Protein AF-0000000075234992 (afdb_homodimer)

Sequence (462 aa):
MSKVATKLPRIDYYFDVISPFSYIGFEILQKMENQWKGISVRYIPFFLGAVMKESGNRPPAMLPAKSIMMMTDLQRTAKFWNIPLTPPPQFMDWIRKYRTTGAMKILLVLEEQDKELMLRAAREFWLRLWSRSEKIFEDLDFVEVLKAIGVKNVEEVIEKSKEEKYAKILTENTQRGVDMNAYGAPWINVVTSDGEEHPFFGSDRFHLIADLLQQPQPLPDRLLFGQKSKLMSKVATKLPRIDYYFDVISPFSYIGFEILQKMENQWKGISVRYIPFFLGAVMKESGNRPPAMLPAKSIMMMTDLQRTAKFWNIPLTPPPQFMDWIRKYRTTGAMKILLVLEEQDKELMLRAAREFWLRLWSRSEKIFEDLDFVEVLKAIGVKNVEEVIEKSKEEKYAKILTENTQRGVDMNAYGAPWINVVTSDGEEHPFFGSDRFHLIADLLQQPQPLPDRLLFGQKSKL

Radius of gyration: 24.42 Å; Cα contacts (8 Å, |Δi|>4): 707; chains: 2; bounding box: 70×75×57 Å

Solvent-accessible surface area (backbone atoms only — not comparable to full-atom values): 25014 Å² total; per-residue (Å²): 130,83,74,71,74,75,46,68,26,34,36,39,38,32,30,32,71,84,35,68,45,19,48,52,32,48,55,51,48,59,56,40,61,76,70,45,74,78,63,45,76,43,81,40,57,29,46,55,70,58,27,17,60,76,49,67,43,66,70,62,72,77,35,65,54,54,38,53,50,48,54,52,49,49,47,52,51,27,56,67,63,69,44,77,62,42,82,33,91,58,45,71,61,46,62,74,74,50,56,57,60,58,46,43,19,40,38,52,52,34,38,75,75,32,58,67,55,17,53,50,44,50,51,43,44,29,40,34,33,29,48,65,53,37,75,58,50,46,71,71,35,48,47,54,44,35,50,74,72,65,48,83,60,43,68,58,49,57,57,54,28,70,37,65,68,40,53,50,50,35,50,49,42,27,46,52,41,42,74,71,51,32,49,61,53,16,31,35,40,33,30,42,46,87,66,50,77,47,78,44,72,51,55,81,46,56,57,56,51,19,56,76,67,72,39,74,73,79,67,45,66,77,66,62,58,58,63,60,68,80,101,128,81,72,71,76,74,44,68,25,32,37,39,37,33,30,32,69,84,35,67,45,21,50,52,32,48,55,51,48,59,54,41,60,76,71,44,74,77,62,45,78,45,80,40,56,28,46,56,69,58,27,17,60,75,49,66,43,66,72,61,72,78,34,67,53,54,38,54,50,49,53,53,49,50,46,52,50,25,58,66,63,70,45,77,64,42,83,35,90,59,45,72,60,46,63,74,72,50,55,57,62,57,45,45,19,40,38,52,52,33,38,76,74,32,59,66,55,17,52,51,44,48,50,43,43,30,40,33,33,30,50,64,53,36,76,59,49,46,71,71,34,48,48,53,44,35,50,72,71,65,47,82,60,44,69,56,49,58,57,54,28,69,36,67,66,39,54,50,50,36,50,49,42,26,48,52,41,42,74,70,51,33,50,60,54,16,31,34,39,34,30,43,44,87,65,51,77,46,77,45,72,50,55,82,47,55,57,57,50,18,56,76,67,73,41,74,72,78,68,47,68,77,66,62,59,58,61,58,69,79,101

Foldseek 3Di:
DPPLQQQQKEKEWEAFLLDLLSLLLLLLVVVVVVFWPRYYYHYAYAFLVVLQVLLVNDDLVPDPVSVVVVVVVSVVSCVQQVHQFAAAPCSVVDVVPFGRLLVSLLLVLVCVVPVVLSSQLSNLSNCQCGRVVHDCGDLVNQLVSCVVSPNDPSVVSSVVSPDVVSVVSNVVSHVVCVVVVHNGPTWMWMQGSVGDTDIDHTNPCVQVVCVVRVGDGRGHPVVVPVVVPVD/DPPLPQQQKEKEWEAFLLDLLQLLLLVLVVVVVVFWPRYYYHYAYAFLVVLQVLLVNDDLVPDPVSVVVVVVVSVVSCVQQVHQFAAAPCSVVDVVPFGRLLVSLLLVLVCVVPVVLSSQLSNLSNCQCGRVVHDCGDLVNQLVSCVVSPNDPSVVSSVVSPDVVSVVSNVVSHVVCVVVVHNGPGWMWMQGSVGDTDIDHTNPCVQVVCVVRVGDGRGHPVVVVVVVPVD

Nearest PDB structures (foldseek):
  1yzx-assembly1_B  TM=9.458E-01  e=2.014E-19  Homo sapiens
  1r4w-assembly2_D  TM=9.395E-01  e=1.896E-19  Rattus norvegicus
  3rpp-assembly1_A  TM=9.165E-01  e=1.650E-17  Homo sapiens
  3rpp-assembly2_B  TM=9.118E-01  e=4.889E-17  Homo sapiens
  3a3t-assembly3_C  TM=6.853E-01  e=5.912E-05  Neisseria meningitidis serogroup B

InterPro domains:
  IPR001853 DSBA-like thioredoxin domain [PF01323] (11-214)
  IPR014440 HCCA isomerase/glutathione S-transferase kappa [PIRSF006386] (8-218)
  IPR036249 Thioredoxin-like superfamily [SSF52833] (10-215)
  IPR051924 Glutathione S-transferase Kappa/NadH [PTHR42943] (9-220)

Organism: NCBI:txid1561998

Secondary structure (DSSP, 8-state):
------PPPEEEEEE-TT-HHHHHHHHHHHHHHHH--S-EEEEEE--HHHHHHHHTPPPGGGSHHHHHHHHHHHHHHHHHTT------TTHHHHHHH--SHHHHHHHHHHHHH-HHHHHHHHHHHHIIIIIS----SSHHHHHHHHHHTT-S-HHHHHHHHTSHHHHHHHHHHHHHHHHTT--SS-EEEEE-TTS-EEEEESSS-HHHHHHHTT------HHHHHHHHH--/------PPPEEEEEE-TT-HHHHHHHHHHHHHHHH--S-EEEEEE--HHHHHHHHTPPPGGGSHHHHHHHHHHHHHHHHHTT------TTHHHHHHH--SHHHHHHHHHHHHH-HHHHHHHHHHHHIIIIIS----SSHHHHHHHHHHTT-S-HHHHHHHTTSHHHHHHHHHHHHHHHHTT--SS-EEEEE-TTS-EEEEESSS-HHHHHHHTT------HHHHHHHHH--

Structure (mmCIF, N/CA/C/O backbone):
data_AF-0000000075234992-model_v1
#
loop_
_entity.id
_entity.type
_entity.pdbx_description
1 polymer 'Glutathione S-transferase kappa'
#
loop_
_atom_site.group_PDB
_atom_site.id
_atom_site.type_symbol
_atom_site.label_atom_id
_atom_site.label_alt_id
_atom_site.label_comp_id
_atom_site.label_asym_id
_atom_site.label_entity_id
_atom_site.label_seq_id
_atom_site.pdbx_PDB_ins_code
_atom_site.Cartn_x
_atom_site.Cartn_y
_atom_site.Cartn_z
_atom_site.occupancy
_atom_site.B_iso_or_equiv
_atom_site.auth_seq_id
_atom_site.auth_comp_id
_atom_site.auth_asym_id
_atom_site.auth_atom_id
_atom_site.pdbx_PDB_model_num
ATOM 1 N N . MET A 1 1 ? -37.562 -21.938 0.53 1 32.25 1 MET A N 1
ATOM 2 C CA . MET A 1 1 ? -36.469 -20.984 0.619 1 32.25 1 MET A CA 1
ATOM 3 C C . MET A 1 1 ? -35.156 -21.641 0.226 1 32.25 1 MET A C 1
ATOM 5 O O . MET A 1 1 ? -34.719 -22.609 0.86 1 32.25 1 MET A O 1
ATOM 9 N N . SER A 1 2 ? -34.812 -21.812 -1.079 1 32.62 2 SER A N 1
ATOM 10 C CA . SER A 1 2 ? -33.719 -22.594 -1.589 1 32.62 2 SER A CA 1
ATOM 11 C C . SER A 1 2 ? -32.406 -22.219 -0.886 1 32.62 2 SER A C 1
ATOM 13 O O . SER A 1 2 ? -32.062 -21.031 -0.774 1 32.62 2 SER A O 1
ATOM 15 N N . LYS A 1 3 ? -31.969 -22.859 0.128 1 40.62 3 LYS A N 1
ATOM 16 C CA . LYS A 1 3 ? -30.719 -22.672 0.865 1 40.62 3 LYS A CA 1
ATOM 17 C C . LYS A 1 3 ? -29.562 -22.359 -0.08 1 40.62 3 LYS A C 1
ATOM 19 O O . LYS A 1 3 ? -29.188 -23.188 -0.913 1 40.62 3 LYS A O 1
ATOM 24 N N . VAL A 1 4 ? -29.531 -21.188 -0.572 1 45.06 4 VAL A N 1
ATOM 25 C CA . VAL A 1 4 ? -28.375 -20.812 -1.387 1 45.06 4 VAL A CA 1
ATOM 26 C C . VAL A 1 4 ? -27.125 -21.5 -0.846 1 45.06 4 VAL A C 1
ATOM 28 O O . VAL A 1 4 ? -26.781 -21.344 0.331 1 45.06 4 VAL A O 1
ATOM 31 N N . ALA A 1 5 ? -26.734 -22.562 -1.256 1 47.72 5 ALA A N 1
ATOM 32 C CA . ALA A 1 5 ? -25.547 -23.328 -0.896 1 47.72 5 ALA A CA 1
ATOM 33 C C . ALA A 1 5 ? -24.375 -22.406 -0.589 1 47.72 5 ALA A C 1
ATOM 35 O O . ALA A 1 5 ? -23.969 -21.609 -1.437 1 47.72 5 ALA A O 1
ATOM 36 N N . THR A 1 6 ? -24.156 -21.922 0.694 1 59.81 6 THR A N 1
ATOM 37 C CA . THR A 1 6 ? -23.109 -21.031 1.172 1 59.81 6 THR A CA 1
ATOM 38 C C . THR A 1 6 ? -21.734 -21.547 0.774 1 59.81 6 THR A C 1
ATOM 40 O O . THR A 1 6 ? -21.312 -22.609 1.246 1 59.81 6 THR A O 1
ATOM 43 N N . LYS A 1 7 ? -21.172 -21.219 -0.535 1 79.44 7 LYS A N 1
ATOM 44 C CA . LYS A 1 7 ? -19.844 -21.625 -0.996 1 79.44 7 LYS A CA 1
ATOM 45 C C . LYS A 1 7 ? -18.75 -20.984 -0.145 1 79.44 7 LYS A C 1
ATOM 47 O O . LYS A 1 7 ? -18.922 -19.859 0.36 1 79.44 7 LYS A O 1
ATOM 52 N N . LEU A 1 8 ? -17.719 -21.844 0.202 1 90.31 8 LEU A N 1
ATOM 53 C CA . LEU A 1 8 ? -16.562 -21.359 0.93 1 90.31 8 LEU A CA 1
ATOM 54 C C . LEU A 1 8 ? -15.93 -20.156 0.213 1 90.31 8 LEU A C 1
ATOM 56 O O . LEU A 1 8 ? -15.82 -20.156 -1.016 1 90.31 8 LEU A O 1
ATOM 60 N N . PRO A 1 9 ? -15.68 -19.109 0.972 1 96.19 9 PRO A N 1
ATOM 61 C CA . PRO A 1 9 ? -14.906 -18.031 0.35 1 96.19 9 PRO A CA 1
ATOM 62 C C . PRO A 1 9 ? -13.633 -18.531 -0.321 1 96.19 9 PRO A C 1
ATOM 64 O O . PRO A 1 9 ? -13.039 -19.516 0.129 1 96.19 9 PRO A O 1
ATOM 67 N N . ARG A 1 10 ? -13.281 -17.828 -1.367 1 97.38 10 ARG A N 1
ATOM 68 C CA . ARG A 1 10 ? -12.125 -18.25 -2.148 1 97.38 10 ARG A CA 1
ATOM 69 C C . ARG A 1 10 ? -11.227 -17.062 -2.49 1 97.38 10 ARG A C 1
ATOM 71 O O . ARG A 1 10 ? -11.711 -15.977 -2.781 1 97.38 10 ARG A O 1
ATOM 78 N N . ILE A 1 11 ? -9.961 -17.328 -2.445 1 98.5 11 ILE A N 1
ATOM 79 C CA . ILE A 1 11 ? -8.961 -16.375 -2.898 1 98.5 11 ILE A CA 1
ATOM 80 C C . ILE A 1 11 ? -8.305 -16.875 -4.18 1 98.5 11 ILE A C 1
ATOM 82 O O . ILE A 1 11 ? -7.672 -17.938 -4.188 1 98.5 11 ILE A O 1
ATOM 86 N N . ASP A 1 12 ? -8.5 -16.172 -5.266 1 98.75 12 ASP A N 1
ATOM 87 C CA . ASP A 1 12 ? -7.758 -16.406 -6.5 1 98.75 12 ASP A CA 1
ATOM 88 C C . ASP A 1 12 ? -6.527 -15.508 -6.574 1 98.75 12 ASP A C 1
ATOM 90 O O . ASP A 1 12 ? -6.645 -14.289 -6.711 1 98.75 12 ASP A O 1
ATOM 94 N N . TYR A 1 13 ? -5.41 -16.125 -6.477 1 98.88 13 TYR A N 1
ATOM 95 C CA . TYR A 1 13 ? -4.137 -15.422 -6.441 1 98.88 13 TYR A CA 1
ATOM 96 C C . TYR A 1 13 ? -3.424 -15.508 -7.785 1 98.88 13 TYR A C 1
ATOM 98 O O . TYR A 1 13 ? -2.742 -16.5 -8.07 1 98.88 13 TYR A O 1
ATOM 106 N N . TYR A 1 14 ? -3.523 -14.469 -8.578 1 98.94 14 TYR A N 1
ATOM 107 C CA . TYR A 1 14 ? -2.832 -14.383 -9.859 1 98.94 14 TYR A CA 1
ATOM 108 C C . TYR A 1 14 ? -1.408 -13.867 -9.68 1 98.94 14 TYR A C 1
ATOM 110 O O . TYR A 1 14 ? -1.196 -12.812 -9.07 1 98.94 14 TYR A O 1
ATOM 118 N N . PHE A 1 15 ? -0.466 -14.609 -10.242 1 98.94 15 PHE A N 1
ATOM 119 C CA . PHE A 1 15 ? 0.919 -14.234 -9.992 1 98.94 15 PHE A CA 1
ATOM 120 C C . PHE A 1 15 ? 1.794 -14.547 -11.195 1 98.94 15 PHE A C 1
ATOM 122 O O . PHE A 1 15 ? 1.399 -15.328 -12.07 1 98.94 15 PHE A O 1
ATOM 129 N N . ASP A 1 16 ? 2.85 -13.883 -11.32 1 98.88 16 ASP A N 1
ATOM 130 C CA . ASP A 1 16 ? 3.996 -14.164 -12.18 1 98.88 16 ASP A CA 1
ATOM 131 C C . ASP A 1 16 ? 5.289 -14.227 -11.367 1 98.88 16 ASP A C 1
ATOM 133 O O . ASP A 1 16 ? 5.516 -13.383 -10.492 1 98.88 16 ASP A O 1
ATOM 137 N N . VAL A 1 17 ? 6.105 -15.172 -11.641 1 98.75 17 VAL A N 1
ATOM 138 C CA . VAL A 1 17 ? 7.281 -15.414 -10.812 1 98.75 17 VAL A CA 1
ATOM 139 C C . VAL A 1 17 ? 8.336 -14.344 -11.086 1 98.75 17 VAL A C 1
ATOM 141 O O . VAL A 1 17 ? 9.367 -14.297 -10.414 1 98.75 17 VAL A O 1
ATOM 144 N N . ILE A 1 18 ? 8.062 -13.438 -12 1 97.94 18 ILE A N 1
ATOM 145 C CA . ILE A 1 18 ? 8.977 -12.328 -12.25 1 97.94 18 ILE A CA 1
ATOM 146 C C . ILE A 1 18 ? 8.742 -11.234 -11.211 1 97.94 18 ILE A C 1
ATOM 148 O O . ILE A 1 18 ? 9.617 -10.391 -10.984 1 97.94 18 ILE A O 1
ATOM 152 N N . SER A 1 19 ? 7.621 -11.156 -10.641 1 97.12 19 SER A N 1
ATOM 153 C CA . SER A 1 19 ? 7.238 -10.086 -9.727 1 97.12 19 SER A CA 1
ATOM 154 C C . SER A 1 19 ? 7.703 -10.383 -8.305 1 97.12 19 SER A C 1
ATOM 156 O O . SER A 1 19 ? 7.273 -11.367 -7.691 1 97.12 19 SER A O 1
ATOM 158 N N . PRO A 1 20 ? 8.484 -9.492 -7.738 1 97.31 20 PRO A N 1
ATOM 159 C CA . PRO A 1 20 ? 8.891 -9.711 -6.348 1 97.31 20 PRO A CA 1
ATOM 160 C C . PRO A 1 20 ? 7.738 -9.539 -5.363 1 97.31 20 PRO A C 1
ATOM 162 O O . PRO A 1 20 ? 7.719 -10.18 -4.309 1 97.31 20 PRO A O 1
ATOM 165 N N . PHE A 1 21 ? 6.801 -8.727 -5.691 1 97.69 21 PHE A N 1
ATOM 166 C CA . PHE A 1 21 ? 5.652 -8.547 -4.816 1 97.69 21 PHE A CA 1
ATOM 167 C C . PHE A 1 21 ? 4.754 -9.781 -4.84 1 97.69 21 PHE A C 1
ATOM 169 O O . PHE A 1 21 ? 4.117 -10.109 -3.838 1 97.69 21 PHE A O 1
ATOM 176 N N . SER A 1 22 ? 4.723 -10.445 -5.992 1 98.75 22 SER A N 1
ATOM 177 C CA . SER A 1 22 ? 4.051 -11.734 -6.016 1 98.75 22 SER A CA 1
ATOM 178 C C . SER A 1 22 ? 4.723 -12.727 -5.074 1 98.75 22 SER A C 1
ATOM 180 O O . SER A 1 22 ? 4.051 -13.531 -4.426 1 98.75 22 SER A O 1
ATOM 182 N N . TYR A 1 23 ? 6.07 -12.68 -5.043 1 98.75 23 TYR A N 1
ATOM 183 C CA . TYR A 1 23 ? 6.812 -13.539 -4.125 1 98.75 23 TYR A CA 1
ATOM 184 C C . TYR A 1 23 ? 6.398 -13.273 -2.68 1 98.75 23 TYR A C 1
ATOM 186 O O . TYR A 1 23 ? 6.07 -14.203 -1.941 1 98.75 23 TYR A O 1
ATOM 194 N N . ILE A 1 24 ? 6.359 -12.016 -2.307 1 98.62 24 ILE A N 1
ATOM 195 C CA . ILE A 1 24 ? 5.984 -11.617 -0.953 1 98.62 24 ILE A CA 1
ATOM 196 C C . ILE A 1 24 ? 4.555 -12.07 -0.659 1 98.62 24 ILE A C 1
ATOM 198 O O . ILE A 1 24 ? 4.297 -12.703 0.365 1 98.62 24 ILE A O 1
ATOM 202 N N . GLY A 1 25 ? 3.67 -11.734 -1.573 1 98.75 25 GLY A N 1
ATOM 203 C CA . GLY A 1 25 ? 2.283 -12.133 -1.387 1 98.75 25 GLY A CA 1
ATOM 204 C C . GLY A 1 25 ? 2.105 -13.633 -1.275 1 98.75 25 GLY A C 1
ATOM 205 O O . GLY A 1 25 ? 1.296 -14.109 -0.476 1 98.75 25 GLY A O 1
ATOM 206 N N . PHE A 1 26 ? 2.836 -14.367 -2.074 1 98.75 26 PHE A N 1
ATOM 207 C CA . PHE A 1 26 ? 2.807 -15.828 -2.049 1 98.75 26 PHE A CA 1
ATOM 208 C C . PHE A 1 26 ? 3.199 -16.344 -0.672 1 98.75 26 PHE A C 1
ATOM 210 O O . PHE A 1 26 ? 2.506 -17.203 -0.104 1 98.75 26 PHE A O 1
ATOM 217 N N . GLU A 1 27 ? 4.285 -15.875 -0.1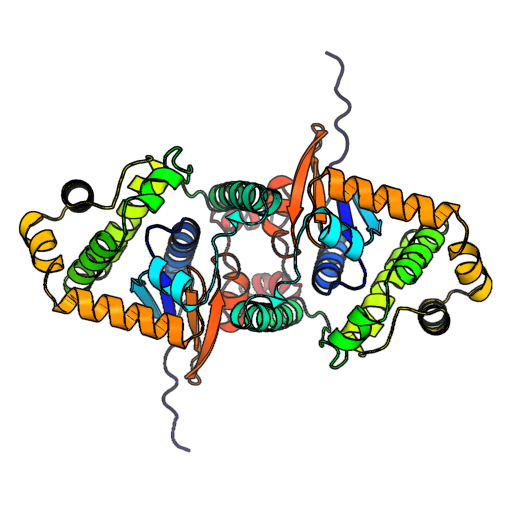04 1 98.25 27 GLU A N 1
ATOM 218 C CA . GLU A 1 27 ? 4.75 -16.328 1.202 1 98.25 27 GLU A CA 1
ATOM 219 C C . GLU A 1 27 ? 3.758 -15.969 2.301 1 98.25 27 GLU A C 1
ATOM 221 O O . GLU A 1 27 ? 3.506 -16.766 3.207 1 98.25 27 GLU A O 1
ATOM 226 N N . ILE A 1 28 ? 3.221 -14.75 2.219 1 98 28 ILE A N 1
ATOM 227 C CA . ILE A 1 28 ? 2.217 -14.328 3.189 1 98 28 ILE A CA 1
ATOM 228 C C . ILE A 1 28 ? 1.008 -15.258 3.117 1 98 28 ILE A C 1
ATOM 230 O O . ILE A 1 28 ? 0.536 -15.758 4.145 1 98 28 ILE A O 1
ATOM 234 N N . LEU A 1 29 ? 0.566 -15.492 1.894 1 97.94 29 LEU A N 1
ATOM 235 C CA . LEU A 1 29 ? -0.628 -16.312 1.698 1 97.94 29 LEU A CA 1
ATOM 236 C C . LEU A 1 29 ? -0.391 -17.734 2.166 1 97.94 29 LEU A C 1
ATOM 238 O O . LEU A 1 29 ? -1.277 -18.359 2.762 1 97.94 29 LEU A O 1
ATOM 242 N N . GLN A 1 30 ? 0.78 -18.281 1.871 1 96.75 30 GLN A N 1
ATOM 243 C CA . GLN A 1 30 ? 1.132 -19.609 2.348 1 96.75 30 GLN A CA 1
ATOM 244 C C . GLN A 1 30 ? 1.077 -19.688 3.871 1 96.75 30 GLN A C 1
ATOM 246 O O . GLN A 1 30 ? 0.586 -20.656 4.434 1 96.75 30 GLN A O 1
ATOM 251 N N . LYS A 1 31 ? 1.567 -18.703 4.492 1 95.31 31 LYS A N 1
ATOM 252 C CA . LYS A 1 31 ? 1.503 -18.641 5.949 1 95.31 31 LYS A CA 1
ATOM 253 C C . LYS A 1 31 ? 0.058 -18.531 6.434 1 95.31 31 LYS A C 1
ATOM 255 O O . LYS A 1 31 ? -0.344 -19.234 7.359 1 95.31 31 LYS A O 1
ATOM 260 N N . MET A 1 32 ? -0.72 -17.656 5.816 1 95.25 32 MET A N 1
ATOM 261 C CA . MET A 1 32 ? -2.088 -17.391 6.254 1 95.25 32 MET A CA 1
ATOM 262 C C . MET A 1 32 ? -2.977 -18.609 6.023 1 95.25 32 MET A C 1
ATOM 264 O O . MET A 1 32 ? -3.938 -18.828 6.766 1 95.25 32 MET A O 1
ATOM 268 N N . GLU A 1 33 ? -2.682 -19.375 5 1 94.25 33 GLU A N 1
ATOM 269 C CA . GLU A 1 33 ? -3.455 -20.578 4.738 1 94.25 33 GLU A CA 1
ATOM 270 C C . GLU A 1 33 ? -3.457 -21.516 5.949 1 94.25 33 GLU A C 1
ATOM 272 O O . GLU A 1 33 ? -4.41 -22.266 6.16 1 94.25 33 GLU A O 1
ATOM 277 N N . ASN A 1 34 ? -2.42 -21.438 6.73 1 91.56 34 ASN A N 1
ATOM 278 C CA . ASN A 1 34 ? -2.324 -22.25 7.934 1 91.56 34 ASN A CA 1
ATOM 279 C C . ASN A 1 34 ? -3.1 -21.641 9.094 1 91.56 34 ASN A C 1
ATOM 281 O O . ASN A 1 34 ? -3.455 -22.328 10.047 1 91.56 34 ASN A O 1
ATOM 285 N N . GLN A 1 35 ? -3.371 -20.391 8.992 1 93.31 35 GLN A N 1
ATOM 286 C CA . GLN A 1 35 ? -3.98 -19.672 10.102 1 93.31 35 GLN A CA 1
ATOM 287 C C . GLN A 1 35 ? -5.457 -19.391 9.828 1 93.31 35 GLN A C 1
ATOM 289 O O . GLN A 1 35 ? -6.262 -19.312 10.758 1 93.31 35 GLN A O 1
ATOM 294 N N . TRP A 1 36 ? -5.746 -19.109 8.539 1 95.69 36 TRP A N 1
ATOM 295 C CA . TRP A 1 36 ? -7.117 -18.797 8.156 1 95.69 36 TRP A CA 1
ATOM 296 C C . TRP A 1 36 ? -7.938 -20.062 7.957 1 95.69 36 TRP A C 1
ATOM 298 O O . TRP A 1 36 ? -7.434 -21.062 7.438 1 95.69 36 TRP A O 1
ATOM 308 N N . LYS A 1 37 ? -9.164 -20.062 8.398 1 94.81 37 LYS A N 1
ATOM 309 C CA . LYS A 1 37 ? -10.023 -21.234 8.328 1 94.81 37 LYS A CA 1
ATOM 310 C C . LYS A 1 37 ? -11.203 -21 7.398 1 94.81 37 LYS A C 1
ATOM 312 O O . LYS A 1 37 ? -11.719 -19.891 7.312 1 94.81 37 LYS A O 1
ATOM 317 N N . GLY A 1 38 ? -11.57 -22.078 6.766 1 95.25 38 GLY A N 1
ATOM 318 C CA . GLY A 1 38 ? -12.766 -22.031 5.938 1 95.25 38 GLY A CA 1
ATOM 319 C C . GLY A 1 38 ? -12.578 -21.203 4.672 1 95.25 38 GLY A C 1
ATOM 320 O O . GLY A 1 38 ? -13.508 -20.531 4.219 1 95.25 38 GLY A O 1
ATOM 321 N N . ILE A 1 39 ? -11.398 -21.156 4.168 1 95.81 39 ILE A N 1
ATOM 322 C CA . ILE A 1 39 ? -11.102 -20.406 2.947 1 95.81 39 ILE A CA 1
ATOM 323 C C . ILE A 1 39 ? -10.352 -21.312 1.969 1 95.81 39 ILE A C 1
ATOM 325 O O . ILE A 1 39 ? -9.508 -22.125 2.375 1 95.81 39 ILE A O 1
ATOM 329 N N . SER A 1 40 ? -10.688 -21.203 0.754 1 95.75 40 SER A N 1
ATOM 330 C CA . SER A 1 40 ? -9.922 -21.875 -0.29 1 95.75 40 SER A CA 1
ATOM 331 C C . SER A 1 40 ? -9.023 -20.906 -1.039 1 95.75 40 SER A C 1
ATOM 333 O O . SER A 1 40 ? -9.391 -19.75 -1.247 1 95.75 40 SER A O 1
ATOM 335 N N . VAL A 1 41 ? -7.844 -21.375 -1.445 1 97.44 41 VAL A N 1
ATOM 336 C CA . VAL A 1 41 ? -6.91 -20.531 -2.182 1 97.44 41 VAL A CA 1
ATOM 337 C C . VAL A 1 41 ? -6.539 -21.203 -3.502 1 97.44 41 VAL A C 1
ATOM 339 O O . VAL A 1 41 ? -6.18 -22.391 -3.529 1 97.44 41 VAL A O 1
ATOM 342 N N . ARG A 1 42 ? -6.66 -20.5 -4.562 1 98.06 42 ARG A N 1
ATOM 343 C CA . ARG A 1 42 ? -6.18 -20.906 -5.879 1 98.06 42 ARG A CA 1
ATOM 344 C C . ARG A 1 42 ? -5.027 -20.031 -6.344 1 98.06 42 ARG A C 1
ATOM 346 O O . ARG A 1 42 ? -5.156 -18.812 -6.391 1 98.06 42 ARG A O 1
ATOM 353 N N . TYR A 1 43 ? -3.951 -20.656 -6.609 1 98.81 43 TYR A N 1
ATOM 354 C CA . TYR A 1 43 ? -2.816 -19.969 -7.203 1 98.81 43 TYR A CA 1
ATOM 355 C C . TYR A 1 43 ? -2.854 -20.062 -8.727 1 98.81 43 TYR A C 1
ATOM 357 O O . TYR A 1 43 ? -2.859 -21.156 -9.289 1 98.81 43 TYR A O 1
ATOM 365 N N . ILE A 1 44 ? -2.879 -18.938 -9.383 1 98.88 44 ILE A N 1
ATOM 366 C CA . ILE A 1 44 ? -3.15 -18.922 -10.812 1 98.88 44 ILE A CA 1
ATOM 367 C C . ILE A 1 44 ? -2.01 -18.219 -11.547 1 98.88 44 ILE A C 1
ATOM 369 O O . ILE A 1 44 ? -1.951 -17 -11.586 1 98.88 44 ILE A O 1
ATOM 373 N N . PRO A 1 45 ? -1.132 -19.016 -12.203 1 98.88 45 PRO A N 1
ATOM 374 C CA . PRO A 1 45 ? -0.104 -18.391 -13.031 1 98.88 45 PRO A CA 1
ATOM 375 C C . PRO A 1 45 ? -0.691 -17.578 -14.18 1 98.88 45 PRO A C 1
ATOM 377 O O . PRO A 1 45 ? -1.543 -18.078 -14.922 1 98.88 45 PRO A O 1
ATOM 380 N N . PHE A 1 46 ? -0.353 -16.344 -14.297 1 98.88 46 PHE A N 1
ATOM 381 C CA . PHE A 1 46 ? -0.655 -15.539 -15.469 1 98.88 46 PHE A CA 1
ATOM 382 C C . PHE A 1 46 ? 0.583 -14.781 -15.938 1 98.88 46 PHE A C 1
ATOM 384 O O . PHE A 1 46 ? 1.64 -14.859 -15.312 1 98.88 46 PHE A O 1
ATOM 391 N N . PHE A 1 47 ? 0.465 -14.203 -17.109 1 98.62 47 PHE A N 1
ATOM 392 C CA . PHE A 1 47 ? 1.622 -13.57 -17.719 1 98.62 47 PHE A CA 1
ATOM 393 C C . PHE A 1 47 ? 1.577 -12.055 -17.531 1 98.62 47 PHE A C 1
ATOM 395 O O . PHE A 1 47 ? 0.871 -11.352 -18.25 1 98.62 47 PHE A O 1
ATOM 402 N N . LEU A 1 48 ? 2.428 -11.562 -16.625 1 97.62 48 LEU A N 1
ATOM 403 C CA . LEU A 1 48 ? 2.406 -10.164 -16.219 1 97.62 48 LEU A CA 1
ATOM 404 C C . LEU A 1 48 ? 2.697 -9.25 -17.406 1 97.62 48 LEU A C 1
ATOM 406 O O . LEU A 1 48 ? 2.131 -8.156 -17.5 1 97.62 48 LEU A O 1
ATOM 410 N N . GLY A 1 49 ? 3.643 -9.664 -18.266 1 95.38 49 GLY A N 1
ATOM 411 C CA . GLY A 1 49 ? 3.965 -8.844 -19.422 1 95.38 49 GLY A CA 1
ATOM 412 C C . GLY A 1 49 ? 2.744 -8.453 -20.234 1 95.38 49 GLY A C 1
ATOM 413 O O . GLY A 1 49 ? 2.592 -7.293 -20.625 1 95.38 49 GLY A O 1
ATOM 414 N N . ALA A 1 50 ? 1.903 -9.422 -20.484 1 96.25 50 ALA A N 1
ATOM 415 C CA . ALA A 1 50 ? 0.692 -9.156 -21.266 1 96.25 50 ALA A CA 1
ATOM 416 C C . ALA A 1 50 ? -0.294 -8.305 -20.469 1 96.25 50 ALA A C 1
ATOM 418 O O . ALA A 1 50 ? -0.977 -7.449 -21.031 1 96.25 50 ALA A O 1
ATOM 419 N N . VAL A 1 51 ? -0.405 -8.578 -19.172 1 96.31 51 VAL A N 1
ATOM 420 C CA . VAL A 1 51 ? -1.287 -7.797 -18.312 1 96.31 51 VAL A CA 1
ATOM 421 C C . VAL A 1 51 ? -0.901 -6.32 -18.375 1 96.31 51 VAL A C 1
ATOM 423 O O . VAL A 1 51 ? -1.765 -5.453 -18.531 1 96.31 51 VAL A O 1
ATOM 426 N N . MET A 1 52 ? 0.398 -6.07 -18.25 1 93.38 52 MET A N 1
ATOM 427 C CA . MET A 1 52 ? 0.89 -4.695 -18.281 1 93.38 52 MET A CA 1
ATOM 428 C C . MET A 1 52 ? 0.662 -4.059 -19.641 1 93.38 52 MET A C 1
ATOM 430 O O . MET A 1 52 ? 0.28 -2.889 -19.734 1 93.38 52 MET A O 1
ATOM 434 N N . LYS A 1 53 ? 0.892 -4.793 -20.688 1 91.25 53 LYS A N 1
ATOM 435 C CA . LYS A 1 53 ? 0.674 -4.305 -22.047 1 91.25 53 LYS A CA 1
ATOM 436 C C . LYS A 1 53 ? -0.79 -3.938 -22.266 1 91.25 53 LYS A C 1
ATOM 438 O O . LYS A 1 53 ? -1.093 -2.852 -22.781 1 91.25 53 LYS A O 1
ATOM 443 N N . GLU A 1 54 ? -1.666 -4.801 -21.906 1 91.75 54 GLU A N 1
ATOM 444 C CA . GLU A 1 54 ? -3.09 -4.617 -22.188 1 91.75 54 GLU A CA 1
ATOM 445 C C . GLU A 1 54 ? -3.67 -3.494 -21.328 1 91.75 54 GLU A C 1
ATOM 447 O O . GLU A 1 54 ? -4.598 -2.801 -21.75 1 91.75 54 GLU A O 1
ATOM 452 N N . SER A 1 55 ? -3.199 -3.336 -20.109 1 88.38 55 SER A N 1
ATOM 453 C CA . SER A 1 55 ? -3.713 -2.32 -19.203 1 88.38 55 SER A CA 1
ATOM 454 C C . SER A 1 55 ? -3.115 -0.951 -19.5 1 88.38 55 SER A C 1
ATOM 456 O O . SER A 1 55 ? -3.641 0.073 -19.062 1 88.38 55 SER A O 1
ATOM 458 N N . GLY A 1 56 ? -2.035 -0.979 -20.234 1 84 56 GLY A N 1
ATOM 459 C CA . GLY A 1 56 ? -1.315 0.261 -20.469 1 84 56 GLY A CA 1
ATOM 460 C C . GLY A 1 56 ? -0.455 0.691 -19.297 1 84 56 GLY A C 1
ATOM 461 O O . GLY A 1 56 ? -0.065 1.856 -19.203 1 84 56 GLY A O 1
ATOM 462 N N . ASN A 1 57 ? -0.275 -0.303 -18.484 1 77.56 57 ASN A N 1
ATOM 463 C CA . ASN A 1 57 ? 0.555 -0.013 -17.328 1 77.56 57 ASN A CA 1
ATOM 464 C C . ASN A 1 57 ? 2.041 -0.058 -17.672 1 77.56 57 ASN A C 1
ATOM 466 O O . ASN A 1 57 ? 2.477 -0.912 -18.438 1 77.56 57 ASN A O 1
ATOM 470 N N . ARG A 1 58 ? 2.631 1.082 -17.328 1 67.81 58 ARG A N 1
ATOM 471 C CA . ARG A 1 58 ? 4.078 1.075 -17.5 1 67.81 58 ARG A CA 1
ATOM 472 C C . ARG A 1 58 ? 4.793 0.845 -16.172 1 67.81 58 ARG A C 1
ATOM 474 O O . ARG A 1 58 ? 4.312 1.275 -15.117 1 67.81 58 ARG A O 1
ATOM 481 N N . PRO A 1 59 ? 5.836 -0.002 -16.328 1 58.78 59 PRO A N 1
ATOM 482 C CA . PRO A 1 59 ? 6.559 -0.205 -15.07 1 58.78 59 PRO A CA 1
ATOM 483 C C . PRO A 1 59 ? 6.879 1.105 -14.352 1 58.78 59 PRO A C 1
ATOM 485 O O . PRO A 1 59 ? 6.977 2.154 -14.992 1 58.78 59 PRO A O 1
ATOM 488 N N . PRO A 1 60 ? 6.668 1.262 -12.992 1 53.28 60 PRO A N 1
ATOM 489 C CA . PRO A 1 60 ? 6.949 2.475 -12.219 1 53.28 60 PRO A CA 1
ATOM 490 C C . PRO A 1 60 ? 8.164 3.236 -12.734 1 53.28 60 PRO A C 1
ATOM 492 O O . PRO A 1 60 ? 8.438 4.352 -12.289 1 53.28 60 PRO A O 1
ATOM 495 N N . ALA A 1 61 ? 8.953 2.725 -13.734 1 53.03 61 ALA A N 1
ATOM 496 C CA . ALA A 1 61 ? 10.219 3.291 -14.195 1 53.03 61 ALA A CA 1
ATOM 497 C C . ALA A 1 61 ? 10.039 4.73 -14.664 1 53.03 61 ALA A C 1
ATOM 499 O O . ALA A 1 61 ? 11.016 5.477 -14.789 1 53.03 61 ALA A O 1
ATOM 500 N N . MET A 1 62 ? 8.625 5.18 -14.477 1 59.09 62 MET A N 1
ATOM 501 C CA . MET A 1 62 ? 8.602 6.457 -15.188 1 59.09 62 MET A CA 1
ATOM 502 C C . MET A 1 62 ? 9.023 7.598 -14.266 1 59.09 62 MET A C 1
ATOM 504 O O . MET A 1 62 ? 9.609 8.578 -14.719 1 59.09 62 MET A O 1
ATOM 508 N N . LEU A 1 63 ? 8.883 7.527 -12.922 1 75.38 63 LEU A N 1
ATOM 509 C CA . LEU A 1 63 ? 9.43 8.547 -12.031 1 75.38 63 LEU A CA 1
ATOM 510 C C . LEU A 1 63 ? 10.547 7.965 -11.172 1 75.38 63 LEU A C 1
ATOM 512 O O . LEU A 1 63 ? 10.312 7.051 -10.375 1 75.38 63 LEU A O 1
ATOM 516 N N . PRO A 1 64 ? 11.758 8.453 -11.461 1 81.88 64 PRO A N 1
ATOM 517 C CA . PRO A 1 64 ? 12.891 7.898 -10.719 1 81.88 64 PRO A CA 1
ATOM 518 C C . PRO A 1 64 ? 12.641 7.824 -9.219 1 81.88 64 PRO A C 1
ATOM 520 O O . PRO A 1 64 ? 12.969 6.82 -8.586 1 81.88 64 PRO A O 1
ATOM 523 N N . ALA A 1 65 ? 12 8.82 -8.672 1 86.12 65 ALA A N 1
ATOM 524 C CA . ALA A 1 65 ? 11.711 8.844 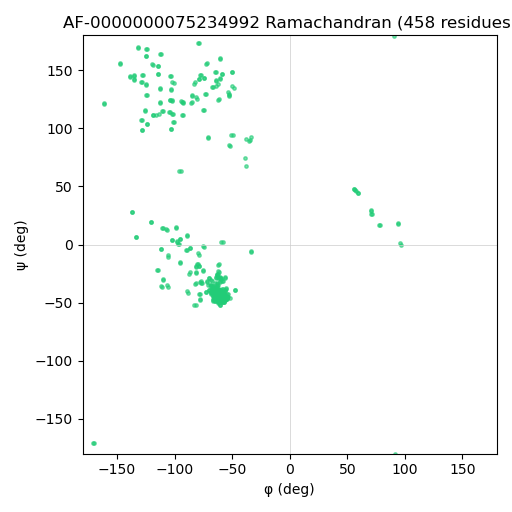-7.238 1 86.12 65 ALA A CA 1
ATOM 525 C C . ALA A 1 65 ? 10.805 7.68 -6.848 1 86.12 65 ALA A C 1
ATOM 527 O O . ALA A 1 65 ? 11 7.055 -5.805 1 86.12 65 ALA A O 1
ATOM 528 N N . LYS A 1 66 ? 9.828 7.406 -7.703 1 88.19 66 LYS A N 1
ATOM 529 C CA . LYS A 1 66 ? 8.898 6.309 -7.434 1 88.19 66 LYS A CA 1
ATOM 530 C C . LYS A 1 66 ? 9.617 4.961 -7.504 1 88.19 66 LYS A C 1
ATOM 532 O O . LYS A 1 66 ? 9.352 4.07 -6.699 1 88.19 66 LYS A O 1
ATOM 537 N N . SER A 1 67 ? 10.508 4.867 -8.445 1 86.5 67 SER A N 1
ATOM 538 C CA . SER A 1 67 ? 11.273 3.633 -8.594 1 86.5 67 SER A CA 1
ATOM 539 C C . SER A 1 67 ? 12.156 3.373 -7.383 1 86.5 67 SER A C 1
ATOM 541 O O . SER A 1 67 ? 12.219 2.25 -6.879 1 86.5 67 SER A O 1
ATOM 543 N N . ILE A 1 68 ? 12.805 4.41 -6.906 1 88.88 68 ILE A N 1
ATOM 544 C CA . ILE A 1 68 ? 13.68 4.301 -5.742 1 88.88 68 ILE A CA 1
ATOM 545 C C . ILE A 1 68 ? 12.852 3.908 -4.52 1 88.88 68 ILE A C 1
ATOM 547 O O . ILE A 1 68 ? 13.242 3.016 -3.762 1 88.88 68 ILE A O 1
ATOM 551 N N . MET A 1 69 ? 11.719 4.543 -4.352 1 92.94 69 MET A N 1
ATOM 552 C CA . MET A 1 69 ? 10.852 4.25 -3.215 1 92.94 69 MET A CA 1
ATOM 553 C C . MET A 1 69 ? 10.336 2.816 -3.277 1 92.94 69 MET A C 1
ATOM 555 O O . MET A 1 69 ? 10.258 2.135 -2.254 1 92.94 69 MET A O 1
ATOM 559 N N . MET A 1 70 ? 10.008 2.387 -4.492 1 91.06 70 MET A N 1
ATOM 560 C CA . MET A 1 70 ? 9.492 1.03 -4.656 1 91.06 70 MET A CA 1
ATOM 561 C C . MET A 1 70 ? 10.523 -0.002 -4.215 1 91.06 70 MET A C 1
ATOM 563 O O . MET A 1 70 ? 10.195 -0.956 -3.51 1 91.06 70 MET A O 1
ATOM 567 N N . MET A 1 71 ? 11.766 0.193 -4.609 1 90.94 71 MET A N 1
ATOM 568 C CA . MET A 1 71 ? 12.82 -0.746 -4.254 1 90.94 71 MET A CA 1
ATOM 569 C C . MET A 1 71 ? 13.078 -0.729 -2.752 1 90.94 71 MET A C 1
ATOM 571 O O . MET A 1 71 ? 13.289 -1.78 -2.143 1 90.94 71 MET A O 1
ATOM 575 N N . THR A 1 72 ? 13.078 0.458 -2.184 1 93.88 72 THR A N 1
ATOM 576 C CA . THR A 1 72 ? 13.25 0.583 -0.741 1 93.88 72 THR A CA 1
ATOM 577 C C . THR A 1 72 ? 12.117 -0.112 0.003 1 93.88 72 THR A C 1
ATOM 579 O O . THR A 1 72 ? 12.352 -0.845 0.965 1 93.88 72 THR A O 1
ATOM 582 N N . ASP A 1 73 ? 10.93 0.129 -0.449 1 95.25 73 ASP A N 1
ATOM 583 C CA . ASP A 1 73 ? 9.742 -0.48 0.149 1 95.25 73 ASP A CA 1
ATOM 584 C C . ASP A 1 73 ? 9.789 -2.002 0.028 1 95.25 73 ASP A C 1
ATOM 586 O O . ASP A 1 73 ? 9.406 -2.715 0.958 1 95.25 73 ASP A O 1
ATOM 590 N N . LEU A 1 74 ? 10.25 -2.438 -1.141 1 95.62 74 LEU A N 1
ATOM 591 C CA . LEU A 1 74 ? 10.375 -3.871 -1.383 1 95.62 74 LEU A CA 1
ATOM 592 C C . LEU A 1 74 ? 11.297 -4.516 -0.351 1 95.62 74 LEU A C 1
ATOM 594 O O . LEU A 1 74 ? 10.945 -5.539 0.242 1 95.62 74 LEU A O 1
ATOM 598 N N . GLN A 1 75 ? 12.375 -3.92 -0.118 1 96.19 75 GLN A N 1
ATOM 599 C CA . GLN A 1 75 ? 13.352 -4.465 0.819 1 96.19 75 GLN A CA 1
ATOM 600 C C . GLN A 1 75 ? 12.828 -4.422 2.25 1 96.19 75 GLN A C 1
ATOM 602 O O . GLN A 1 75 ? 13.008 -5.375 3.014 1 96.19 75 GLN A O 1
ATOM 607 N N . ARG A 1 76 ? 12.195 -3.354 2.65 1 97.25 76 ARG A N 1
ATOM 608 C CA . ARG A 1 76 ? 11.625 -3.223 3.986 1 97.25 76 ARG A CA 1
ATOM 609 C C . ARG A 1 76 ? 10.547 -4.27 4.227 1 97.25 76 ARG A C 1
ATOM 611 O O . ARG A 1 76 ? 10.484 -4.879 5.297 1 97.25 76 ARG A O 1
ATOM 618 N N . THR A 1 77 ? 9.734 -4.434 3.197 1 98 77 THR A N 1
ATOM 619 C CA . THR A 1 77 ? 8.641 -5.391 3.299 1 98 77 THR A CA 1
ATOM 620 C C . THR A 1 77 ? 9.18 -6.816 3.4 1 98 77 THR A C 1
ATOM 622 O O . THR A 1 77 ? 8.703 -7.609 4.215 1 98 77 THR A O 1
ATOM 625 N N . ALA A 1 78 ? 10.156 -7.074 2.557 1 97.88 78 ALA A N 1
ATOM 626 C CA . ALA A 1 78 ? 10.781 -8.398 2.594 1 97.88 78 ALA A CA 1
ATOM 627 C C . ALA A 1 78 ? 11.391 -8.68 3.963 1 97.88 78 ALA A C 1
ATOM 629 O O . ALA A 1 78 ? 11.219 -9.766 4.512 1 97.88 78 ALA A O 1
ATOM 630 N N . LYS A 1 79 ? 12.07 -7.715 4.52 1 97.06 79 LYS A N 1
ATOM 631 C CA . LYS A 1 79 ? 12.672 -7.852 5.844 1 97.06 79 LYS A CA 1
ATOM 632 C C . LYS A 1 79 ? 11.602 -8.055 6.914 1 97.06 79 LYS A C 1
ATOM 634 O O . LYS A 1 79 ? 11.75 -8.898 7.797 1 97.06 79 LYS A O 1
ATOM 639 N N . PHE A 1 80 ? 10.555 -7.312 6.848 1 97.94 80 PHE A N 1
ATOM 640 C CA . PHE A 1 80 ? 9.461 -7.402 7.805 1 97.94 80 PHE A CA 1
ATOM 641 C C . PHE A 1 80 ? 8.898 -8.82 7.855 1 97.94 80 PHE A C 1
ATOM 643 O O . PHE A 1 80 ? 8.602 -9.336 8.938 1 97.94 80 PHE A O 1
ATOM 650 N N . TRP A 1 81 ? 8.805 -9.469 6.719 1 97.62 81 TRP A N 1
ATOM 651 C CA . TRP A 1 81 ? 8.195 -10.797 6.617 1 97.62 81 TRP A CA 1
ATOM 652 C C . TRP A 1 81 ? 9.258 -11.883 6.641 1 97.62 81 TRP A C 1
ATOM 654 O O . TRP A 1 81 ? 8.945 -13.07 6.527 1 97.62 81 TRP A O 1
ATOM 664 N N . ASN A 1 82 ? 10.508 -11.5 6.758 1 97.25 82 ASN A N 1
ATOM 665 C CA . ASN A 1 82 ? 11.633 -12.43 6.762 1 97.25 82 ASN A CA 1
ATOM 666 C C . ASN A 1 82 ? 11.688 -13.25 5.477 1 97.25 82 ASN A C 1
ATOM 668 O O . ASN A 1 82 ? 11.805 -14.477 5.527 1 97.25 82 ASN A O 1
ATOM 672 N N . ILE A 1 83 ? 11.508 -12.594 4.391 1 97.75 83 ILE A N 1
ATOM 673 C CA . ILE A 1 83 ? 11.602 -13.195 3.066 1 97.75 83 ILE A CA 1
ATOM 674 C C . ILE A 1 83 ? 12.938 -12.836 2.43 1 97.75 83 ILE A C 1
ATOM 676 O O . ILE A 1 83 ? 13.32 -11.664 2.383 1 97.75 83 ILE A O 1
ATOM 680 N N . PRO A 1 84 ? 13.711 -13.805 2.045 1 96.81 84 PRO A N 1
ATOM 681 C CA . PRO A 1 84 ? 15.023 -13.523 1.455 1 96.81 84 PRO A CA 1
ATOM 682 C C . PRO A 1 84 ? 14.922 -12.93 0.052 1 96.81 84 PRO A C 1
ATOM 684 O O . PRO A 1 84 ? 14.875 -13.672 -0.934 1 96.81 84 PRO A O 1
ATOM 687 N N . LEU A 1 85 ? 14.891 -11.68 -0.06 1 96.94 85 LEU A N 1
ATOM 688 C CA . LEU A 1 85 ? 14.711 -10.969 -1.324 1 96.94 85 LEU A CA 1
ATOM 689 C C . LEU A 1 85 ? 15.844 -9.969 -1.546 1 96.94 85 LEU A C 1
ATOM 691 O O . LEU A 1 85 ? 16.047 -9.07 -0.725 1 96.94 85 LEU A O 1
ATOM 695 N N . THR A 1 86 ? 16.656 -10.156 -2.539 1 93.5 86 THR A N 1
ATOM 696 C CA . THR A 1 86 ? 17.719 -9.273 -2.996 1 93.5 86 THR A CA 1
ATOM 697 C C . THR A 1 86 ? 17.594 -9.008 -4.492 1 93.5 86 THR A C 1
ATOM 699 O O . THR A 1 86 ? 17.906 -9.875 -5.312 1 93.5 86 THR A O 1
ATOM 702 N N . PRO A 1 87 ? 17.188 -7.84 -4.848 1 92.19 87 PRO A N 1
ATOM 703 C CA . PRO A 1 87 ? 17.016 -7.559 -6.273 1 92.19 87 PRO A CA 1
ATOM 704 C C . PRO A 1 87 ? 18.266 -7.895 -7.098 1 92.19 87 PRO A C 1
ATOM 706 O O . PRO A 1 87 ? 19.359 -7.477 -6.746 1 92.19 87 PRO A O 1
ATOM 709 N N . PRO A 1 88 ? 17.984 -8.672 -8.148 1 94.62 88 PRO A N 1
ATOM 710 C CA . PRO A 1 88 ? 19.141 -9.008 -8.984 1 94.62 88 PRO A CA 1
ATOM 711 C C . PRO A 1 88 ? 19.719 -7.801 -9.711 1 94.62 88 PRO A C 1
ATOM 713 O O . PRO A 1 88 ? 18.969 -7.023 -10.312 1 94.62 88 PRO A O 1
ATOM 716 N N . PRO A 1 89 ? 21.031 -7.66 -9.719 1 94.19 89 PRO A N 1
ATOM 717 C CA . PRO A 1 89 ? 21.641 -6.52 -10.406 1 94.19 89 PRO A CA 1
ATOM 718 C C . PRO A 1 89 ? 21.328 -6.488 -11.898 1 94.19 89 PRO A C 1
ATOM 720 O O . PRO A 1 89 ? 21.25 -5.41 -12.492 1 94.19 89 PRO A O 1
ATOM 723 N N . GLN A 1 90 ? 21.094 -7.652 -12.5 1 94.56 90 GLN A N 1
ATOM 724 C CA . GLN A 1 90 ? 20.891 -7.734 -13.945 1 94.56 90 GLN A CA 1
ATOM 725 C C . GLN A 1 90 ? 19.422 -7.805 -14.297 1 94.56 90 GLN A C 1
ATOM 727 O O . GLN A 1 90 ? 19.062 -8.117 -15.438 1 94.56 90 GLN A O 1
ATOM 732 N N . PHE A 1 91 ? 18.656 -7.5 -13.383 1 92.88 91 PHE A N 1
ATOM 733 C CA . PHE A 1 91 ? 17.219 -7.711 -13.547 1 92.88 91 PHE A CA 1
ATOM 734 C C . PHE A 1 91 ? 16.703 -6.965 -14.773 1 92.88 91 PHE A C 1
ATOM 736 O O . PHE A 1 91 ? 16.047 -7.555 -15.633 1 92.88 91 PHE A O 1
ATOM 743 N N . MET A 1 92 ? 17.031 -5.68 -14.898 1 89.25 92 MET A N 1
ATOM 744 C CA . MET A 1 92 ? 16.516 -4.855 -15.992 1 89.25 92 MET A CA 1
ATOM 745 C C . MET A 1 92 ? 16.984 -5.398 -17.344 1 89.25 92 MET A C 1
ATOM 747 O O . MET A 1 92 ? 16.234 -5.367 -18.312 1 89.25 92 MET A O 1
ATOM 751 N N . ASP A 1 93 ? 18.125 -5.918 -17.406 1 93.62 93 ASP A N 1
ATOM 752 C CA . ASP A 1 93 ? 18.641 -6.512 -18.641 1 93.62 93 ASP A CA 1
ATOM 753 C C . ASP A 1 93 ? 17.875 -7.785 -19 1 93.62 93 ASP A C 1
ATOM 755 O O . ASP A 1 93 ? 17.578 -8.023 -20.172 1 93.62 93 ASP A O 1
ATOM 759 N N . TRP A 1 94 ? 17.578 -8.562 -18.016 1 94.94 94 TRP A N 1
ATOM 760 C CA . TRP A 1 94 ? 16.906 -9.836 -18.234 1 94.94 94 TRP A CA 1
ATOM 761 C C . TRP A 1 94 ? 15.484 -9.617 -18.75 1 94.94 94 TRP A C 1
ATOM 763 O O . TRP A 1 94 ? 15.047 -10.289 -19.688 1 94.94 94 TRP A O 1
ATOM 773 N N . ILE A 1 95 ? 14.867 -8.617 -18.188 1 91.06 95 ILE A N 1
ATOM 774 C CA . ILE A 1 95 ? 13.461 -8.469 -18.531 1 91.06 95 ILE A CA 1
ATOM 775 C C . ILE A 1 95 ? 13.336 -7.801 -19.906 1 91.06 95 ILE A C 1
ATOM 777 O O . ILE A 1 95 ? 12.258 -7.816 -20.516 1 91.06 95 ILE A O 1
ATOM 781 N N . ARG A 1 96 ? 14.328 -7.172 -20.375 1 91.5 96 ARG A N 1
ATOM 782 C CA . ARG A 1 96 ? 14.352 -6.629 -21.734 1 91.5 96 ARG A CA 1
ATOM 783 C C . ARG A 1 96 ? 14.562 -7.734 -22.766 1 91.5 96 ARG A C 1
ATOM 785 O O . ARG A 1 96 ? 14.141 -7.605 -23.922 1 91.5 96 ARG A O 1
ATOM 792 N N . LYS A 1 97 ? 15.117 -8.805 -22.328 1 95.56 97 LYS A N 1
ATOM 793 C CA . LYS A 1 97 ? 15.586 -9.812 -23.281 1 95.56 97 LYS A CA 1
ATOM 794 C C . LYS A 1 97 ? 14.719 -11.062 -23.219 1 95.56 97 LYS A C 1
ATOM 796 O O . LYS A 1 97 ? 14.594 -11.773 -24.219 1 95.56 97 LYS A O 1
ATOM 801 N N . TYR A 1 98 ? 14.164 -11.336 -22.047 1 96.94 98 TYR A N 1
ATOM 802 C CA . TYR A 1 98 ? 13.516 -12.625 -21.859 1 96.94 98 TYR A CA 1
ATOM 803 C C . TYR A 1 98 ? 12.07 -12.453 -21.391 1 96.94 98 TYR A C 1
ATOM 805 O O . TYR A 1 98 ? 11.672 -11.359 -21 1 96.94 98 TYR A O 1
ATOM 813 N N . ARG A 1 99 ? 11.312 -13.547 -21.562 1 96.62 99 ARG A N 1
ATOM 814 C CA . ARG A 1 99 ? 9.938 -13.633 -21.078 1 96.62 99 ARG A CA 1
ATOM 815 C C . ARG A 1 99 ? 9.773 -14.75 -20.062 1 96.62 99 ARG A C 1
ATOM 817 O O . ARG A 1 99 ? 10.516 -15.734 -20.094 1 96.62 99 ARG A O 1
ATOM 824 N N . THR A 1 100 ? 8.773 -14.539 -19.25 1 98.31 100 THR A N 1
ATOM 825 C CA . THR A 1 100 ? 8.586 -15.531 -18.188 1 98.31 100 THR A CA 1
ATOM 826 C C . THR A 1 100 ? 7.566 -16.578 -18.609 1 98.31 100 THR A C 1
ATOM 828 O O . THR A 1 100 ? 7.219 -17.469 -17.812 1 98.31 100 THR A O 1
ATOM 831 N N . THR A 1 101 ? 7.055 -16.562 -19.828 1 98.56 101 THR A N 1
ATOM 832 C CA . THR A 1 101 ? 5.996 -17.453 -20.281 1 98.56 101 THR A CA 1
ATOM 833 C C . THR A 1 101 ? 6.41 -18.906 -20.094 1 98.56 101 THR A C 1
ATOM 835 O O . THR A 1 101 ? 5.598 -19.75 -19.719 1 98.56 101 THR A O 1
ATOM 838 N N . GLY A 1 102 ? 7.625 -19.219 -20.422 1 98.75 102 GLY A N 1
ATOM 839 C CA . GLY A 1 102 ? 8.102 -20.594 -20.234 1 98.75 102 GLY A CA 1
ATOM 840 C C . GLY A 1 102 ? 8.008 -21.062 -18.797 1 98.75 102 GLY A C 1
ATOM 841 O O . GLY A 1 102 ? 7.52 -22.156 -18.531 1 98.75 102 GLY A O 1
ATOM 842 N N . ALA A 1 103 ? 8.516 -20.25 -17.875 1 98.88 103 ALA A N 1
ATOM 843 C CA . ALA A 1 103 ? 8.453 -20.578 -16.453 1 98.88 103 ALA A CA 1
ATOM 844 C C . ALA A 1 103 ? 7.008 -20.781 -16 1 98.88 103 ALA A C 1
ATOM 846 O O . ALA A 1 103 ? 6.703 -21.719 -15.25 1 98.88 103 ALA A O 1
ATOM 847 N N . MET A 1 104 ? 6.129 -19.891 -16.469 1 98.94 104 MET A N 1
ATOM 848 C CA . MET A 1 104 ? 4.723 -19.953 -16.094 1 98.94 104 MET A CA 1
ATOM 849 C C . MET A 1 104 ? 4.086 -21.25 -16.609 1 98.94 104 MET A C 1
ATOM 851 O O . MET A 1 104 ? 3.279 -21.859 -15.906 1 98.94 104 MET A O 1
ATOM 855 N N . LYS A 1 105 ? 4.438 -21.656 -17.844 1 98.94 105 LYS A N 1
ATOM 856 C CA . LYS A 1 105 ? 3.889 -22.875 -18.406 1 98.94 105 LYS A CA 1
ATOM 857 C C . LYS A 1 105 ? 4.402 -24.109 -17.672 1 98.94 105 LYS A C 1
ATOM 859 O O . LYS A 1 105 ? 3.678 -25.094 -17.516 1 98.94 105 LYS A O 1
ATOM 864 N N . ILE A 1 106 ? 5.66 -24.078 -17.203 1 98.88 106 ILE A N 1
ATOM 865 C CA . ILE A 1 106 ? 6.184 -25.156 -16.359 1 98.88 106 ILE A CA 1
ATOM 866 C C . ILE A 1 106 ? 5.312 -25.312 -15.117 1 98.88 106 ILE A C 1
ATOM 868 O O . ILE A 1 106 ? 4.969 -26.422 -14.727 1 98.88 106 ILE A O 1
ATOM 872 N N . LEU A 1 107 ? 4.965 -24.188 -14.5 1 98.94 107 LEU A N 1
ATOM 873 C CA . LEU A 1 107 ? 4.121 -24.219 -13.312 1 98.94 107 LEU A CA 1
ATOM 874 C C . LEU A 1 107 ? 2.771 -24.859 -13.617 1 98.94 107 LEU A C 1
ATOM 876 O O . LEU A 1 107 ? 2.248 -25.625 -12.812 1 98.94 107 LEU A O 1
ATOM 880 N N . LEU A 1 108 ? 2.203 -24.547 -14.766 1 98.88 108 LEU A N 1
ATOM 881 C CA . LEU A 1 108 ? 0.911 -25.094 -15.148 1 98.88 108 LEU A CA 1
ATOM 882 C C . LEU A 1 108 ? 1 -26.609 -15.32 1 98.88 108 LEU A C 1
ATOM 884 O O . LEU A 1 108 ? 0.082 -27.344 -14.938 1 98.88 108 LEU A O 1
ATOM 888 N N . VAL A 1 109 ? 2.076 -27.109 -15.961 1 98.81 109 VAL A N 1
ATOM 889 C CA . VAL A 1 109 ? 2.291 -28.547 -16.109 1 98.81 109 VAL A CA 1
ATOM 890 C C . VAL A 1 109 ? 2.332 -29.203 -14.734 1 98.81 109 VAL A C 1
ATOM 892 O O . VAL A 1 109 ? 1.681 -30.234 -14.508 1 98.81 109 VAL A O 1
ATOM 895 N N . LEU A 1 110 ? 3.078 -28.594 -13.812 1 98.75 110 LEU A N 1
ATOM 896 C CA . LEU A 1 110 ? 3.256 -29.156 -12.484 1 98.75 110 LEU A CA 1
ATOM 897 C C . LEU A 1 110 ? 1.947 -29.125 -11.703 1 98.75 110 LEU A C 1
ATOM 899 O O . LEU A 1 110 ? 1.668 -30.031 -10.914 1 98.75 110 LEU A O 1
ATOM 903 N N . GLU A 1 111 ? 1.198 -28.047 -11.883 1 98.12 111 GLU A N 1
ATOM 904 C CA . GLU A 1 111 ? -0.088 -27.922 -11.203 1 98.12 111 GLU A CA 1
ATOM 9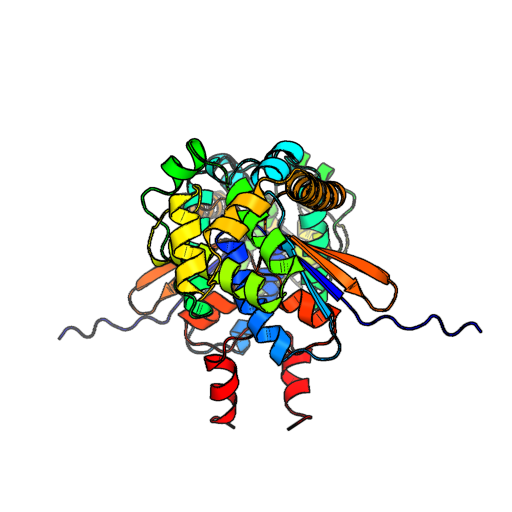05 C C . GLU A 1 111 ? -1.003 -29.094 -11.539 1 98.12 111 GLU A C 1
ATOM 907 O O . GLU A 1 111 ? -1.713 -29.594 -10.672 1 98.12 111 GLU A O 1
ATOM 912 N N . GLU A 1 112 ? -1.062 -29.438 -12.82 1 96.69 112 GLU A N 1
ATOM 913 C CA . GLU A 1 112 ? -1.888 -30.562 -13.273 1 96.69 112 GLU A CA 1
ATOM 914 C C . GLU A 1 112 ? -1.486 -31.859 -12.586 1 96.69 112 GLU A C 1
ATOM 916 O O . GLU A 1 112 ? -2.328 -32.719 -12.352 1 96.69 112 GLU A O 1
ATOM 921 N N . GLN A 1 113 ? -0.224 -31.969 -12.273 1 95.5 113 GLN A N 1
ATOM 922 C CA . GLN A 1 113 ? 0.288 -33.156 -11.625 1 95.5 113 GLN A CA 1
ATOM 923 C C . GLN A 1 113 ? 0.034 -33.125 -10.117 1 95.5 113 GLN A C 1
ATOM 925 O O . GLN A 1 113 ? -0.468 -34.094 -9.547 1 95.5 113 GLN A O 1
ATOM 930 N N . ASP A 1 114 ? 0.445 -32.031 -9.531 1 96.69 114 ASP A N 1
ATOM 931 C CA . ASP A 1 114 ? 0.375 -31.859 -8.086 1 96.69 114 ASP A CA 1
ATOM 932 C C . ASP A 1 114 ? 0.472 -30.375 -7.723 1 96.69 114 ASP A C 1
ATOM 934 O O . ASP A 1 114 ? 1.499 -29.734 -7.965 1 96.69 114 ASP A O 1
ATOM 938 N N . LYS A 1 115 ? -0.6 -29.938 -7.035 1 96.44 115 LYS A N 1
ATOM 939 C CA . LYS A 1 115 ? -0.641 -28.531 -6.648 1 96.44 115 LYS A CA 1
ATOM 940 C C . LYS A 1 115 ? 0.567 -28.172 -5.793 1 96.44 115 LYS A C 1
ATOM 942 O O . LYS A 1 115 ? 1.14 -27.078 -5.953 1 96.44 115 LYS A O 1
ATOM 947 N N . GLU A 1 116 ? 0.937 -29.016 -4.922 1 97 116 GLU A N 1
ATOM 948 C CA . GLU A 1 116 ? 2.053 -28.734 -4.02 1 97 116 GLU A CA 1
ATOM 949 C C . GLU A 1 116 ? 3.369 -28.641 -4.785 1 97 116 GLU A C 1
ATOM 951 O O . GLU A 1 116 ? 4.258 -27.875 -4.422 1 97 116 GLU A O 1
ATOM 956 N N . LEU A 1 117 ? 3.473 -29.453 -5.777 1 97.56 117 LEU A N 1
ATOM 957 C CA . LEU A 1 117 ? 4.664 -29.406 -6.613 1 97.56 117 LEU A CA 1
ATOM 958 C C . LEU A 1 117 ? 4.77 -28.078 -7.344 1 97.56 117 LEU A C 1
ATOM 960 O O . LEU A 1 117 ? 5.863 -27.516 -7.465 1 97.56 117 LEU A O 1
ATOM 964 N N . MET A 1 118 ? 3.639 -27.625 -7.832 1 98.62 118 MET A N 1
ATOM 965 C CA . MET A 1 118 ? 3.607 -26.312 -8.484 1 98.62 118 MET A CA 1
ATOM 966 C C . MET A 1 118 ? 4.023 -25.203 -7.516 1 98.62 118 MET A C 1
ATOM 968 O O . MET A 1 118 ? 4.797 -24.328 -7.875 1 98.62 118 MET A O 1
ATOM 972 N N . LEU A 1 119 ? 3.555 -25.281 -6.32 1 98.69 119 LEU A N 1
ATOM 973 C CA . LEU A 1 119 ? 3.865 -24.25 -5.324 1 98.69 119 LEU A CA 1
ATOM 974 C C . LEU A 1 119 ? 5.348 -24.281 -4.969 1 98.69 119 LEU A C 1
ATOM 976 O O . LEU A 1 119 ? 5.973 -23.219 -4.824 1 98.69 119 LEU A O 1
ATOM 980 N N . ARG A 1 120 ? 5.934 -25.453 -4.859 1 98.69 120 ARG A N 1
ATOM 981 C CA . ARG A 1 120 ? 7.367 -25.562 -4.605 1 98.69 120 ARG A CA 1
ATOM 982 C C . ARG A 1 120 ? 8.18 -25 -5.766 1 98.69 120 ARG A C 1
ATOM 984 O O . ARG A 1 120 ? 9.211 -24.359 -5.551 1 98.69 120 ARG A O 1
ATOM 991 N N . ALA A 1 121 ? 7.703 -25.281 -6.922 1 98.94 121 ALA A N 1
ATOM 992 C CA . ALA A 1 121 ? 8.398 -24.766 -8.094 1 98.94 121 ALA A CA 1
ATOM 993 C C . ALA A 1 121 ? 8.32 -23.234 -8.148 1 98.94 121 ALA A C 1
ATOM 995 O O . ALA A 1 121 ? 9.312 -22.562 -8.453 1 98.94 121 ALA A O 1
ATOM 996 N N . ALA A 1 122 ? 7.129 -22.672 -7.926 1 98.94 122 ALA A N 1
ATOM 997 C CA . ALA A 1 122 ? 6.98 -21.219 -7.91 1 98.94 122 ALA A CA 1
ATOM 998 C C . ALA A 1 122 ? 7.953 -20.578 -6.926 1 98.94 122 ALA A C 1
ATOM 1000 O O . ALA A 1 122 ? 8.664 -19.625 -7.27 1 98.94 122 ALA A O 1
ATOM 1001 N N . ARG A 1 123 ? 8.016 -21.125 -5.754 1 98.81 123 ARG A N 1
ATOM 1002 C CA . ARG A 1 123 ? 8.945 -20.625 -4.746 1 98.81 123 ARG A CA 1
ATOM 1003 C C . ARG A 1 123 ? 10.383 -20.703 -5.234 1 98.81 123 ARG A C 1
ATOM 1005 O O . ARG A 1 123 ? 11.164 -19.781 -5.047 1 98.81 123 ARG A O 1
ATOM 1012 N N . GLU A 1 124 ? 10.711 -21.797 -5.812 1 98.88 124 GLU A N 1
ATOM 1013 C CA . GLU A 1 124 ? 12.078 -21.969 -6.289 1 98.88 124 GLU A CA 1
ATOM 1014 C C . GLU A 1 124 ? 12.406 -20.953 -7.391 1 98.88 124 GLU A C 1
ATOM 1016 O O . GLU A 1 124 ? 13.531 -20.469 -7.473 1 98.88 124 GLU A O 1
ATOM 1021 N N . PHE A 1 125 ? 11.438 -20.719 -8.281 1 98.94 125 PHE A N 1
ATOM 1022 C CA . PHE A 1 125 ? 11.641 -19.688 -9.289 1 98.94 125 PHE A CA 1
ATOM 1023 C C . PHE A 1 125 ? 11.953 -18.344 -8.625 1 98.94 125 PHE A C 1
ATOM 1025 O O . PHE A 1 125 ? 12.883 -17.656 -9.031 1 98.94 125 PHE A O 1
ATOM 1032 N N . TRP A 1 126 ? 11.156 -17.984 -7.637 1 98.81 126 TRP A N 1
ATOM 1033 C CA . TRP A 1 126 ? 11.391 -16.734 -6.934 1 98.81 126 TRP A CA 1
ATOM 1034 C C . TRP A 1 126 ? 12.742 -16.75 -6.227 1 98.81 126 TRP A C 1
ATOM 1036 O O . TRP A 1 126 ? 13.484 -15.766 -6.277 1 98.81 126 TRP A O 1
ATOM 1046 N N . LEU A 1 127 ? 13.086 -17.828 -5.543 1 98.56 127 LEU A N 1
ATOM 1047 C CA . LEU A 1 127 ? 14.367 -17.922 -4.852 1 98.56 127 LEU A CA 1
ATOM 1048 C C . LEU A 1 127 ? 15.523 -17.734 -5.828 1 98.56 127 LEU A C 1
ATOM 1050 O O . LEU A 1 127 ? 16.469 -16.984 -5.547 1 98.56 127 LEU A O 1
ATOM 1054 N N . ARG A 1 128 ? 15.406 -18.422 -6.887 1 98.44 128 ARG A N 1
ATOM 1055 C CA . ARG A 1 128 ? 16.453 -18.328 -7.906 1 98.44 128 ARG A CA 1
ATOM 1056 C C . ARG A 1 128 ? 16.625 -16.906 -8.391 1 98.44 128 ARG A C 1
ATOM 1058 O O . ARG A 1 128 ? 17.734 -16.391 -8.445 1 98.44 128 ARG A O 1
ATOM 1065 N N . LEU A 1 129 ? 15.555 -16.25 -8.711 1 98.25 129 LEU A N 1
ATOM 1066 C CA . LEU A 1 129 ? 15.594 -14.914 -9.312 1 98.25 129 LEU A CA 1
ATOM 1067 C C . LEU A 1 129 ? 15.875 -13.852 -8.258 1 98.25 129 LEU A C 1
ATOM 1069 O O . LEU A 1 129 ? 16.781 -13.039 -8.414 1 98.25 129 LEU A O 1
ATOM 1073 N N . TRP A 1 130 ? 15.203 -13.883 -7.164 1 97.88 130 TRP A N 1
ATOM 1074 C CA . TRP A 1 130 ? 15.156 -12.742 -6.254 1 97.88 130 TRP A CA 1
ATOM 1075 C C . TRP A 1 130 ? 16.016 -13 -5.02 1 97.88 130 TRP A C 1
ATOM 1077 O O . TRP A 1 130 ? 16.172 -12.117 -4.172 1 97.88 130 TRP A O 1
ATOM 1087 N N . SER A 1 131 ? 16.484 -14.141 -4.789 1 97.5 131 SER A N 1
ATOM 1088 C CA . SER A 1 131 ? 17.359 -14.414 -3.658 1 97.5 131 SER A CA 1
ATOM 1089 C C . SER A 1 131 ? 18.781 -14.719 -4.125 1 97.5 131 SER A C 1
ATOM 1091 O O . SER A 1 131 ? 19.75 -14.266 -3.516 1 97.5 131 SER A O 1
ATOM 1093 N N . ARG A 1 132 ? 18.875 -15.414 -5.262 1 98 132 ARG A N 1
ATOM 1094 C CA . ARG A 1 132 ? 20.188 -15.875 -5.711 1 98 132 ARG A CA 1
ATOM 1095 C C . ARG A 1 132 ? 20.625 -15.141 -6.973 1 98 132 ARG A C 1
ATOM 1097 O O . ARG A 1 132 ? 21.75 -15.336 -7.453 1 98 132 ARG A O 1
ATOM 1104 N N . SER A 1 133 ? 19.828 -14.312 -7.508 1 97.56 133 SER A N 1
ATOM 1105 C CA . SER A 1 133 ? 20.141 -13.539 -8.703 1 97.56 133 SER A CA 1
ATOM 1106 C C . SER A 1 133 ? 20.5 -14.453 -9.875 1 97.56 133 SER A C 1
ATOM 1108 O O . SER A 1 133 ? 21.5 -14.219 -10.555 1 97.56 133 SER A O 1
ATOM 1110 N N . GLU A 1 134 ? 19.641 -15.5 -10.031 1 98.12 134 GLU A N 1
ATOM 1111 C CA . GLU A 1 134 ? 19.812 -16.453 -11.125 1 98.12 134 GLU A CA 1
ATOM 1112 C C . GLU A 1 134 ? 18.641 -16.375 -12.102 1 98.12 134 GLU A C 1
ATOM 1114 O O . GLU A 1 134 ? 17.516 -16.078 -11.703 1 98.12 134 GLU A O 1
ATOM 1119 N N . LYS A 1 135 ? 18.906 -16.75 -13.344 1 98.12 135 LYS A N 1
ATOM 1120 C CA . LYS A 1 135 ? 17.906 -16.656 -14.398 1 98.12 135 LYS A CA 1
ATOM 1121 C C . LYS A 1 135 ? 16.812 -17.703 -14.219 1 98.12 135 LYS A C 1
ATOM 1123 O O . LYS A 1 135 ? 17.062 -18.781 -13.664 1 98.12 135 LYS A O 1
ATOM 1128 N N . ILE A 1 136 ? 15.617 -17.391 -14.797 1 98.69 136 ILE A N 1
ATOM 1129 C CA . ILE A 1 136 ? 14.492 -18.312 -14.719 1 98.69 136 ILE A CA 1
ATOM 1130 C C . ILE A 1 136 ? 13.789 -18.391 -16.078 1 98.69 136 ILE A C 1
ATOM 1132 O O . ILE A 1 136 ? 12.586 -18.672 -16.141 1 98.69 136 ILE A O 1
ATOM 1136 N N . PHE A 1 137 ? 14.391 -18.188 -17.203 1 98.44 137 PHE A N 1
ATOM 1137 C CA . PHE A 1 137 ? 13.688 -17.812 -18.438 1 98.44 137 PHE A CA 1
ATOM 1138 C C . PHE A 1 137 ? 13.82 -18.922 -19.484 1 98.44 137 PHE A C 1
ATOM 1140 O O . PHE A 1 137 ? 13 -19.031 -20.391 1 98.44 137 PHE A O 1
ATOM 1147 N N . GLU A 1 138 ? 14.82 -19.75 -19.344 1 98.12 138 GLU A N 1
ATOM 1148 C CA . GLU A 1 138 ? 15.148 -20.688 -20.422 1 98.12 138 GLU A CA 1
ATOM 1149 C C . GLU A 1 138 ? 15.164 -22.125 -19.906 1 98.12 138 GLU A C 1
ATOM 1151 O O . GLU A 1 138 ? 15.188 -22.359 -18.703 1 98.12 138 GLU A O 1
ATOM 1156 N N . ASP A 1 139 ? 15.211 -23.047 -20.875 1 98.31 139 ASP A N 1
ATOM 1157 C CA . ASP A 1 139 ? 15.109 -24.469 -20.562 1 98.31 139 ASP A CA 1
ATOM 1158 C C . ASP A 1 139 ? 16.156 -24.875 -19.516 1 98.31 139 ASP A C 1
ATOM 1160 O O . ASP A 1 139 ? 15.859 -25.625 -18.594 1 98.31 139 ASP A O 1
ATOM 1164 N N . LEU A 1 140 ? 17.344 -24.375 -19.672 1 98.31 140 LEU A N 1
ATOM 1165 C CA . LEU A 1 140 ? 18.406 -24.719 -18.734 1 98.31 140 LEU A CA 1
ATOM 1166 C C . LEU A 1 140 ? 18.062 -24.234 -17.328 1 98.31 140 LEU A C 1
ATOM 1168 O O . LEU A 1 140 ? 18.406 -24.891 -16.344 1 98.31 140 LEU A O 1
ATOM 1172 N N . ASP A 1 141 ? 17.469 -23.078 -17.219 1 98.69 141 ASP A N 1
ATOM 1173 C CA . ASP A 1 141 ? 17 -22.578 -15.93 1 98.69 141 ASP A CA 1
ATOM 1174 C C . ASP A 1 141 ? 15.93 -23.484 -15.344 1 98.69 141 ASP A C 1
ATOM 1176 O O . ASP A 1 141 ? 15.922 -23.766 -14.141 1 98.69 141 ASP A O 1
ATOM 1180 N N . PHE A 1 142 ? 15.008 -23.953 -16.219 1 98.88 142 PHE A N 1
ATOM 1181 C CA . PHE A 1 142 ? 13.914 -24.812 -15.773 1 98.88 142 PHE A CA 1
ATOM 1182 C C . PHE A 1 142 ? 14.438 -26.141 -15.242 1 98.88 142 PHE A C 1
ATOM 1184 O O . PHE A 1 142 ? 13.906 -26.672 -14.273 1 98.88 142 PHE A O 1
ATOM 1191 N N . VAL A 1 143 ? 15.445 -26.656 -15.906 1 98.81 143 VAL A N 1
ATOM 1192 C CA . VAL A 1 143 ? 16.078 -27.891 -15.461 1 98.81 143 VAL A CA 1
ATOM 1193 C C . VAL A 1 143 ? 16.547 -27.734 -14.016 1 98.81 143 VAL A C 1
ATOM 1195 O O . VAL A 1 143 ? 16.297 -28.609 -13.18 1 98.81 143 VAL A O 1
ATOM 1198 N N . GLU A 1 144 ? 17.219 -26.625 -13.711 1 98.69 144 GLU A N 1
ATOM 1199 C CA . GLU A 1 144 ? 17.75 -26.391 -12.375 1 98.69 144 GLU A CA 1
ATOM 1200 C C . GLU A 1 144 ? 16.625 -26.281 -11.344 1 98.69 144 GLU A C 1
ATOM 1202 O O . GLU A 1 144 ? 16.75 -26.812 -10.234 1 98.69 144 GLU A O 1
ATOM 1207 N N . VAL A 1 145 ? 15.562 -25.625 -11.688 1 98.81 145 VAL A N 1
ATOM 1208 C CA . VAL A 1 145 ? 14.438 -25.453 -10.781 1 98.81 145 VAL A CA 1
ATOM 1209 C C . VAL A 1 145 ? 13.805 -26.812 -10.492 1 98.81 145 VAL A C 1
ATOM 1211 O O . VAL A 1 145 ? 13.555 -27.156 -9.336 1 98.81 145 VAL A O 1
ATOM 1214 N N . LEU A 1 146 ? 13.531 -27.594 -11.547 1 98.81 146 LEU A N 1
ATOM 1215 C CA . LEU A 1 146 ? 12.852 -28.875 -11.422 1 98.81 146 LEU A CA 1
ATOM 1216 C C . LEU A 1 146 ? 13.703 -29.859 -10.617 1 98.81 146 LEU A C 1
ATOM 1218 O O . LEU A 1 146 ? 13.18 -30.594 -9.773 1 98.81 146 LEU A O 1
ATOM 1222 N N . LYS A 1 147 ? 14.992 -29.828 -10.836 1 98.56 147 LYS A N 1
ATOM 1223 C CA . LYS A 1 147 ? 15.891 -30.672 -10.055 1 98.56 147 LYS A CA 1
ATOM 1224 C C . LYS A 1 147 ? 15.883 -30.266 -8.586 1 98.56 147 LYS A C 1
ATOM 1226 O O . LYS A 1 147 ? 15.852 -31.141 -7.703 1 98.56 147 LYS A O 1
ATOM 1231 N N . ALA A 1 148 ? 15.914 -29.031 -8.344 1 98.31 148 ALA A N 1
ATOM 1232 C CA . ALA A 1 148 ? 15.977 -28.516 -6.977 1 98.31 148 ALA A CA 1
ATOM 1233 C C . ALA A 1 148 ? 14.766 -28.969 -6.164 1 98.31 148 ALA A C 1
ATOM 1235 O O . ALA A 1 148 ? 14.852 -29.156 -4.949 1 98.31 148 ALA A O 1
ATOM 1236 N N . ILE A 1 149 ? 13.633 -29.172 -6.867 1 98 149 ILE A N 1
ATOM 1237 C CA . ILE A 1 149 ? 12.422 -29.484 -6.113 1 98 149 ILE A CA 1
ATOM 1238 C C . ILE A 1 149 ? 12.156 -30.984 -6.199 1 98 149 ILE A C 1
ATOM 1240 O O . ILE A 1 149 ? 11.086 -31.453 -5.797 1 98 149 ILE A O 1
ATOM 1244 N N . GLY A 1 150 ? 12.992 -31.703 -6.797 1 97.44 150 GLY A N 1
ATOM 1245 C CA . GLY A 1 150 ? 12.969 -33.156 -6.711 1 97.44 150 GLY A CA 1
ATOM 1246 C C . GLY A 1 150 ? 12.195 -33.812 -7.848 1 97.44 150 GLY A C 1
ATOM 1247 O O . GLY A 1 150 ? 11.797 -34.969 -7.746 1 97.44 150 GLY A O 1
ATOM 1248 N N . VAL A 1 151 ? 11.969 -33.156 -8.891 1 97.62 151 VAL A N 1
ATOM 1249 C CA . VAL A 1 151 ? 11.289 -33.719 -10.047 1 97.62 151 VAL A CA 1
ATOM 1250 C C . VAL A 1 151 ? 12.227 -34.688 -10.766 1 97.62 151 VAL A C 1
ATOM 1252 O O . VAL A 1 151 ? 13.367 -34.344 -11.078 1 97.62 151 VAL A O 1
ATOM 1255 N N . LYS A 1 152 ? 11.75 -35.844 -11.016 1 95.62 152 LYS A N 1
ATOM 1256 C CA . LYS A 1 152 ? 12.586 -36.875 -11.609 1 95.62 152 LYS A CA 1
ATOM 1257 C C . LYS A 1 152 ? 12.539 -36.812 -13.133 1 95.62 152 LYS A C 1
ATOM 1259 O O . LYS A 1 152 ? 13.562 -36.969 -13.805 1 95.62 152 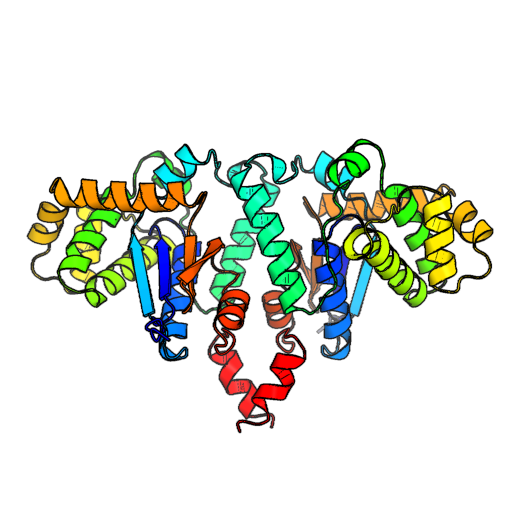LYS A O 1
ATOM 1264 N N . ASN A 1 153 ? 11.391 -36.562 -13.664 1 96.25 153 ASN A N 1
ATOM 1265 C CA . ASN A 1 153 ? 11.234 -36.531 -15.117 1 96.25 153 ASN A CA 1
ATOM 1266 C C . ASN A 1 153 ? 11.328 -35.094 -15.648 1 96.25 153 ASN A C 1
ATOM 1268 O O . ASN A 1 153 ? 10.438 -34.625 -16.359 1 96.25 153 ASN A O 1
ATOM 1272 N N . VAL A 1 154 ? 12.445 -34.531 -15.469 1 98.25 154 VAL A N 1
ATOM 1273 C CA . VAL A 1 154 ? 12.688 -33.125 -15.734 1 98.25 154 VAL A CA 1
ATOM 1274 C C . VAL A 1 154 ? 12.438 -32.812 -17.203 1 98.25 154 VAL A C 1
ATOM 1276 O O . VAL A 1 154 ? 11.664 -31.906 -17.547 1 98.25 154 VAL A O 1
ATOM 1279 N N . GLU A 1 155 ? 13.031 -33.531 -18.078 1 97.44 155 GLU A N 1
ATOM 1280 C CA . GLU A 1 155 ? 12.93 -33.312 -19.516 1 97.44 155 GLU A CA 1
ATOM 1281 C C . GLU A 1 155 ? 11.492 -33.438 -20 1 97.44 155 GLU A C 1
ATOM 1283 O O . GLU A 1 155 ? 11.047 -32.688 -20.875 1 97.44 155 GLU A O 1
ATOM 1288 N N . GLU A 1 156 ? 10.852 -34.375 -19.438 1 97.75 156 GLU A N 1
ATOM 1289 C CA . GLU A 1 156 ? 9.453 -34.594 -19.812 1 97.75 156 GLU A CA 1
ATOM 1290 C C . GLU A 1 156 ? 8.586 -33.406 -19.438 1 97.75 156 GLU A C 1
ATOM 1292 O O . GLU A 1 156 ? 7.711 -33 -20.203 1 97.75 156 GLU A O 1
ATOM 1297 N N . VAL A 1 157 ? 8.789 -32.906 -18.25 1 98.44 157 VAL A N 1
ATOM 1298 C CA . VAL A 1 157 ? 8.023 -31.75 -17.797 1 98.44 157 VAL A CA 1
ATOM 1299 C C . VAL A 1 157 ? 8.266 -30.562 -18.719 1 98.44 157 VAL A C 1
ATOM 1301 O O . VAL A 1 157 ? 7.32 -29.875 -19.109 1 98.44 157 VAL A O 1
ATOM 1304 N N . ILE A 1 158 ? 9.5 -30.312 -19.094 1 98.69 158 ILE A N 1
ATOM 1305 C CA . ILE A 1 158 ? 9.867 -29.172 -19.938 1 98.69 158 ILE A CA 1
ATOM 1306 C C . ILE A 1 158 ? 9.242 -29.344 -21.328 1 98.69 158 ILE A C 1
ATOM 1308 O O . ILE A 1 158 ? 8.672 -28.406 -21.875 1 98.69 158 ILE A O 1
ATOM 1312 N N . GLU A 1 159 ? 9.344 -30.547 -21.828 1 98.31 159 GLU A N 1
ATOM 1313 C CA . GLU A 1 159 ? 8.758 -30.797 -23.141 1 98.31 159 GLU A CA 1
ATOM 1314 C C . GLU A 1 159 ? 7.238 -30.625 -23.109 1 98.31 159 GLU A C 1
ATOM 1316 O O . GLU A 1 159 ? 6.652 -30.094 -24.062 1 98.31 159 GLU A O 1
ATOM 1321 N N . LYS A 1 160 ? 6.621 -31.141 -22.109 1 98.25 160 LYS A N 1
ATOM 1322 C CA . LYS A 1 160 ? 5.176 -31 -21.953 1 98.25 160 LYS A CA 1
ATOM 1323 C C . LYS A 1 160 ? 4.766 -29.531 -21.891 1 98.25 160 LYS A C 1
ATOM 1325 O O . LYS A 1 160 ? 3.705 -29.156 -22.391 1 98.25 160 LYS A O 1
ATOM 1330 N N . SER A 1 161 ? 5.531 -28.734 -21.266 1 98.5 161 SER A N 1
ATOM 1331 C CA . SER A 1 161 ? 5.219 -27.312 -21.094 1 98.5 161 SER A CA 1
ATOM 1332 C C . SER A 1 161 ? 5.145 -26.609 -22.438 1 98.5 161 SER A C 1
ATOM 1334 O O . SER A 1 161 ? 4.59 -25.5 -22.547 1 98.5 161 SER A O 1
ATOM 1336 N N . LYS A 1 162 ? 5.684 -27.203 -23.469 1 98.31 162 LYS A N 1
ATOM 1337 C CA . LYS A 1 162 ? 5.707 -26.594 -24.797 1 98.31 162 LYS A CA 1
ATOM 1338 C C . LYS A 1 162 ? 4.457 -26.969 -25.594 1 98.31 162 LYS A C 1
ATOM 1340 O O . LYS A 1 162 ? 4.238 -26.453 -26.688 1 98.31 162 LYS A O 1
ATOM 1345 N N . GLU A 1 163 ? 3.658 -27.844 -24.984 1 98.31 163 GLU A N 1
ATOM 1346 C CA . GLU A 1 163 ? 2.391 -28.188 -25.625 1 98.31 163 GLU A CA 1
ATOM 1347 C C . GLU A 1 163 ? 1.468 -26.984 -25.719 1 98.31 163 GLU A C 1
ATOM 1349 O O . GLU A 1 163 ? 1.454 -26.141 -24.812 1 98.31 163 GLU A O 1
ATOM 1354 N N . GLU A 1 164 ? 0.648 -26.938 -26.75 1 98.25 164 GLU A N 1
ATOM 1355 C CA . GLU A 1 164 ? -0.273 -25.844 -27.016 1 98.25 164 GLU A CA 1
ATOM 1356 C C . GLU A 1 164 ? -1.273 -25.672 -25.875 1 98.25 164 GLU A C 1
ATOM 1358 O O . GLU A 1 164 ? -1.697 -24.562 -25.562 1 98.25 164 GLU A O 1
ATOM 1363 N N . LYS A 1 165 ? -1.566 -26.75 -25.297 1 98.12 165 LYS A N 1
ATOM 1364 C CA . LYS A 1 165 ? -2.531 -26.75 -24.203 1 98.12 165 LYS A CA 1
ATOM 1365 C C . LYS A 1 165 ? -2.123 -25.781 -23.109 1 98.12 165 LYS A C 1
ATOM 1367 O O . LYS A 1 165 ? -2.957 -25.016 -22.594 1 98.12 165 LYS A O 1
ATOM 1372 N N . TYR A 1 166 ? -0.908 -25.766 -22.75 1 98.62 166 TYR A N 1
ATOM 1373 C CA . TYR A 1 166 ? -0.458 -24.953 -21.625 1 98.62 166 TYR A CA 1
ATOM 1374 C C . TYR A 1 166 ? -0.323 -23.484 -22.047 1 98.62 166 TYR A C 1
ATOM 1376 O O . TYR A 1 166 ? -0.523 -22.578 -21.234 1 98.62 166 TYR A O 1
ATOM 1384 N N . ALA A 1 167 ? 0.039 -23.203 -23.312 1 98.56 167 ALA A N 1
ATOM 1385 C CA . ALA A 1 167 ? -0.015 -21.844 -23.828 1 98.56 167 ALA A CA 1
ATOM 1386 C C . ALA A 1 167 ? -1.437 -21.297 -23.781 1 98.56 167 ALA A C 1
ATOM 1388 O O . ALA A 1 167 ? -1.644 -20.125 -23.453 1 98.56 167 ALA A O 1
ATOM 1389 N N . LYS A 1 168 ? -2.355 -22.125 -24.156 1 98.69 168 LYS A N 1
ATOM 1390 C CA . LYS A 1 168 ? -3.758 -21.734 -24.125 1 98.69 168 LYS A CA 1
ATOM 1391 C C . LYS A 1 168 ? -4.227 -21.438 -22.703 1 98.69 168 LYS A C 1
ATOM 1393 O O . LYS A 1 168 ? -4.891 -20.422 -22.469 1 98.69 168 LYS A O 1
ATOM 1398 N N . ILE A 1 169 ? -3.877 -22.281 -21.75 1 98.81 169 ILE A N 1
ATOM 1399 C CA . ILE A 1 169 ? -4.258 -22.094 -20.359 1 98.81 169 ILE A CA 1
ATOM 1400 C C . ILE A 1 169 ? -3.66 -20.781 -19.828 1 98.81 169 ILE A C 1
ATOM 1402 O O . ILE A 1 169 ? -4.348 -19.984 -19.188 1 98.81 169 ILE A O 1
ATOM 1406 N N . LEU A 1 170 ? -2.381 -20.578 -20.125 1 98.88 170 LEU A N 1
ATOM 1407 C CA . LEU A 1 170 ? -1.726 -19.359 -19.672 1 98.88 170 LEU A CA 1
ATOM 1408 C C . LEU A 1 170 ? -2.41 -18.125 -20.266 1 98.88 170 LEU A C 1
ATOM 1410 O O . LEU A 1 170 ? -2.617 -17.141 -19.562 1 98.88 170 LEU A O 1
ATOM 1414 N N . THR A 1 171 ? -2.742 -18.172 -21.547 1 98.69 171 THR A N 1
ATOM 1415 C CA . THR A 1 171 ? -3.434 -17.078 -22.219 1 98.69 171 THR A CA 1
ATOM 1416 C C . THR A 1 171 ? -4.797 -16.828 -21.578 1 98.69 171 THR A C 1
ATOM 1418 O O . THR A 1 171 ? -5.184 -15.672 -21.359 1 98.69 171 THR A O 1
ATOM 1421 N N . GLU A 1 172 ? -5.477 -17.859 -21.281 1 98.75 172 GLU A N 1
ATOM 1422 C CA . GLU A 1 172 ? -6.793 -17.75 -20.672 1 98.75 172 GLU A CA 1
ATOM 1423 C C . GLU A 1 172 ? -6.699 -17.156 -19.266 1 98.75 172 GLU A C 1
ATOM 1425 O O . GLU A 1 172 ? -7.5 -16.297 -18.906 1 98.75 172 GLU A O 1
ATOM 1430 N N . ASN A 1 173 ? -5.773 -17.688 -18.469 1 98.81 173 ASN A N 1
ATOM 1431 C CA . ASN A 1 173 ? -5.543 -17.109 -17.156 1 98.81 173 ASN A CA 1
ATOM 1432 C C . ASN A 1 173 ? -5.242 -15.625 -17.234 1 98.81 173 ASN A C 1
ATOM 1434 O O . ASN A 1 173 ? -5.773 -14.828 -16.453 1 98.81 173 ASN A O 1
ATOM 1438 N N . THR A 1 174 ? -4.383 -15.266 -18.188 1 98.75 174 THR A N 1
ATOM 1439 C CA . THR A 1 174 ? -3.969 -13.883 -18.375 1 98.75 174 THR A CA 1
ATOM 1440 C C . THR A 1 174 ? -5.156 -13.016 -18.797 1 98.75 174 THR A C 1
ATOM 1442 O O . THR A 1 174 ? -5.352 -11.922 -18.25 1 98.75 174 THR A O 1
ATOM 1445 N N . GLN A 1 175 ? -5.938 -13.531 -19.703 1 98.38 175 GLN A N 1
ATOM 1446 C CA . GLN A 1 175 ? -7.105 -12.797 -20.172 1 98.38 175 GLN A CA 1
ATOM 1447 C C . GLN A 1 175 ? -8.117 -12.602 -19.047 1 98.38 175 GLN A C 1
ATOM 1449 O O . GLN A 1 175 ? -8.766 -11.555 -18.969 1 98.38 175 GLN A O 1
ATOM 1454 N N . ARG A 1 176 ? -8.281 -13.602 -18.25 1 98.25 176 ARG A N 1
ATOM 1455 C CA . ARG A 1 176 ? -9.172 -13.453 -17.094 1 98.25 176 ARG A CA 1
ATOM 1456 C C . ARG A 1 176 ? -8.711 -12.32 -16.188 1 98.25 176 ARG A C 1
ATOM 1458 O O . ARG A 1 176 ? -9.523 -11.531 -15.711 1 98.25 176 ARG A O 1
ATOM 1465 N N . GLY A 1 177 ? -7.379 -12.25 -15.883 1 97.69 177 GLY A N 1
ATOM 1466 C CA . GLY A 1 177 ? -6.836 -11.125 -15.133 1 97.69 177 GLY A CA 1
ATOM 1467 C C . GLY A 1 177 ? -7.133 -9.781 -15.773 1 97.69 177 GLY A C 1
ATOM 1468 O O . GLY A 1 177 ? -7.602 -8.859 -15.109 1 97.69 177 GLY A O 1
ATOM 1469 N N . VAL A 1 178 ? -6.93 -9.734 -17.078 1 96.12 178 VAL A N 1
ATOM 1470 C CA . VAL A 1 178 ? -7.16 -8.508 -17.844 1 96.12 178 VAL A CA 1
ATOM 1471 C C . VAL A 1 178 ? -8.641 -8.125 -17.766 1 96.12 178 VAL A C 1
ATOM 1473 O O . VAL A 1 178 ? -8.977 -6.953 -17.609 1 96.12 178 VAL A O 1
ATOM 1476 N N . ASP A 1 179 ? -9.477 -9.141 -17.875 1 96.44 179 ASP A N 1
ATOM 1477 C CA . ASP A 1 179 ? -10.914 -8.906 -17.828 1 96.44 179 ASP A CA 1
ATOM 1478 C C . ASP A 1 179 ? -11.336 -8.344 -16.469 1 96.44 179 ASP A C 1
ATOM 1480 O O . ASP A 1 179 ? -12.344 -7.648 -16.359 1 96.44 179 ASP A O 1
ATOM 1484 N N . MET A 1 180 ? -10.57 -8.641 -15.453 1 95.81 180 MET A N 1
ATOM 1485 C CA . MET A 1 180 ? -10.828 -8.102 -14.117 1 95.81 180 MET A CA 1
ATOM 1486 C C . MET A 1 180 ? -10.117 -6.766 -13.93 1 95.81 180 MET A C 1
ATOM 1488 O O . MET A 1 180 ? -10.016 -6.27 -12.805 1 95.81 180 MET A O 1
ATOM 1492 N N . ASN A 1 181 ? -9.562 -6.27 -15.031 1 94.31 181 ASN A N 1
ATOM 1493 C CA . ASN A 1 181 ? -8.891 -4.973 -15.062 1 94.31 181 ASN A CA 1
ATOM 1494 C C . ASN A 1 181 ? -7.57 -5.004 -14.297 1 94.31 181 ASN A C 1
ATOM 1496 O O . ASN A 1 181 ? -7.168 -4 -13.711 1 94.31 181 ASN A O 1
ATOM 1500 N N . ALA A 1 182 ? -6.941 -6.145 -14.18 1 96.75 182 ALA A N 1
ATOM 1501 C CA . ALA A 1 182 ? -5.613 -6.238 -13.578 1 96.75 182 ALA A CA 1
ATOM 1502 C C . ALA A 1 182 ? -4.602 -5.402 -14.359 1 96.75 182 ALA A C 1
ATOM 1504 O O . ALA A 1 182 ? -4.648 -5.344 -15.586 1 96.75 182 ALA A O 1
ATOM 1505 N N . TYR A 1 183 ? -3.676 -4.762 -13.68 1 95.19 183 TYR A N 1
ATOM 1506 C CA . TYR A 1 183 ? -2.646 -3.941 -14.312 1 95.19 183 TYR A CA 1
ATOM 1507 C C . TYR A 1 183 ? -1.271 -4.254 -13.734 1 95.19 183 TYR A C 1
ATOM 1509 O O . TYR A 1 183 ? -0.29 -3.576 -14.047 1 95.19 183 TYR A O 1
ATOM 1517 N N . GLY A 1 184 ? -1.214 -5.254 -12.898 1 95.44 184 GLY A N 1
ATOM 1518 C CA . GLY A 1 184 ? 0.015 -5.68 -12.25 1 95.44 184 GLY A CA 1
ATOM 1519 C C . GLY A 1 184 ? -0.125 -6.996 -11.508 1 95.44 184 GLY A C 1
ATOM 1520 O O . GLY A 1 184 ? -1.131 -7.691 -11.656 1 95.44 184 GLY A O 1
ATOM 1521 N N . ALA A 1 185 ? 0.897 -7.359 -10.727 1 97.25 185 ALA A N 1
ATOM 1522 C CA . ALA A 1 185 ? 0.915 -8.602 -9.953 1 97.25 185 ALA A CA 1
ATOM 1523 C C . ALA A 1 185 ? 1.502 -8.367 -8.562 1 97.25 185 ALA A C 1
ATOM 1525 O O . ALA A 1 185 ? 2.398 -7.543 -8.391 1 97.25 185 ALA A O 1
ATOM 1526 N N . PRO A 1 186 ? 1.007 -9.031 -7.609 1 98.56 186 PRO A N 1
ATOM 1527 C CA . PRO A 1 186 ? -0.089 -10 -7.703 1 98.56 186 PRO A CA 1
ATOM 1528 C C . PRO A 1 186 ? -1.458 -9.336 -7.812 1 98.56 186 PRO A C 1
ATOM 1530 O O . PRO A 1 186 ? -1.627 -8.188 -7.383 1 98.56 186 PRO A O 1
ATOM 1533 N N . TRP A 1 187 ? -2.287 -9.945 -8.523 1 98.75 187 TRP A N 1
ATOM 1534 C CA . TRP A 1 187 ? -3.707 -9.602 -8.516 1 98.75 187 TRP A CA 1
ATOM 1535 C C . TRP A 1 187 ? -4.508 -10.625 -7.719 1 98.75 187 TRP A C 1
ATOM 1537 O O . TRP A 1 187 ? -4.43 -11.828 -7.984 1 98.75 187 TRP A O 1
ATOM 1547 N N . ILE A 1 188 ? -5.246 -10.18 -6.734 1 98.81 188 ILE A N 1
ATOM 1548 C CA . ILE A 1 188 ? -5.938 -11.07 -5.812 1 98.81 188 ILE A CA 1
ATOM 1549 C C . ILE A 1 188 ? -7.445 -10.836 -5.902 1 98.81 188 ILE A C 1
ATOM 1551 O O . ILE A 1 188 ? -7.938 -9.766 -5.535 1 98.81 188 ILE A O 1
ATOM 1555 N N . ASN A 1 189 ? -8.125 -11.758 -6.406 1 98.62 189 ASN A N 1
ATOM 1556 C CA . ASN A 1 189 ? -9.578 -11.68 -6.445 1 98.62 189 ASN A CA 1
ATOM 1557 C C . ASN A 1 189 ? -10.219 -12.531 -5.355 1 98.62 189 ASN A C 1
ATOM 1559 O O . ASN A 1 189 ? -10.125 -13.758 -5.387 1 98.62 189 ASN A O 1
ATOM 1563 N N . VAL A 1 190 ? -10.844 -11.945 -4.383 1 98.5 190 VAL A N 1
ATOM 1564 C CA . VAL A 1 190 ? -11.523 -12.641 -3.301 1 98.5 190 VAL A CA 1
ATOM 1565 C C . VAL A 1 190 ? -13 -12.82 -3.652 1 98.5 190 VAL A C 1
ATOM 1567 O O . VAL A 1 190 ? -13.688 -11.859 -3.998 1 98.5 190 VAL A O 1
ATOM 1570 N N . VAL A 1 191 ? -13.414 -14.039 -3.646 1 97.69 191 VAL A N 1
ATOM 1571 C CA . VAL A 1 191 ? -14.828 -14.359 -3.82 1 97.69 191 VAL A CA 1
ATOM 1572 C C . VAL A 1 191 ? -15.438 -14.75 -2.475 1 97.69 191 VAL A C 1
ATOM 1574 O O . VAL A 1 191 ? -15.047 -15.75 -1.876 1 97.69 191 VAL A O 1
ATOM 1577 N N . THR A 1 192 ? -16.328 -13.945 -2.02 1 97.06 192 THR A N 1
ATOM 1578 C CA . THR A 1 192 ? -16.953 -14.211 -0.725 1 97.06 192 THR A CA 1
ATOM 1579 C C . THR A 1 192 ? -18.031 -15.281 -0.853 1 97.06 192 THR A C 1
ATOM 1581 O O . THR A 1 192 ? -18.359 -15.711 -1.961 1 97.06 192 THR A O 1
ATOM 1584 N N . SER A 1 193 ? -18.562 -15.688 0.305 1 95 193 SER A N 1
ATOM 1585 C CA . SER A 1 193 ? -19.516 -16.797 0.351 1 95 193 SER A CA 1
ATOM 1586 C C . SER A 1 193 ? -20.781 -16.453 -0.417 1 95 193 SER A C 1
ATOM 1588 O O . SER A 1 193 ? -21.469 -17.344 -0.929 1 95 193 SER A O 1
ATOM 1590 N N . ASP A 1 194 ? -21.109 -15.203 -0.555 1 94.25 194 ASP A N 1
ATOM 1591 C CA . ASP A 1 194 ? -22.312 -14.766 -1.252 1 94.25 194 ASP A CA 1
ATOM 1592 C C . ASP A 1 194 ? -22.062 -14.633 -2.752 1 94.25 194 ASP A C 1
ATOM 1594 O O . ASP A 1 194 ? -22.969 -14.25 -3.506 1 94.25 194 ASP A O 1
ATOM 1598 N N . GLY A 1 195 ? -20.828 -14.859 -3.148 1 94.38 195 GLY A N 1
ATOM 1599 C CA . GLY A 1 195 ? -20.516 -14.898 -4.566 1 94.38 195 GLY A CA 1
ATOM 1600 C C . GLY A 1 195 ? -19.969 -13.57 -5.086 1 94.38 195 GLY A C 1
ATOM 1601 O O . GLY A 1 195 ? -19.625 -13.461 -6.262 1 94.38 195 GLY A O 1
ATOM 1602 N N . GLU A 1 196 ? -19.859 -12.617 -4.23 1 96.25 196 GLU A N 1
ATOM 1603 C CA . GLU A 1 196 ? -19.328 -11.32 -4.641 1 96.25 196 GLU A CA 1
ATOM 1604 C C . GLU A 1 196 ? -17.828 -11.383 -4.844 1 96.25 196 GLU A C 1
ATOM 1606 O O . GLU A 1 196 ? -17.109 -12.055 -4.09 1 96.25 196 GLU A O 1
ATOM 1611 N N . GLU A 1 197 ? -17.344 -10.648 -5.852 1 97.25 197 GLU A N 1
ATOM 1612 C CA . GLU A 1 197 ? -15.914 -10.586 -6.152 1 97.25 197 GLU A CA 1
ATOM 1613 C C . GLU A 1 197 ? -15.297 -9.281 -5.664 1 97.25 197 GLU A C 1
ATOM 1615 O O . GLU A 1 197 ? -15.875 -8.203 -5.859 1 97.25 197 GLU A O 1
ATOM 1620 N N . HIS A 1 198 ? -14.211 -9.398 -5.016 1 97.94 198 HIS A N 1
ATOM 1621 C CA . HIS A 1 198 ? -13.469 -8.273 -4.457 1 97.94 198 HIS A CA 1
ATOM 1622 C C . HIS A 1 198 ? -12.008 -8.32 -4.887 1 97.94 198 HIS A C 1
ATOM 1624 O O . HIS A 1 198 ? -11.188 -9 -4.262 1 97.94 198 HIS A O 1
ATOM 1630 N N . PRO A 1 199 ? -11.641 -7.531 -5.93 1 98 199 PRO A N 1
ATOM 1631 C CA . PRO A 1 199 ? -10.25 -7.531 -6.375 1 98 199 PRO A CA 1
ATOM 1632 C C . PRO A 1 199 ? -9.344 -6.684 -5.484 1 98 199 PRO A C 1
ATOM 1634 O O . PRO A 1 199 ? -9.773 -5.652 -4.961 1 98 199 PRO A O 1
ATOM 1637 N N . PHE A 1 200 ? -8.195 -7.137 -5.277 1 98.25 200 PHE A N 1
ATOM 1638 C CA . PHE A 1 200 ? -7.105 -6.422 -4.621 1 98.25 200 PHE A CA 1
ATOM 1639 C C . PHE A 1 200 ? -5.844 -6.453 -5.477 1 98.25 200 PHE A C 1
ATOM 1641 O O . PHE A 1 200 ? -5.613 -7.41 -6.219 1 98.25 200 PHE A O 1
ATOM 1648 N N . PHE A 1 201 ? -5.105 -5.406 -5.418 1 96.94 201 PHE A N 1
ATOM 1649 C CA . PHE A 1 201 ? -3.816 -5.348 -6.09 1 96.94 201 PHE A CA 1
ATOM 1650 C C . PHE A 1 201 ? -2.678 -5.289 -5.078 1 96.94 201 PHE A C 1
ATOM 1652 O O . PHE A 1 201 ? -2.73 -4.512 -4.121 1 96.94 201 PHE A O 1
ATOM 1659 N N . GLY A 1 202 ? -1.65 -6.113 -5.336 1 96.62 202 GLY A N 1
ATOM 1660 C CA . GLY A 1 202 ? -0.438 -6.035 -4.539 1 96.62 202 GLY A CA 1
ATOM 1661 C C . GLY A 1 202 ? -0.458 -6.953 -3.332 1 96.62 202 GLY A C 1
ATOM 1662 O O . GLY A 1 202 ? -1.41 -7.711 -3.137 1 96.62 202 GLY A O 1
ATOM 1663 N N . SER A 1 203 ? 0.632 -6.941 -2.555 1 97.56 203 SER A N 1
ATOM 1664 C CA . SER A 1 203 ? 0.796 -7.832 -1.413 1 97.56 203 SER A CA 1
ATOM 1665 C C . SER A 1 203 ? 0.644 -7.078 -0.096 1 97.56 203 SER A C 1
ATOM 1667 O O . SER A 1 203 ? 0.964 -7.609 0.97 1 97.56 203 SER A O 1
ATOM 1669 N N . ASP A 1 204 ? 0.149 -5.875 -0.166 1 96.5 204 ASP A N 1
ATOM 1670 C CA . ASP A 1 204 ? 0.127 -5.027 1.021 1 96.5 204 ASP A CA 1
ATOM 1671 C C . ASP A 1 204 ? -1.3 -4.824 1.525 1 96.5 204 ASP A C 1
ATOM 1673 O O . ASP A 1 204 ? -1.562 -3.908 2.309 1 96.5 204 ASP A O 1
ATOM 1677 N N . ARG A 1 205 ? -2.223 -5.605 1.051 1 98 205 ARG A N 1
ATOM 1678 C CA . ARG A 1 205 ? -3.605 -5.402 1.47 1 98 205 ARG A CA 1
ATOM 1679 C C . ARG A 1 205 ? -4.164 -6.648 2.146 1 98 205 ARG A C 1
ATOM 1681 O O . ARG A 1 205 ? -5.379 -6.82 2.244 1 98 205 ARG A O 1
ATOM 1688 N N . PHE A 1 206 ? -3.32 -7.523 2.605 1 97.94 206 PHE A N 1
ATOM 1689 C CA . PHE A 1 206 ? -3.787 -8.75 3.24 1 97.94 206 PHE A CA 1
ATOM 1690 C C . PHE A 1 206 ? -4.555 -8.438 4.52 1 97.94 206 PHE A C 1
ATOM 1692 O O . PHE A 1 206 ? -5.438 -9.203 4.922 1 97.94 206 PHE A O 1
ATOM 1699 N N . HIS A 1 207 ? -4.289 -7.328 5.242 1 97.56 207 HIS A N 1
ATOM 1700 C CA . HIS A 1 207 ? -5.062 -6.945 6.422 1 97.56 207 HIS A CA 1
ATOM 1701 C C . HIS A 1 207 ? -6.512 -6.645 6.059 1 97.56 207 HIS A C 1
ATOM 1703 O O . HIS A 1 207 ? -7.426 -6.969 6.816 1 97.56 207 HIS A O 1
ATOM 1709 N N . LEU A 1 208 ? -6.73 -6.066 4.887 1 98.31 208 LEU A N 1
ATOM 1710 C CA . LEU A 1 208 ? -8.086 -5.793 4.418 1 98.31 208 LEU A CA 1
ATOM 1711 C C . LEU A 1 208 ? -8.789 -7.086 4.004 1 98.31 208 LEU A C 1
ATOM 1713 O O . LEU A 1 208 ? -9.984 -7.246 4.242 1 98.31 208 LEU A O 1
ATOM 1717 N N . ILE A 1 209 ? -8.023 -7.93 3.344 1 98.44 209 ILE A N 1
ATOM 1718 C CA . ILE A 1 209 ? -8.578 -9.219 2.943 1 98.44 209 ILE A CA 1
ATOM 1719 C C . ILE A 1 209 ? -9 -10.008 4.18 1 98.44 209 ILE A C 1
ATOM 1721 O O . ILE A 1 209 ? -10.086 -10.594 4.215 1 98.44 209 ILE A O 1
ATOM 1725 N N . ALA A 1 210 ? -8.141 -10.039 5.191 1 97.81 210 ALA A N 1
ATOM 1726 C CA . ALA A 1 210 ? -8.461 -10.703 6.453 1 97.81 210 ALA A CA 1
ATOM 1727 C C . ALA A 1 210 ? -9.742 -10.133 7.062 1 97.81 210 ALA A C 1
ATOM 1729 O O . ALA A 1 210 ? -10.578 -10.883 7.566 1 97.81 210 ALA A O 1
ATOM 1730 N N . ASP A 1 211 ? -9.836 -8.852 7.035 1 97.38 211 ASP A N 1
ATOM 1731 C CA . ASP A 1 211 ? -11.023 -8.195 7.578 1 97.38 211 ASP A CA 1
ATOM 1732 C C . ASP A 1 211 ? -12.281 -8.602 6.805 1 97.38 211 ASP A C 1
ATOM 1734 O O . ASP A 1 211 ? -13.305 -8.938 7.402 1 97.38 211 ASP A O 1
ATOM 1738 N N . LEU A 1 212 ? -12.195 -8.539 5.504 1 97.5 212 LEU A N 1
ATOM 1739 C CA . LEU A 1 212 ? -13.297 -8.906 4.621 1 97.5 212 LEU A CA 1
ATOM 1740 C C . LEU A 1 212 ? -13.773 -10.328 4.91 1 97.5 212 LEU A C 1
ATOM 1742 O O . LEU A 1 212 ? -14.977 -10.594 4.906 1 97.5 212 LEU A O 1
ATOM 1746 N N . LEU A 1 213 ? -12.844 -11.188 5.199 1 97.25 213 LEU A N 1
ATOM 1747 C CA . LEU A 1 213 ? -13.133 -12.602 5.359 1 97.25 213 LEU A CA 1
ATOM 1748 C C . LEU A 1 213 ? -13.289 -12.961 6.832 1 97.25 213 LEU A C 1
ATOM 1750 O O . LEU A 1 213 ? -13.453 -14.141 7.176 1 97.25 213 LEU A O 1
ATOM 1754 N N . GLN A 1 214 ? -13.188 -11.969 7.707 1 95.19 214 GLN A N 1
ATOM 1755 C CA . GLN A 1 214 ? -13.312 -12.156 9.148 1 95.19 214 GLN A CA 1
ATOM 1756 C C . GLN A 1 214 ? -12.312 -13.195 9.656 1 95.19 214 GLN A C 1
ATOM 1758 O O . GLN A 1 214 ? -12.688 -14.125 10.375 1 95.19 214 GLN A O 1
ATOM 1763 N N . GLN A 1 215 ? -11.047 -13.031 9.227 1 96.62 215 GLN A N 1
ATOM 1764 C CA . GLN A 1 215 ? -9.93 -13.891 9.617 1 96.62 215 GLN A CA 1
ATOM 1765 C C . GLN A 1 215 ? -8.938 -13.133 10.5 1 96.62 215 GLN A C 1
ATOM 1767 O O . GLN A 1 215 ? -8.969 -11.906 10.562 1 96.62 215 GLN A O 1
ATOM 1772 N N . PRO A 1 216 ? -8.055 -13.859 11.203 1 94.25 216 PRO A N 1
ATOM 1773 C CA . PRO A 1 216 ? -7.008 -13.188 11.977 1 94.25 216 PRO A CA 1
ATOM 1774 C C . PRO A 1 216 ? -6.105 -12.312 11.102 1 94.25 216 PRO A C 1
ATOM 1776 O O . PRO A 1 216 ? -5.82 -12.664 9.953 1 94.25 216 PRO A O 1
ATOM 1779 N N . GLN A 1 217 ? -5.656 -11.227 11.711 1 95.81 217 GLN A N 1
ATOM 1780 C CA . GLN A 1 217 ? -4.789 -10.297 10.992 1 95.81 217 GLN A CA 1
ATOM 1781 C C . GLN A 1 217 ? -3.463 -10.961 10.625 1 95.81 217 GLN A C 1
ATOM 1783 O O . GLN A 1 217 ? -2.908 -11.734 11.406 1 95.81 217 GLN A O 1
ATOM 1788 N N . PRO A 1 218 ? -2.963 -10.648 9.422 1 95.56 218 PRO A N 1
ATOM 1789 C CA . PRO A 1 218 ? -1.68 -11.203 8.992 1 95.56 218 PRO A CA 1
ATOM 1790 C C . PRO A 1 218 ? -0.487 -10.539 9.672 1 95.56 218 PRO A C 1
ATOM 1792 O O . PRO A 1 218 ? -0.271 -9.336 9.5 1 95.56 218 PRO A O 1
ATOM 1795 N N . LEU A 1 219 ? 0.255 -11.203 10.438 1 94.31 219 LEU A N 1
ATOM 1796 C CA . LEU A 1 219 ? 1.454 -10.734 11.125 1 94.31 219 LEU A CA 1
ATOM 1797 C C . LEU A 1 219 ? 2.578 -11.766 11.016 1 94.31 219 LEU A C 1
ATOM 1799 O O . LEU A 1 219 ? 2.32 -12.969 10.953 1 94.31 219 LEU A O 1
ATOM 1803 N N . PRO A 1 220 ? 3.791 -11.227 10.93 1 94.75 220 PRO A N 1
ATOM 1804 C CA . PRO A 1 220 ? 4.891 -12.188 11.016 1 94.75 220 PRO A CA 1
ATOM 1805 C C . PRO A 1 220 ? 4.898 -12.953 12.336 1 94.75 220 PRO A C 1
ATOM 1807 O O . PRO A 1 220 ? 4.371 -12.469 13.344 1 94.75 220 PRO A O 1
ATOM 1810 N N . ASP A 1 221 ? 5.562 -14.07 12.359 1 91.5 221 ASP A N 1
ATOM 1811 C CA . ASP A 1 221 ? 5.57 -14.953 13.516 1 91.5 221 ASP A CA 1
ATOM 1812 C C . ASP A 1 221 ? 6.148 -14.258 14.742 1 91.5 221 ASP A C 1
ATOM 1814 O O . ASP A 1 221 ? 5.648 -14.43 15.852 1 91.5 221 ASP A O 1
ATOM 1818 N N . ARG A 1 222 ? 7.164 -13.523 14.539 1 91.38 222 ARG A N 1
ATOM 1819 C CA . ARG A 1 222 ? 7.852 -12.875 15.648 1 91.38 222 ARG A CA 1
ATOM 1820 C C . ARG A 1 222 ? 6.922 -11.914 16.391 1 91.38 222 ARG A C 1
ATOM 1822 O O . ARG A 1 222 ? 7.156 -11.586 17.547 1 91.38 222 ARG A O 1
ATOM 1829 N N . LEU A 1 223 ? 5.879 -11.438 15.727 1 90.06 223 LEU A N 1
ATOM 1830 C CA . LEU A 1 223 ? 4.961 -10.484 16.344 1 90.06 223 LEU A CA 1
ATOM 1831 C C . LEU A 1 223 ? 3.756 -11.203 16.938 1 90.06 223 LEU A C 1
ATOM 1833 O O . LEU A 1 223 ? 2.98 -10.602 17.688 1 90.06 223 LEU A O 1
ATOM 1837 N N . LEU A 1 224 ? 3.561 -12.398 16.578 1 80.31 224 LEU A N 1
ATOM 1838 C CA . LEU A 1 224 ? 2.486 -13.188 17.172 1 80.31 224 LEU A CA 1
ATOM 1839 C C . LEU A 1 224 ? 2.887 -13.703 18.547 1 80.31 224 LEU A C 1
ATOM 1841 O O . LEU A 1 224 ? 2.057 -13.773 19.453 1 80.31 224 LEU A O 1
ATOM 1845 N N . PHE A 1 225 ? 4.125 -14.203 18.75 1 66.38 225 PHE A N 1
ATOM 1846 C CA . PHE A 1 225 ? 4.59 -14.82 19.984 1 66.38 225 PHE A CA 1
ATOM 1847 C C . PHE A 1 225 ? 5.031 -13.758 20.984 1 66.38 225 PHE A C 1
ATOM 1849 O O . PHE A 1 225 ? 5.004 -13.992 22.203 1 66.38 225 PHE A O 1
ATOM 1856 N N . GLY A 1 226 ? 5.578 -12.664 20.688 1 52.91 226 GLY A N 1
ATOM 1857 C CA . GLY A 1 226 ? 5.984 -11.641 21.641 1 52.91 226 GLY A CA 1
ATOM 1858 C C . GLY A 1 226 ? 4.82 -11.047 22.406 1 52.91 226 GLY A C 1
ATOM 1859 O O . GLY A 1 226 ? 5.02 -10.367 23.422 1 52.91 226 GLY A O 1
ATOM 1860 N N . GLN A 1 227 ? 3.709 -10.898 21.938 1 48.03 227 GLN A N 1
ATOM 1861 C CA . GLN A 1 227 ? 2.557 -10.438 22.703 1 48.03 227 GLN A CA 1
ATOM 1862 C C . GLN A 1 227 ? 2.219 -11.406 23.828 1 48.03 227 GLN A C 1
ATOM 1864 O O . GLN A 1 227 ? 1.565 -11.039 24.797 1 48.03 227 GLN A O 1
ATOM 1869 N N . LYS A 1 228 ? 2.508 -12.688 23.734 1 40.84 228 LYS A N 1
ATOM 1870 C CA . LYS A 1 228 ? 2.193 -13.578 24.844 1 40.84 228 LYS A CA 1
ATOM 1871 C C . LYS A 1 228 ? 3.029 -13.242 26.078 1 40.84 228 LYS A C 1
ATOM 1873 O O . LYS A 1 228 ? 2.674 -13.625 27.203 1 40.84 228 LYS A O 1
ATOM 1878 N N . SER A 1 229 ? 4.219 -12.883 25.938 1 34.69 229 SER A N 1
ATOM 1879 C CA . SER A 1 229 ? 5.02 -12.812 27.156 1 34.69 229 SER A CA 1
ATOM 1880 C C . SER A 1 229 ? 4.691 -11.562 27.969 1 34.69 229 SER A C 1
ATOM 1882 O O . SER A 1 229 ? 5.117 -11.422 29.109 1 34.69 229 SER A O 1
ATOM 1884 N N . LYS A 1 230 ? 4.355 -10.508 27.391 1 35.28 230 LYS A N 1
ATOM 1885 C CA . LYS A 1 230 ? 4.16 -9.375 28.297 1 35.28 230 LYS A CA 1
ATOM 1886 C C . LYS A 1 230 ? 2.801 -9.445 28.984 1 35.28 230 LYS A C 1
ATOM 1888 O O . LYS A 1 230 ? 2.391 -8.5 29.656 1 35.28 230 LYS A O 1
ATOM 1893 N N . LEU A 1 231 ? 1.942 -10.352 28.625 1 28.56 231 LEU A N 1
ATOM 1894 C CA . LEU A 1 231 ? 0.83 -10.5 29.547 1 28.56 231 LEU A CA 1
ATOM 1895 C C . LEU A 1 231 ? 1.175 -11.477 30.672 1 28.56 231 LEU A C 1
ATOM 1897 O O . LEU A 1 231 ? 1.726 -12.555 30.406 1 28.56 231 LEU A O 1
ATOM 1901 N N . MET B 1 1 ? 34.312 8.516 25.109 1 33.09 1 MET B N 1
ATOM 1902 C CA . MET B 1 1 ? 33.219 7.891 24.359 1 33.09 1 MET B CA 1
ATOM 1903 C C . MET B 1 1 ? 32.031 8.828 24.266 1 33.09 1 MET B C 1
ATOM 1905 O O . MET B 1 1 ? 31.422 9.195 25.266 1 33.09 1 MET B O 1
ATOM 1909 N N . SER B 1 2 ? 32.094 9.844 23.438 1 36.75 2 SER B N 1
ATOM 1910 C CA . SER B 1 2 ? 31.141 10.961 23.406 1 36.75 2 SER B CA 1
ATOM 1911 C C . SER B 1 2 ? 29.703 10.461 23.375 1 36.75 2 SER B C 1
ATOM 1913 O O . SER B 1 2 ? 29.375 9.578 22.562 1 36.75 2 SER B O 1
ATOM 1915 N N . LYS B 1 3 ? 29.062 10.344 24.438 1 39.53 3 LYS B N 1
ATOM 1916 C CA . LYS B 1 3 ? 27.656 9.961 24.562 1 39.53 3 LYS B CA 1
ATOM 1917 C C . LYS B 1 3 ? 26.828 10.57 23.438 1 39.53 3 LYS B C 1
ATOM 1919 O O . LYS B 1 3 ? 26.625 11.781 23.406 1 39.53 3 LYS B O 1
ATOM 1924 N N . VAL B 1 4 ? 26.984 10.203 22.281 1 44.22 4 VAL B N 1
ATOM 1925 C CA . VAL B 1 4 ? 26.078 10.719 21.25 1 44.22 4 VAL B CA 1
ATOM 1926 C C . VAL B 1 4 ? 24.672 10.82 21.828 1 44.22 4 VAL B C 1
ATOM 1928 O O . VAL B 1 4 ? 24.125 9.836 22.344 1 44.22 4 VAL B O 1
ATOM 1931 N N . ALA B 1 5 ? 24.25 11.844 22.375 1 46.91 5 ALA B N 1
ATOM 1932 C CA . ALA B 1 5 ? 22.938 12.164 22.938 1 46.91 5 ALA B CA 1
ATOM 1933 C C . ALA B 1 5 ? 21.828 11.5 22.141 1 46.91 5 ALA B C 1
ATOM 1935 O O . ALA B 1 5 ? 21.688 11.727 20.938 1 46.91 5 ALA B O 1
ATOM 1936 N N . THR B 1 6 ? 21.375 10.242 22.453 1 59.25 6 THR B N 1
ATOM 1937 C CA . THR B 1 6 ? 20.328 9.445 21.828 1 59.25 6 THR B CA 1
ATOM 1938 C C . THR B 1 6 ? 19.031 10.242 21.719 1 59.25 6 THR B C 1
ATOM 1940 O O . THR B 1 6 ? 18.422 10.586 22.734 1 59.25 6 THR B O 1
ATOM 1943 N N . LYS B 1 7 ? 18.844 11.109 20.594 1 79.44 7 LYS B N 1
ATOM 1944 C CA . LYS B 1 7 ? 17.625 11.867 20.344 1 79.44 7 LYS B CA 1
ATOM 1945 C C . LYS B 1 7 ? 16.438 10.938 20.125 1 79.44 7 LYS B C 1
ATOM 1947 O O . LYS B 1 7 ? 16.594 9.828 19.609 1 79.44 7 LYS B O 1
ATOM 1952 N N . LEU B 1 8 ? 15.281 11.336 20.75 1 90.19 8 LEU B N 1
ATOM 1953 C CA . LEU B 1 8 ? 14.031 10.609 20.547 1 90.19 8 LEU B CA 1
ATOM 1954 C C . LEU B 1 8 ? 13.719 10.461 19.062 1 90.19 8 LEU B C 1
ATOM 1956 O O . LEU B 1 8 ? 13.898 11.406 18.297 1 90.19 8 LEU B O 1
ATOM 1960 N N . PRO B 1 9 ? 13.422 9.234 18.656 1 96.12 9 PRO B N 1
ATOM 1961 C CA . PRO B 1 9 ? 12.93 9.109 17.281 1 96.12 9 PRO B CA 1
ATOM 1962 C C . PRO B 1 9 ? 11.789 10.078 16.969 1 96.12 9 PRO B C 1
ATOM 1964 O O . PRO B 1 9 ? 11.016 10.43 17.859 1 96.12 9 PRO B O 1
ATOM 1967 N N . ARG B 1 10 ? 11.781 10.461 15.719 1 97.38 10 ARG B N 1
ATOM 1968 C CA . ARG B 1 10 ? 10.789 11.453 15.312 1 97.38 10 ARG B CA 1
ATOM 1969 C C . ARG B 1 10 ? 10.125 11.062 13.992 1 97.38 10 ARG B C 1
ATOM 1971 O O . ARG B 1 10 ? 10.789 10.539 13.094 1 97.38 10 ARG B O 1
ATOM 1978 N N . ILE B 1 11 ? 8.867 11.344 13.938 1 98.5 11 ILE B N 1
ATOM 1979 C CA . ILE B 1 11 ? 8.109 11.188 12.703 1 98.5 11 ILE B CA 1
ATOM 1980 C C . ILE B 1 11 ? 7.711 12.562 12.164 1 98.5 11 ILE B C 1
ATOM 1982 O O . ILE B 1 11 ? 6.988 13.305 12.836 1 98.5 11 ILE B O 1
ATOM 1986 N N . ASP B 1 12 ? 8.227 12.922 11.023 1 98.75 12 ASP B N 1
ATOM 1987 C CA . ASP B 1 12 ? 7.77 14.094 10.281 1 98.75 12 ASP B CA 1
ATOM 1988 C C . ASP B 1 12 ? 6.691 13.711 9.273 1 98.75 12 ASP B C 1
ATOM 1990 O O . ASP B 1 12 ? 6.973 13.031 8.281 1 98.75 12 ASP B O 1
ATOM 1994 N N . TYR B 1 13 ? 5.52 14.156 9.547 1 98.88 13 TYR B N 1
ATOM 1995 C CA . TYR B 1 13 ? 4.355 13.812 8.742 1 98.88 13 TYR B CA 1
ATOM 1996 C C . TYR B 1 13 ? 3.963 14.969 7.832 1 98.88 13 TYR B C 1
ATOM 1998 O O . TYR B 1 13 ? 3.268 15.898 8.258 1 98.88 13 TYR B O 1
ATOM 2006 N N . TYR B 1 14 ? 4.348 14.914 6.578 1 98.94 14 TYR B N 1
ATOM 2007 C CA . TYR B 1 14 ? 3.98 15.906 5.582 1 98.94 14 TYR B CA 1
ATOM 2008 C C . TYR B 1 14 ? 2.619 15.594 4.973 1 98.94 14 TYR B C 1
ATOM 2010 O O . TYR B 1 14 ? 2.389 14.484 4.488 1 98.94 14 TYR B O 1
ATOM 2018 N N . PHE B 1 15 ? 1.751 16.594 4.988 1 98.94 15 PHE B N 1
ATOM 2019 C CA . PHE B 1 15 ? 0.396 16.312 4.531 1 98.94 15 PHE B CA 1
ATOM 2020 C C . PHE B 1 15 ? -0.21 17.547 3.848 1 98.94 15 PHE B C 1
ATOM 2022 O O . PHE B 1 15 ? 0.286 18.656 4.008 1 98.94 15 PHE B O 1
ATOM 2029 N N . ASP B 1 16 ? -1.134 17.328 3.02 1 98.88 16 ASP B N 1
ATOM 2030 C CA . ASP B 1 16 ? -2.082 18.297 2.465 1 98.88 16 ASP B CA 1
ATOM 2031 C C . ASP B 1 16 ? -3.523 17.844 2.705 1 98.88 16 ASP B C 1
ATOM 2033 O O . ASP B 1 16 ? -3.848 16.672 2.537 1 98.88 16 ASP B O 1
ATOM 2037 N N . VAL B 1 17 ? -4.352 18.734 3.07 1 98.75 17 VAL B N 1
ATOM 2038 C CA . VAL B 1 17 ? -5.703 18.375 3.488 1 98.75 17 VAL B CA 1
ATOM 2039 C C . VAL B 1 17 ? -6.543 18.031 2.266 1 98.75 17 VAL B C 1
ATOM 2041 O O . VAL B 1 17 ? -7.688 17.594 2.4 1 98.75 17 VAL B O 1
ATOM 2044 N N . ILE B 1 18 ? -5.973 18.125 1.083 1 97.88 18 ILE B N 1
ATOM 2045 C CA . ILE B 1 18 ? -6.676 17.703 -0.124 1 97.88 18 ILE B CA 1
ATOM 2046 C C . ILE B 1 18 ? -6.57 16.188 -0.285 1 97.88 18 ILE B C 1
ATOM 2048 O O . ILE B 1 18 ? -7.379 15.578 -0.986 1 97.88 18 ILE B O 1
ATOM 2052 N N . SER B 1 19 ? -5.609 15.586 0.273 1 97.12 19 SER B N 1
ATOM 2053 C CA . SER B 1 19 ? -5.328 14.164 0.096 1 97.12 19 SER B CA 1
ATOM 2054 C C . SER B 1 19 ? -6.137 13.312 1.072 1 97.12 19 SER B C 1
ATOM 2056 O O . SER B 1 19 ? -5.965 13.43 2.289 1 97.12 19 SER B O 1
ATOM 2058 N N . PRO B 1 20 ? -6.926 12.406 0.552 1 97.31 20 PRO B N 1
ATOM 2059 C CA . PRO B 1 20 ? -7.66 11.523 1.463 1 97.31 20 PRO B CA 1
ATOM 2060 C C . PRO B 1 20 ? -6.75 10.531 2.184 1 97.31 20 PRO B C 1
ATOM 2062 O O . PRO B 1 20 ? -7.043 10.125 3.311 1 97.31 20 PRO B O 1
ATOM 2065 N N . PHE B 1 21 ? -5.684 10.172 1.584 1 97.69 21 PHE B N 1
ATOM 2066 C CA . PHE B 1 21 ? -4.75 9.258 2.236 1 97.69 21 PHE B CA 1
ATOM 2067 C C . PHE B 1 21 ? -4.012 9.961 3.369 1 97.69 21 PHE B C 1
ATOM 2069 O O . PHE B 1 21 ? -3.654 9.328 4.367 1 97.69 21 PHE B O 1
ATOM 2076 N N . SER B 1 22 ? -3.787 11.258 3.18 1 98.75 22 SER B N 1
ATOM 2077 C CA . SER B 1 22 ? -3.27 12.023 4.309 1 98.75 22 SER B CA 1
ATOM 2078 C C . SER B 1 22 ? -4.242 12.008 5.48 1 98.75 22 SER B C 1
ATOM 2080 O O . SER B 1 22 ? -3.826 11.953 6.641 1 98.75 22 SER B O 1
ATOM 2082 N N . TYR B 1 23 ? -5.547 12.102 5.168 1 98.75 23 TYR B N 1
ATOM 2083 C CA . TYR B 1 23 ? -6.57 12.023 6.207 1 98.75 23 TYR B CA 1
ATOM 2084 C C . TYR B 1 23 ? -6.469 10.703 6.965 1 98.75 23 TYR B C 1
ATOM 2086 O O . TYR B 1 23 ? -6.418 10.695 8.195 1 98.75 23 TYR B O 1
ATOM 2094 N N . ILE B 1 24 ? -6.363 9.609 6.238 1 98.62 24 ILE B N 1
ATOM 2095 C CA . ILE B 1 24 ? -6.266 8.289 6.836 1 98.62 24 ILE B CA 1
ATOM 2096 C C . ILE B 1 24 ? -4.996 8.195 7.68 1 98.62 24 ILE B C 1
ATOM 2098 O O . ILE B 1 24 ? -5.047 7.781 8.844 1 98.62 24 ILE B O 1
ATOM 2102 N N . GLY B 1 25 ? -3.904 8.586 7.066 1 98.75 25 GLY B N 1
ATOM 2103 C CA . GLY B 1 25 ? -2.648 8.547 7.797 1 98.75 25 GLY B CA 1
ATOM 2104 C C . GLY B 1 25 ? -2.666 9.391 9.055 1 98.75 25 GLY B C 1
ATOM 2105 O O . GLY B 1 25 ? -2.117 8.992 10.086 1 98.75 25 GLY B O 1
ATOM 2106 N N . PHE B 1 26 ? -3.268 10.547 8.977 1 98.75 26 PHE B N 1
ATOM 2107 C CA . PHE B 1 26 ? -3.404 11.445 10.117 1 98.75 26 PHE B CA 1
ATOM 2108 C C . PHE B 1 26 ? -4.152 10.766 11.258 1 98.75 26 PHE B C 1
ATOM 2110 O O . PHE B 1 26 ? -3.703 10.789 12.406 1 98.75 26 PHE B O 1
ATOM 2117 N N . GLU B 1 27 ? -5.281 10.148 10.984 1 98.31 27 GLU B N 1
ATOM 2118 C CA . GLU B 1 27 ? -6.078 9.492 12.016 1 98.31 27 GLU B CA 1
ATOM 2119 C C . GLU B 1 27 ? -5.328 8.312 12.625 1 98.31 27 GLU B C 1
ATOM 2121 O O . GLU B 1 27 ? -5.375 8.094 13.836 1 98.31 27 GLU B O 1
ATOM 2126 N N . ILE B 1 28 ? -4.656 7.543 11.766 1 98.06 28 ILE B N 1
ATOM 2127 C CA . ILE B 1 28 ? -3.861 6.422 12.258 1 98.06 28 ILE B CA 1
ATOM 2128 C C . ILE B 1 28 ? -2.777 6.938 13.203 1 98.06 28 ILE B C 1
ATOM 2130 O O . ILE B 1 28 ? -2.609 6.414 14.312 1 98.06 28 ILE B O 1
ATOM 2134 N N . LEU B 1 29 ? -2.1 7.977 12.742 1 97.94 29 LEU B N 1
ATOM 2135 C CA . LEU B 1 29 ? -0.989 8.516 13.523 1 97.94 29 LEU B CA 1
ATOM 2136 C C . LEU B 1 29 ? -1.481 9.094 14.844 1 97.94 29 LEU B C 1
ATOM 2138 O O . LEU B 1 29 ? -0.827 8.938 15.875 1 97.94 29 LEU B O 1
ATOM 2142 N N . GLN B 1 30 ? -2.607 9.789 14.812 1 96.81 30 GLN B N 1
ATOM 2143 C CA . GLN B 1 30 ? -3.201 10.312 16.047 1 96.81 30 GLN B CA 1
ATOM 2144 C C . GLN B 1 30 ? -3.504 9.188 17.031 1 96.81 30 GLN B C 1
ATOM 2146 O O . GLN B 1 30 ? -3.266 9.32 18.219 1 96.81 30 GLN B O 1
ATOM 2151 N N . LYS B 1 31 ? -4.004 8.133 16.531 1 95.38 31 LYS B N 1
ATOM 2152 C CA . LYS B 1 31 ? -4.266 6.969 17.375 1 95.38 31 LYS B CA 1
ATOM 2153 C C . LYS B 1 31 ? -2.967 6.379 17.922 1 95.38 31 LYS B C 1
ATOM 2155 O O . LYS B 1 31 ? -2.865 6.074 19.109 1 95.38 31 LYS B O 1
ATOM 2160 N N . MET B 1 32 ? -1.981 6.219 17.062 1 95.31 32 MET B N 1
ATOM 2161 C CA . MET B 1 32 ? -0.729 5.566 17.438 1 95.31 32 MET B CA 1
ATOM 2162 C C . MET B 1 32 ? 0.052 6.418 18.422 1 95.31 32 MET B C 1
ATOM 2164 O O . MET B 1 32 ? 0.792 5.887 19.25 1 95.31 32 MET B O 1
ATOM 2168 N N . GLU B 1 33 ? -0.085 7.715 18.328 1 94.31 33 GLU B N 1
ATOM 2169 C CA . GLU B 1 33 ? 0.592 8.602 19.266 1 94.31 33 GLU B CA 1
ATOM 2170 C C . GLU B 1 33 ? 0.221 8.258 20.703 1 94.31 33 GLU B C 1
ATOM 2172 O O . GLU B 1 33 ? 1.019 8.461 21.625 1 94.31 33 GLU B O 1
ATOM 2177 N N . ASN B 1 34 ? -0.949 7.727 20.875 1 91.62 34 ASN B N 1
ATOM 2178 C CA . ASN B 1 34 ? -1.401 7.34 22.203 1 91.62 34 ASN B CA 1
ATOM 2179 C C . ASN B 1 34 ? -0.847 5.977 22.609 1 91.62 34 ASN B C 1
ATOM 2181 O O . ASN B 1 34 ? -0.793 5.648 23.797 1 91.62 34 ASN B O 1
ATOM 2185 N N . GLN B 1 35 ? -0.411 5.234 21.656 1 93.38 35 GLN B N 1
ATOM 2186 C CA . GLN B 1 35 ? 0.008 3.859 21.906 1 93.38 35 GLN B CA 1
ATOM 2187 C C . GLN B 1 35 ? 1.527 3.732 21.859 1 93.38 35 GLN B C 1
ATOM 2189 O O . GLN B 1 35 ? 2.104 2.881 22.547 1 93.38 35 GLN B O 1
ATOM 2194 N N . TRP B 1 36 ? 2.111 4.516 20.969 1 95.81 36 TRP B N 1
ATOM 2195 C CA . TRP B 1 36 ? 3.559 4.465 20.781 1 95.81 36 TRP B CA 1
ATOM 2196 C C . TRP B 1 36 ? 4.266 5.332 21.828 1 95.81 36 TRP B C 1
ATOM 2198 O O . TRP B 1 36 ? 3.787 6.418 22.172 1 95.81 36 TRP B O 1
ATOM 2208 N N . LYS B 1 37 ? 5.344 4.852 22.375 1 94.81 37 LYS B N 1
ATOM 2209 C CA . LYS B 1 37 ? 6.062 5.559 23.438 1 94.81 37 LYS B CA 1
ATOM 2210 C C . LYS B 1 37 ? 7.445 5.996 22.953 1 94.81 37 LYS B C 1
ATOM 2212 O O . LYS B 1 37 ? 8.086 5.301 22.156 1 94.81 37 LYS B O 1
ATOM 2217 N N . GLY B 1 38 ? 7.828 7.121 23.484 1 95.25 38 GLY B N 1
ATOM 2218 C CA . GLY B 1 38 ? 9.18 7.586 23.203 1 95.25 38 GLY B CA 1
ATOM 2219 C C . GLY B 1 38 ? 9.375 8.055 21.781 1 95.25 38 GLY B C 1
ATOM 2220 O O . GLY B 1 38 ? 10.445 7.879 21.203 1 95.25 38 GLY B O 1
ATOM 2221 N N . ILE B 1 39 ? 8.344 8.539 21.156 1 95.81 39 ILE B N 1
ATOM 2222 C CA . ILE B 1 39 ? 8.406 9.039 19.797 1 95.81 39 ILE B CA 1
ATOM 2223 C C . ILE B 1 39 ? 7.816 10.445 19.734 1 95.81 39 ILE B C 1
ATOM 2225 O O . ILE B 1 39 ? 6.82 10.734 20.391 1 95.81 39 ILE B O 1
ATOM 2229 N N . SER B 1 40 ? 8.43 11.258 18.984 1 95.81 40 SER B N 1
ATOM 2230 C CA . SER B 1 40 ? 7.855 12.57 18.703 1 95.81 40 SER B CA 1
ATOM 2231 C C . SER B 1 40 ? 7.262 12.625 17.297 1 95.81 40 SER B C 1
ATOM 2233 O O . SER B 1 40 ? 7.797 12.016 16.375 1 95.81 40 SER B O 1
ATOM 2235 N N . VAL B 1 41 ? 6.16 13.359 17.156 1 97.5 41 VAL B N 1
ATOM 2236 C CA . VAL B 1 41 ? 5.512 13.492 15.852 1 97.5 41 VAL B CA 1
ATOM 2237 C C . VAL B 1 41 ? 5.383 14.969 15.477 1 97.5 41 VAL B C 1
ATOM 2239 O O . VAL B 1 41 ? 4.914 15.773 16.281 1 97.5 41 VAL B O 1
ATOM 2242 N N . ARG B 1 42 ? 5.816 15.32 14.328 1 98.06 42 ARG B N 1
ATOM 2243 C CA . ARG B 1 42 ? 5.605 16.641 13.742 1 98.06 42 ARG B CA 1
ATOM 2244 C C . ARG B 1 42 ? 4.691 16.562 12.523 1 98.06 42 ARG B C 1
ATOM 2246 O O . ARG B 1 42 ? 4.957 15.805 11.594 1 98.06 42 ARG B O 1
ATOM 2253 N N . TYR B 1 43 ? 3.643 17.281 12.594 1 98.81 43 TYR B N 1
ATOM 2254 C CA . TYR B 1 43 ? 2.756 17.422 11.438 1 98.81 43 TYR B CA 1
ATOM 2255 C C . TYR B 1 43 ? 3.129 18.641 10.609 1 98.81 43 TYR B C 1
ATOM 2257 O O . TYR B 1 43 ? 3.139 19.766 11.117 1 98.81 43 TYR B O 1
ATOM 2265 N N . ILE B 1 44 ? 3.42 18.438 9.367 1 98.88 44 ILE B N 1
ATOM 2266 C CA . ILE B 1 44 ? 4.008 19.5 8.555 1 98.88 44 ILE B CA 1
ATOM 2267 C C . ILE B 1 44 ? 3.145 19.734 7.32 1 98.88 44 ILE B C 1
ATOM 2269 O O . ILE B 1 44 ? 3.225 18.984 6.344 1 98.88 44 ILE B O 1
ATOM 2273 N N . PRO B 1 45 ? 2.363 20.828 7.34 1 98.88 45 PRO B N 1
ATOM 2274 C CA . PRO B 1 45 ? 1.624 21.172 6.121 1 98.88 45 PRO B CA 1
ATOM 2275 C C . PRO B 1 45 ? 2.543 21.484 4.941 1 98.88 45 PRO B C 1
ATOM 2277 O O . PRO B 1 45 ? 3.477 22.281 5.074 1 98.88 45 PRO B O 1
ATOM 2280 N N . PHE B 1 46 ? 2.377 20.812 3.85 1 98.88 46 PHE B N 1
ATOM 2281 C CA . PHE B 1 46 ? 3.023 21.172 2.59 1 98.88 46 PHE B CA 1
ATOM 2282 C C . PHE B 1 46 ? 2.014 21.188 1.448 1 98.88 46 PHE B C 1
ATOM 2284 O O . PHE B 1 46 ? 0.838 20.875 1.648 1 98.88 46 PHE B O 1
ATOM 2291 N N . PHE B 1 47 ? 2.451 21.688 0.333 1 98.62 47 PHE B N 1
ATOM 2292 C CA . PHE B 1 47 ? 1.539 21.891 -0.788 1 98.62 47 PHE B CA 1
ATOM 2293 C C . PHE B 1 47 ? 1.706 20.781 -1.818 1 98.62 47 PHE B C 1
ATOM 2295 O O . PHE B 1 47 ? 2.635 20.812 -2.629 1 98.62 47 PHE B O 1
ATOM 2302 N N . LEU B 1 48 ? 0.73 19.859 -1.843 1 97.62 48 LEU B N 1
ATOM 2303 C CA . LEU B 1 48 ? 0.813 18.656 -2.666 1 97.62 48 LEU B CA 1
ATOM 2304 C C . LEU B 1 48 ? 0.899 19.016 -4.145 1 97.62 48 LEU B C 1
ATOM 2306 O O . LEU B 1 48 ? 1.586 18.344 -4.914 1 97.62 48 LEU B O 1
ATOM 2310 N N . GLY B 1 49 ? 0.144 20.062 -4.559 1 95.38 49 GLY B N 1
ATOM 2311 C CA . GLY B 1 49 ? 0.185 20.453 -5.953 1 95.38 49 GLY B CA 1
ATOM 2312 C C . GLY B 1 49 ? 1.593 20.703 -6.465 1 95.38 49 GLY B C 1
ATOM 2313 O O . GLY B 1 49 ? 1.953 20.25 -7.551 1 95.38 49 GLY B O 1
ATOM 2314 N N . ALA B 1 50 ? 2.354 21.406 -5.688 1 96.25 50 ALA B N 1
ATOM 2315 C CA . ALA B 1 50 ? 3.729 21.703 -6.078 1 96.25 50 ALA B CA 1
ATOM 2316 C C . ALA B 1 50 ? 4.594 20.438 -6.031 1 96.25 50 ALA B C 1
ATOM 2318 O O . ALA B 1 50 ? 5.473 20.25 -6.875 1 96.25 50 ALA B O 1
ATOM 2319 N N . VAL B 1 51 ? 4.375 19.609 -5.02 1 96.31 51 VAL B N 1
ATOM 2320 C CA . VAL B 1 51 ? 5.117 18.359 -4.898 1 96.31 51 VAL B CA 1
ATOM 2321 C C . VAL B 1 51 ? 4.914 17.516 -6.156 1 96.31 51 VAL B C 1
ATOM 2323 O O . VAL B 1 51 ? 5.879 16.984 -6.719 1 96.31 51 VAL B O 1
ATOM 2326 N N . MET B 1 52 ? 3.664 17.406 -6.574 1 93.38 52 MET B N 1
ATOM 2327 C CA . MET B 1 52 ? 3.34 16.594 -7.75 1 93.38 52 MET B CA 1
ATOM 2328 C C . MET B 1 52 ? 3.941 17.219 -9.008 1 93.38 52 MET B C 1
ATOM 2330 O O . MET B 1 52 ? 4.461 16.5 -9.867 1 93.38 52 MET B O 1
ATOM 2334 N N . LYS B 1 53 ? 3.873 18.516 -9.125 1 91.31 53 LYS B N 1
ATOM 2335 C CA . LYS B 1 53 ? 4.445 19.219 -10.266 1 91.31 53 LYS B CA 1
ATOM 2336 C C . LYS B 1 53 ? 5.953 19 -10.352 1 91.31 53 LYS B C 1
ATOM 2338 O O . LYS B 1 53 ? 6.477 18.672 -11.414 1 91.31 53 LYS B O 1
ATOM 2343 N N . GLU B 1 54 ? 6.617 19.188 -9.281 1 91.69 54 GLU B N 1
ATOM 2344 C CA . GLU B 1 54 ? 8.078 19.109 -9.266 1 91.69 54 GLU B CA 1
ATOM 2345 C C . GLU B 1 54 ? 8.57 17.688 -9.477 1 91.69 54 GLU B C 1
ATOM 2347 O O . GLU B 1 54 ? 9.641 17.469 -10.047 1 91.69 54 GLU B O 1
ATOM 2352 N N . SER B 1 55 ? 7.855 16.703 -8.961 1 88.25 55 SER B N 1
ATOM 2353 C CA . SER B 1 55 ? 8.258 15.312 -9.07 1 88.25 55 SER B CA 1
ATOM 2354 C C . SER B 1 55 ? 7.898 14.742 -10.438 1 88.25 55 SER B C 1
ATOM 2356 O O . SER B 1 55 ? 8.422 13.695 -10.836 1 88.25 55 SER B O 1
ATOM 2358 N N . GLY B 1 56 ? 7.016 15.445 -11.109 1 84 56 GLY B N 1
ATOM 2359 C CA . GLY B 1 56 ? 6.512 14.914 -12.367 1 84 56 GLY B CA 1
ATOM 2360 C C . GLY B 1 56 ? 5.465 13.828 -12.18 1 84 56 GLY B C 1
ATOM 2361 O O . GLY B 1 56 ? 5.203 13.055 -13.102 1 84 56 GLY B O 1
ATOM 2362 N N . ASN B 1 57 ? 4.996 13.859 -10.984 1 77.56 57 ASN B N 1
ATOM 2363 C CA . ASN B 1 57 ? 3.967 12.867 -10.695 1 77.56 57 ASN B CA 1
ATOM 2364 C C . ASN B 1 57 ? 2.598 13.312 -11.195 1 77.56 57 ASN B C 1
ATOM 2366 O O . ASN B 1 57 ? 2.254 14.492 -11.117 1 77.56 57 ASN B O 1
ATOM 2370 N N . ARG B 1 58 ? 2.076 12.383 -11.953 1 67.62 58 ARG B N 1
ATOM 2371 C CA . ARG B 1 58 ? 0.707 12.664 -12.367 1 67.62 58 ARG B CA 1
ATOM 2372 C C . ARG B 1 58 ? -0.294 11.859 -11.547 1 67.62 58 ARG B C 1
ATOM 2374 O O . ARG B 1 58 ? -0.017 10.719 -11.164 1 67.62 58 ARG B O 1
ATOM 2381 N N . PRO B 1 59 ? -1.382 12.609 -11.242 1 58.81 59 PRO B N 1
ATOM 2382 C CA . PRO B 1 59 ? -2.371 11.844 -10.484 1 58.81 59 PRO B CA 1
ATOM 2383 C C . PRO B 1 59 ? -2.703 10.5 -11.141 1 58.81 59 PRO B C 1
ATOM 2385 O O . PRO B 1 59 ? -2.545 10.352 -12.352 1 58.81 59 PRO B O 1
ATOM 2388 N N . PRO B 1 60 ? -2.811 9.328 -10.406 1 53.91 60 PRO B N 1
ATOM 2389 C CA . PRO B 1 60 ? -3.133 8 -10.93 1 53.91 60 PRO B CA 1
ATOM 2390 C C . PRO B 1 60 ? -4.105 8.055 -12.109 1 53.91 60 PRO B C 1
ATOM 2392 O O . PRO B 1 60 ? -4.316 7.043 -12.789 1 53.91 60 PRO B O 1
ATOM 2395 N N . ALA B 1 61 ? -4.68 9.211 -12.492 1 54.34 61 ALA B N 1
ATOM 2396 C CA . ALA B 1 61 ? -5.742 9.359 -13.484 1 54.34 61 ALA B CA 1
ATOM 2397 C C . ALA B 1 61 ? -5.293 8.836 -14.852 1 54.34 61 ALA B C 1
ATOM 2399 O O . ALA B 1 61 ? -6.117 8.586 -15.727 1 54.34 61 ALA B O 1
ATOM 2400 N N . MET B 1 62 ? -3.922 8.266 -14.773 1 59.44 62 MET B N 1
ATOM 2401 C CA . MET B 1 62 ? -3.561 8 -16.156 1 59.44 62 MET B CA 1
ATOM 2402 C C . MET B 1 62 ? -4.043 6.621 -16.594 1 59.44 62 MET B C 1
ATOM 2404 O O . MET B 1 62 ? -4.332 6.406 -17.781 1 59.44 62 MET B O 1
ATOM 2408 N N . LEU B 1 63 ? -4.277 5.645 -15.703 1 76 63 LEU B N 1
ATOM 2409 C CA . LEU B 1 63 ? -4.898 4.371 -16.062 1 76 63 LEU B CA 1
ATOM 2410 C C . LEU B 1 63 ? -6.234 4.199 -15.352 1 76 63 LEU B C 1
ATOM 2412 O O . LEU B 1 63 ? -6.289 4.133 -14.125 1 76 63 LEU B O 1
ATOM 2416 N N . PRO B 1 64 ? -7.285 4.246 -16.188 1 82.06 64 PRO B N 1
ATOM 2417 C CA . PRO B 1 64 ? -8.617 4.16 -15.57 1 82.06 64 PRO B CA 1
ATOM 2418 C C . PRO B 1 64 ? -8.727 3.029 -14.547 1 82.06 64 PRO B C 1
ATOM 2420 O O . PRO B 1 64 ? -9.289 3.215 -13.469 1 82.06 64 PRO B O 1
ATOM 2423 N N . ALA B 1 65 ? -8.125 1.91 -14.852 1 86.06 65 ALA B N 1
ATOM 2424 C CA . ALA B 1 65 ? -8.172 0.769 -13.938 1 86.06 65 ALA B CA 1
ATOM 2425 C C . ALA B 1 65 ? -7.508 1.105 -12.609 1 86.06 65 ALA B C 1
ATOM 2427 O O . ALA B 1 65 ? -8 0.72 -11.547 1 86.06 65 ALA B O 1
ATOM 2428 N N . LYS B 1 66 ? -6.391 1.829 -12.688 1 88.25 66 LYS B N 1
ATOM 2429 C CA . LYS B 1 66 ? -5.68 2.217 -11.469 1 88.25 66 LYS B CA 1
ATOM 2430 C C . LYS B 1 66 ? -6.5 3.201 -10.641 1 88.25 66 LYS B C 1
ATOM 2432 O O . LYS B 1 66 ? -6.523 3.119 -9.414 1 88.25 66 LYS B O 1
ATOM 2437 N N . SER B 1 67 ? -7.168 4.086 -11.336 1 86.5 67 SER B N 1
ATOM 2438 C CA . SER B 1 67 ? -8.008 5.066 -10.648 1 86.5 67 SER B CA 1
ATOM 2439 C C . SER B 1 67 ? -9.164 4.395 -9.922 1 86.5 67 SER B C 1
ATOM 2441 O O . SER B 1 67 ? -9.461 4.73 -8.773 1 86.5 67 SER B O 1
ATOM 2443 N N . ILE B 1 68 ? -9.781 3.449 -10.586 1 88.81 68 ILE B N 1
ATOM 2444 C CA . ILE B 1 68 ? -10.898 2.719 -10 1 88.81 68 ILE B CA 1
ATOM 2445 C C . ILE B 1 68 ? -10.43 1.938 -8.773 1 88.81 68 ILE B C 1
ATOM 2447 O O . ILE B 1 68 ? -11.07 1.968 -7.723 1 88.81 68 ILE B O 1
ATOM 2451 N N . MET B 1 69 ? -9.305 1.278 -8.906 1 92.94 69 MET B N 1
ATOM 2452 C CA . MET B 1 69 ? -8.75 0.498 -7.801 1 92.94 69 MET B CA 1
ATOM 2453 C C . MET B 1 69 ? -8.391 1.397 -6.621 1 92.94 69 MET B C 1
ATOM 2455 O O . MET B 1 69 ? -8.617 1.033 -5.469 1 92.94 69 MET B O 1
ATOM 2459 N N . MET B 1 70 ? -7.848 2.568 -6.941 1 91.12 70 MET B N 1
ATOM 2460 C CA . MET B 1 70 ? -7.457 3.496 -5.883 1 91.12 70 MET B CA 1
ATOM 2461 C C . MET B 1 70 ? -8.672 3.924 -5.062 1 91.12 70 MET B C 1
ATOM 2463 O O . MET B 1 70 ? -8.617 3.949 -3.834 1 91.12 70 MET B O 1
ATOM 2467 N N . MET B 1 71 ? -9.758 4.238 -5.727 1 90.94 71 MET B N 1
ATOM 2468 C CA . MET B 1 71 ? -10.969 4.676 -5.035 1 90.94 71 MET B CA 1
ATOM 2469 C C . MET B 1 71 ? -11.555 3.543 -4.207 1 90.94 71 MET B C 1
ATOM 2471 O O . MET B 1 71 ? -12.008 3.762 -3.082 1 90.94 71 MET B O 1
ATOM 2475 N N . THR B 1 72 ? -11.547 2.35 -4.77 1 93.88 72 THR B N 1
ATOM 2476 C CA . THR B 1 72 ? -12.031 1.185 -4.039 1 93.88 72 THR B CA 1
ATOM 2477 C C . THR B 1 72 ? -11.172 0.932 -2.801 1 93.88 72 THR B C 1
ATOM 2479 O O . THR B 1 72 ? -11.703 0.682 -1.715 1 93.88 72 THR B O 1
ATOM 2482 N N . ASP B 1 73 ? -9.898 0.998 -2.992 1 95.31 73 ASP B N 1
ATOM 2483 C CA . ASP B 1 73 ? -8.953 0.794 -1.896 1 95.31 73 ASP B CA 1
ATOM 2484 C C . ASP B 1 73 ? -9.133 1.854 -0.812 1 95.31 73 ASP B C 1
ATOM 2486 O O . ASP B 1 73 ? -9.055 1.552 0.38 1 95.31 73 ASP B O 1
ATOM 2490 N N . LEU B 1 74 ? -9.359 3.078 -1.277 1 95.69 74 LEU B N 1
ATOM 2491 C CA . LEU B 1 74 ? -9.578 4.184 -0.354 1 95.69 74 LEU B CA 1
ATOM 2492 C C . LEU B 1 74 ? -10.773 3.906 0.553 1 95.69 74 LEU B C 1
ATOM 2494 O O . LEU B 1 74 ? -10.68 4.066 1.772 1 95.69 74 LEU B O 1
ATOM 2498 N N . GLN B 1 75 ? -11.812 3.473 -0.01 1 96.12 75 GLN B N 1
ATOM 2499 C CA . GLN B 1 75 ? -13.031 3.207 0.748 1 96.12 75 GLN B CA 1
ATOM 2500 C C . GLN B 1 75 ? -12.844 2.021 1.692 1 96.12 75 GLN B C 1
ATOM 2502 O O . GLN B 1 75 ? -13.297 2.057 2.838 1 96.12 75 GLN B O 1
ATOM 2507 N N . ARG B 1 76 ? -12.203 0.971 1.262 1 97.19 76 ARG B N 1
ATOM 2508 C CA . ARG B 1 76 ? -11.945 -0.199 2.094 1 97.19 76 ARG B CA 1
ATOM 2509 C C . ARG B 1 76 ? -11.062 0.163 3.285 1 97.19 76 ARG B C 1
ATOM 2511 O O . ARG B 1 76 ? -11.32 -0.276 4.41 1 97.19 76 ARG B O 1
ATOM 2518 N N . THR B 1 77 ? -10.062 0.968 2.969 1 98 77 THR B N 1
ATOM 2519 C CA . THR B 1 77 ? -9.133 1.379 4.016 1 98 77 THR B CA 1
ATOM 2520 C C . THR B 1 77 ? -9.836 2.262 5.043 1 98 77 THR B C 1
ATOM 2522 O O . THR B 1 77 ? -9.641 2.088 6.25 1 98 77 THR B O 1
ATOM 2525 N N . ALA B 1 78 ? -10.617 3.176 4.523 1 97.88 78 ALA B N 1
ATOM 2526 C CA . ALA B 1 78 ? -11.367 4.051 5.418 1 97.88 78 ALA B CA 1
ATOM 2527 C C . ALA B 1 78 ? -12.305 3.244 6.312 1 97.88 78 ALA B C 1
ATOM 2529 O O . ALA B 1 78 ? -12.383 3.492 7.52 1 97.88 78 ALA B O 1
ATOM 2530 N N . LYS B 1 79 ? -12.977 2.281 5.75 1 97.12 79 LYS B N 1
ATOM 2531 C CA . LYS B 1 79 ? -13.875 1.418 6.516 1 97.12 79 LYS B CA 1
ATOM 2532 C C . LYS B 1 79 ? -13.102 0.609 7.555 1 97.12 79 LYS B C 1
ATOM 2534 O O . LYS B 1 79 ? -13.547 0.479 8.695 1 97.12 79 LYS B O 1
ATOM 2539 N N . PHE B 1 80 ? -12 0.083 7.188 1 97.94 80 PHE B N 1
ATOM 2540 C CA . PHE B 1 80 ? -11.164 -0.713 8.078 1 97.94 80 PHE B CA 1
ATOM 2541 C C . PHE B 1 80 ? -10.789 0.082 9.328 1 97.94 80 PHE B C 1
ATOM 2543 O O . PHE B 1 80 ? -10.805 -0.453 10.438 1 97.94 80 PHE B O 1
ATOM 2550 N N . TRP B 1 81 ? -10.5 1.355 9.172 1 97.69 81 TRP B N 1
ATOM 2551 C CA . TRP B 1 81 ? -10.039 2.205 10.258 1 97.69 81 TRP B CA 1
ATOM 2552 C C . TRP B 1 81 ? -11.195 2.992 10.867 1 97.69 81 TRP B C 1
ATOM 2554 O O . TRP B 1 81 ? -10.992 3.797 11.781 1 97.69 81 TRP B O 1
ATOM 2564 N N . ASN B 1 82 ? -12.398 2.803 10.359 1 97.31 82 ASN B N 1
ATOM 2565 C CA . ASN B 1 82 ? -13.586 3.51 10.812 1 97.31 82 ASN B CA 1
ATOM 2566 C C . ASN B 1 82 ? -13.438 5.02 10.664 1 97.31 82 ASN B C 1
ATOM 2568 O O . ASN B 1 82 ? -13.695 5.773 11.602 1 97.31 82 ASN B O 1
ATOM 2572 N N . ILE B 1 83 ? -12.93 5.402 9.531 1 97.75 83 ILE B N 1
ATOM 2573 C CA . ILE B 1 83 ? -12.789 6.812 9.18 1 97.75 83 ILE B CA 1
ATOM 2574 C C . ILE B 1 83 ? -13.898 7.215 8.219 1 97.75 83 ILE B C 1
ATOM 2576 O O . ILE B 1 83 ? -14.125 6.551 7.203 1 97.75 83 ILE B O 1
ATOM 2580 N N . PRO B 1 84 ? -14.664 8.219 8.555 1 96.88 84 PRO B N 1
ATOM 2581 C CA . PRO B 1 84 ? -15.766 8.633 7.68 1 96.88 84 PRO B CA 1
ATOM 2582 C C . PRO B 1 84 ? -15.281 9.312 6.406 1 96.88 84 PRO B C 1
ATOM 2584 O O . PRO B 1 84 ? -15.078 10.531 6.391 1 96.88 84 PRO B O 1
ATOM 2587 N N . LEU B 1 85 ? -15.094 8.602 5.383 1 96.94 85 LEU B N 1
ATOM 2588 C CA . LEU B 1 85 ? -14.562 9.102 4.121 1 96.94 85 LEU B CA 1
ATOM 2589 C C . LEU B 1 85 ? -15.484 8.758 2.963 1 96.94 85 LEU B C 1
ATOM 2591 O O . LEU B 1 85 ? -15.781 7.582 2.727 1 96.94 85 LEU B O 1
ATOM 2595 N N . THR B 1 86 ? -16.047 9.727 2.328 1 93.44 86 THR B N 1
ATOM 2596 C CA . THR B 1 86 ? -16.891 9.633 1.136 1 93.44 86 THR B CA 1
ATOM 2597 C C . THR B 1 86 ? -16.406 10.586 0.055 1 93.44 86 THR B C 1
ATOM 2599 O O . THR B 1 86 ? -16.609 11.805 0.154 1 93.44 86 THR B O 1
ATOM 2602 N N . PRO B 1 87 ? -15.812 10.07 -0.967 1 92.19 87 PRO B N 1
ATOM 2603 C CA . PRO B 1 87 ? -15.297 10.961 -2.006 1 92.19 87 PRO B CA 1
ATOM 2604 C C . PRO B 1 87 ? -16.359 11.938 -2.527 1 92.19 87 PRO B C 1
ATOM 2606 O O . PRO B 1 87 ? -17.453 11.516 -2.889 1 92.19 87 PRO B O 1
ATOM 2609 N N . PRO B 1 88 ? -15.93 13.211 -2.49 1 94.5 88 PRO B N 1
ATOM 2610 C CA . PRO B 1 88 ? -16.906 14.188 -2.996 1 94.5 88 PRO B CA 1
ATOM 2611 C C . PRO B 1 88 ? -17.156 14.047 -4.496 1 94.5 88 PRO B C 1
ATOM 2613 O O . PRO B 1 88 ? -16.203 13.938 -5.277 1 94.5 88 PRO B O 1
ATOM 2616 N N . PRO B 1 89 ? -18.406 14.094 -4.91 1 94.06 89 PRO B N 1
ATOM 2617 C CA . PRO B 1 89 ? -18.719 13.969 -6.336 1 94.06 89 PRO B CA 1
ATOM 2618 C C . PRO B 1 89 ? -18.062 15.055 -7.184 1 94.06 89 PRO B C 1
ATOM 2620 O O . PRO B 1 89 ? -17.734 14.828 -8.352 1 94.06 89 PRO B O 1
ATOM 2623 N N . GLN B 1 90 ? -17.828 16.234 -6.613 1 94.44 90 GLN B N 1
ATOM 2624 C CA . GLN B 1 90 ? -17.312 17.375 -7.371 1 94.44 90 GLN B CA 1
ATOM 2625 C C . GLN B 1 90 ? -15.812 17.531 -7.195 1 94.44 90 GLN B C 1
ATOM 2627 O O . GLN B 1 90 ? -15.234 18.562 -7.559 1 94.44 90 GLN B O 1
ATOM 2632 N N . PHE B 1 91 ? -15.25 16.547 -6.695 1 92.75 91 PHE B N 1
ATOM 2633 C CA . PHE B 1 91 ? -13.852 16.656 -6.309 1 92.75 91 PHE B CA 1
ATOM 2634 C C . PHE B 1 91 ? -12.992 17.062 -7.5 1 92.75 91 PHE B C 1
ATOM 2636 O O . PHE B 1 91 ? -12.227 18.031 -7.418 1 92.75 91 PHE B O 1
ATOM 2643 N N . MET B 1 92 ? -13.141 16.391 -8.625 1 89 92 MET B N 1
ATOM 2644 C CA . MET B 1 92 ? -12.305 16.641 -9.797 1 89 92 MET B CA 1
ATOM 2645 C C . MET B 1 92 ? -12.508 18.062 -10.305 1 89 92 MET B C 1
ATOM 2647 O O . MET B 1 92 ? -11.547 18.719 -10.742 1 89 92 MET B O 1
ATOM 2651 N N . ASP B 1 93 ? -13.648 18.578 -10.211 1 93.56 93 ASP B N 1
ATOM 2652 C CA . ASP B 1 93 ? -13.938 19.953 -10.609 1 93.56 93 ASP B CA 1
ATOM 2653 C C . ASP B 1 93 ? -13.258 20.953 -9.672 1 93.56 93 ASP B C 1
ATOM 2655 O O . ASP B 1 93 ? -12.719 21.969 -10.125 1 93.56 93 ASP B O 1
ATOM 2659 N N . TRP B 1 94 ? -13.289 20.656 -8.414 1 94.94 94 TRP B N 1
ATOM 2660 C CA . TRP B 1 94 ? -12.727 21.547 -7.418 1 94.94 94 TRP B CA 1
ATOM 2661 C C . TRP B 1 94 ? -11.211 21.656 -7.578 1 94.94 94 TRP B C 1
ATOM 2663 O O . TRP B 1 94 ? -10.648 22.75 -7.523 1 94.94 94 TRP B O 1
ATOM 2673 N N . ILE B 1 95 ? -10.617 20.516 -7.871 1 91 95 ILE B N 1
ATOM 2674 C CA . ILE B 1 95 ? -9.164 20.531 -7.875 1 91 95 ILE B CA 1
ATOM 2675 C C . ILE B 1 95 ? -8.656 21.156 -9.18 1 91 95 ILE B C 1
ATOM 2677 O O . ILE B 1 95 ? -7.48 21.516 -9.289 1 91 95 ILE B O 1
ATOM 2681 N N . ARG B 1 96 ? -9.445 21.234 -10.18 1 91.44 96 ARG B N 1
ATOM 2682 C CA . ARG B 1 96 ? -9.102 21.938 -11.414 1 91.44 96 ARG B CA 1
ATOM 2683 C C . ARG B 1 96 ? -9.195 23.453 -11.234 1 91.44 96 ARG B C 1
ATOM 2685 O O . ARG B 1 96 ? -8.508 24.203 -11.93 1 91.44 96 ARG B O 1
ATOM 2692 N N . LYS B 1 97 ? -9.938 23.844 -10.273 1 95.5 97 LYS B N 1
ATOM 2693 C CA . LYS B 1 97 ? -10.289 25.25 -10.188 1 95.5 97 LYS B CA 1
ATOM 2694 C C . LYS B 1 97 ? -9.594 25.922 -9 1 95.5 97 LYS B C 1
ATOM 2696 O O . LYS B 1 97 ? -9.328 27.125 -9.023 1 95.5 97 LYS B O 1
ATOM 2701 N N . TYR B 1 98 ? -9.359 25.141 -7.949 1 96.94 98 TYR B N 1
ATOM 2702 C CA . TYR B 1 98 ? -8.922 25.75 -6.699 1 96.94 98 TYR B CA 1
ATOM 2703 C C . TYR B 1 98 ? -7.609 25.125 -6.227 1 96.94 98 TYR B C 1
ATOM 2705 O O . TYR B 1 98 ? -7.191 24.078 -6.734 1 96.94 98 TYR B O 1
ATOM 2713 N N . ARG B 1 99 ? -6.957 25.859 -5.312 1 96.62 99 ARG B N 1
ATOM 2714 C CA . ARG B 1 99 ? -5.742 25.391 -4.648 1 96.62 99 ARG B CA 1
ATOM 2715 C C . ARG B 1 99 ? -5.945 25.312 -3.139 1 96.62 99 ARG B C 1
ATOM 2717 O O . ARG B 1 99 ? -6.758 26.047 -2.574 1 96.62 99 ARG B O 1
ATOM 2724 N N . THR B 1 100 ? -5.137 24.453 -2.582 1 98.31 100 THR B N 1
ATOM 2725 C CA . THR B 1 100 ? -5.305 24.25 -1.147 1 98.31 100 THR B CA 1
ATOM 2726 C C . THR B 1 100 ? -4.336 25.125 -0.359 1 98.31 100 THR B C 1
ATOM 2728 O O . THR B 1 100 ? -4.281 25.047 0.87 1 98.31 100 THR B O 1
ATOM 2731 N N . THR B 1 101 ? -3.564 26 -1.018 1 98.56 101 THR B N 1
ATOM 2732 C CA . THR B 1 101 ? -2.537 26.797 -0.356 1 98.56 101 THR B CA 1
ATOM 2733 C C . THR B 1 101 ? -3.141 27.625 0.771 1 98.56 101 THR B C 1
ATOM 2735 O O . THR B 1 101 ? -2.531 27.781 1.831 1 98.56 101 THR B O 1
ATOM 2738 N N . GLY B 1 102 ? -4.277 28.188 0.546 1 98.69 102 GLY B N 1
ATOM 2739 C CA . GLY B 1 102 ? -4.93 28.969 1.591 1 98.69 102 GLY B CA 1
ATOM 2740 C C . GLY B 1 102 ? -5.219 28.156 2.84 1 98.69 102 GLY B C 1
ATOM 2741 O O . GLY B 1 102 ? -4.926 28.594 3.953 1 98.69 102 GLY B O 1
ATOM 2742 N N . ALA B 1 103 ? -5.82 26.984 2.672 1 98.88 103 ALA B N 1
ATOM 2743 C CA . ALA B 1 103 ? -6.113 26.094 3.793 1 98.88 103 ALA B CA 1
ATOM 2744 C C . ALA B 1 103 ? -4.84 25.719 4.543 1 98.88 103 ALA B C 1
ATOM 2746 O O . ALA B 1 103 ? -4.82 25.703 5.777 1 98.88 103 ALA B O 1
ATOM 2747 N N . MET B 1 104 ? -3.793 25.422 3.771 1 98.94 104 MET B N 1
ATOM 2748 C CA . MET B 1 104 ? -2.523 25.031 4.379 1 98.94 104 MET B CA 1
ATOM 2749 C C . MET B 1 104 ? -1.934 26.172 5.199 1 98.94 104 MET B C 1
ATOM 2751 O O . MET B 1 104 ? -1.38 25.953 6.273 1 98.94 104 MET B O 1
ATOM 2755 N N . LYS B 1 105 ? -2.045 27.422 4.68 1 98.94 105 LYS B N 1
ATOM 2756 C CA . LYS B 1 105 ? -1.519 28.578 5.398 1 98.94 105 LYS B CA 1
ATOM 2757 C C . LYS B 1 105 ? -2.32 28.844 6.668 1 98.94 105 LYS B C 1
ATOM 2759 O O . LYS B 1 105 ? -1.764 29.281 7.68 1 98.94 105 LYS B O 1
ATOM 2764 N N . ILE B 1 106 ? -3.643 28.609 6.645 1 98.88 106 ILE B N 1
ATOM 2765 C CA . ILE B 1 106 ? -4.457 28.688 7.852 1 98.88 106 ILE B CA 1
ATOM 2766 C C . ILE B 1 106 ? -3.914 27.75 8.914 1 98.88 106 ILE B C 1
ATOM 2768 O O . ILE B 1 106 ? -3.791 28.109 10.086 1 98.88 106 ILE B O 1
ATOM 2772 N N . LEU B 1 107 ? -3.586 26.531 8.516 1 98.94 107 LEU B N 1
ATOM 2773 C CA . LEU B 1 107 ? -3.037 25.547 9.438 1 98.94 107 LEU B CA 1
ATOM 2774 C C . LEU B 1 107 ? -1.735 26.047 10.055 1 98.94 107 LEU B C 1
ATOM 2776 O O . LEU B 1 107 ? -1.497 25.859 11.25 1 98.94 107 LEU B O 1
ATOM 2780 N N . LEU B 1 108 ? -0.899 26.656 9.258 1 98.88 108 LEU B N 1
ATOM 2781 C CA . LEU B 1 108 ? 0.377 27.172 9.742 1 98.88 108 LEU B CA 1
ATOM 2782 C C . LEU B 1 108 ? 0.164 28.266 10.773 1 98.88 108 LEU B C 1
ATOM 2784 O O . LEU B 1 108 ? 0.885 28.344 11.773 1 98.88 108 LEU B O 1
ATOM 2788 N N . VAL B 1 109 ? -0.787 29.188 10.531 1 98.81 109 VAL B N 1
ATOM 2789 C CA . VAL B 1 109 ? -1.12 30.234 11.492 1 98.81 109 VAL B CA 1
ATOM 2790 C C . VAL B 1 109 ? -1.543 29.609 12.82 1 98.81 109 VAL B C 1
ATOM 2792 O O . VAL B 1 109 ? -1.08 30.016 13.883 1 98.81 109 VAL B O 1
ATOM 2795 N N . LEU B 1 110 ? -2.398 28.594 12.727 1 98.75 110 LEU B N 1
ATOM 2796 C CA . LEU B 1 110 ? -2.932 27.953 13.922 1 98.75 110 LEU B CA 1
ATOM 2797 C C . LEU B 1 110 ? -1.841 27.188 14.664 1 98.75 110 LEU B C 1
ATOM 2799 O O . LEU B 1 110 ? -1.849 27.125 15.898 1 98.75 110 LEU B O 1
ATOM 2803 N N . GLU B 1 111 ? -0.963 26.562 13.891 1 98.12 111 GLU B N 1
ATOM 2804 C CA . GLU B 1 111 ? 0.144 25.828 14.5 1 98.12 111 GLU B CA 1
ATOM 2805 C C . GLU B 1 111 ? 0.974 26.734 15.406 1 98.12 111 GLU B C 1
ATOM 2807 O O . GLU B 1 111 ? 1.408 26.312 16.484 1 98.12 111 GLU B O 1
ATOM 2812 N N . GLU B 1 112 ? 1.279 27.938 14.914 1 96.62 112 GLU B N 1
ATOM 2813 C CA . GLU B 1 112 ? 2.057 28.906 15.672 1 96.62 112 GLU B CA 1
ATOM 2814 C C . GLU B 1 112 ? 1.369 29.25 17 1 96.62 112 GLU B C 1
ATOM 2816 O O . GLU B 1 112 ? 2.035 29.547 17.984 1 96.62 112 GLU B O 1
ATOM 2821 N N . GLN B 1 113 ? 0.065 29.203 16.984 1 95.5 113 GLN B N 1
ATOM 2822 C CA . GLN B 1 113 ? -0.711 29.531 18.172 1 95.5 113 GLN B CA 1
ATOM 2823 C C . GLN B 1 113 ? -0.804 28.328 19.109 1 95.5 113 GLN B C 1
ATOM 2825 O O . GLN B 1 113 ? -0.56 28.469 20.312 1 95.5 113 GLN B O 1
ATOM 2830 N N . ASP B 1 114 ? -1.21 27.234 18.547 1 96.69 114 ASP B N 1
ATOM 2831 C CA . ASP B 1 114 ? -1.451 26 19.281 1 96.69 114 ASP B CA 1
ATOM 2832 C C . ASP B 1 114 ? -1.46 24.797 18.344 1 96.69 114 ASP B C 1
ATOM 2834 O O . ASP B 1 114 ? -2.324 24.688 17.484 1 96.69 114 ASP B O 1
ATOM 2838 N N . LYS B 1 115 ? -0.532 23.875 18.688 1 96.38 115 LYS B N 1
ATOM 2839 C CA . LYS B 1 115 ? -0.421 22.672 17.844 1 96.38 115 LYS B CA 1
ATOM 2840 C C . LYS B 1 115 ? -1.741 21.922 17.812 1 96.38 115 LYS B C 1
ATOM 2842 O O . LYS B 1 115 ? -2.137 21.406 16.75 1 96.38 115 LYS B O 1
ATOM 2847 N N . GLU B 1 116 ? -2.391 21.828 18.891 1 96.94 116 GLU B N 1
ATOM 2848 C CA . GLU B 1 116 ? -3.643 21.078 18.953 1 96.94 116 GLU B CA 1
ATOM 2849 C C . GLU B 1 116 ? -4.734 21.75 18.125 1 96.94 116 GLU B C 1
ATOM 2851 O O . GLU B 1 116 ? -5.586 21.078 17.547 1 96.94 116 GLU B O 1
ATOM 2856 N N . LEU B 1 117 ? -4.699 23.031 18.125 1 97.44 117 LEU B N 1
ATOM 2857 C CA . LEU B 1 117 ? -5.66 23.766 17.312 1 97.44 117 LEU B CA 1
ATOM 2858 C C . LEU B 1 117 ? -5.449 23.5 15.836 1 97.44 117 LEU B C 1
ATOM 2860 O O . LEU B 1 117 ? -6.414 23.344 15.086 1 97.44 117 LEU B O 1
ATOM 2864 N N . MET B 1 118 ? -4.184 23.453 15.445 1 98.62 118 MET B N 1
ATOM 2865 C CA . MET B 1 118 ? -3.861 23.125 14.062 1 98.62 118 MET B CA 1
ATOM 2866 C C . MET B 1 118 ? -4.363 21.719 13.711 1 98.62 118 MET B C 1
ATOM 2868 O O . MET B 1 118 ? -4.934 21.516 12.641 1 98.62 118 MET B O 1
ATOM 2872 N N . LEU B 1 119 ? -4.191 20.797 14.586 1 98.69 119 LEU B N 1
ATOM 2873 C CA . LEU B 1 119 ? -4.609 19.422 14.328 1 98.69 119 LEU B CA 1
ATOM 2874 C C . LEU B 1 119 ? -6.125 19.328 14.227 1 98.69 119 LEU B C 1
ATOM 2876 O O . LEU B 1 119 ? -6.648 18.609 13.359 1 98.69 119 LEU B O 1
ATOM 2880 N N . ARG B 1 120 ? -6.852 20.047 15.055 1 98.69 120 ARG B N 1
ATOM 2881 C CA . ARG B 1 120 ? -8.305 20.094 14.977 1 98.69 120 ARG B CA 1
ATOM 2882 C C . ARG B 1 120 ? -8.766 20.703 13.656 1 98.69 120 ARG B C 1
ATOM 2884 O O . ARG B 1 120 ? -9.734 20.234 13.055 1 98.69 120 ARG B O 1
ATOM 2891 N N . ALA B 1 121 ? -8.07 21.703 13.281 1 98.94 121 ALA B N 1
ATOM 2892 C CA . ALA B 1 121 ? -8.422 22.359 12.023 1 98.94 121 ALA B CA 1
ATOM 2893 C C . ALA B 1 121 ? -8.172 21.422 10.844 1 98.94 121 ALA B C 1
ATOM 2895 O O . ALA B 1 121 ? -8.984 21.344 9.922 1 98.94 121 ALA B O 1
ATOM 2896 N N . ALA B 1 122 ? -7 20.766 10.82 1 98.94 122 ALA B N 1
ATOM 2897 C CA . ALA B 1 122 ? -6.699 19.812 9.75 1 98.94 122 ALA B CA 1
ATOM 2898 C C . ALA B 1 122 ? -7.793 18.75 9.633 1 98.94 122 ALA B C 1
ATOM 2900 O O . ALA B 1 122 ? -8.289 18.484 8.531 1 98.94 122 ALA B O 1
ATOM 2901 N N . ARG B 1 123 ? -8.18 18.219 10.742 1 98.81 123 ARG B N 1
ATOM 2902 C CA . ARG B 1 123 ? -9.25 17.219 10.75 1 98.81 123 ARG B CA 1
ATOM 2903 C C . ARG B 1 123 ? -10.547 17.797 10.195 1 98.81 123 ARG B C 1
ATOM 2905 O O . ARG B 1 123 ? -11.242 17.141 9.414 1 98.81 123 ARG B O 1
ATOM 2912 N N . GLU B 1 124 ? -10.852 18.969 10.609 1 98.88 124 GLU B N 1
ATOM 2913 C CA . GLU B 1 124 ? -12.086 19.578 10.141 1 98.88 124 GLU B CA 1
ATOM 2914 C C . GLU B 1 124 ? -12.039 19.828 8.633 1 98.88 124 GLU B C 1
ATOM 2916 O O . GLU B 1 124 ? -13.055 19.688 7.945 1 98.88 124 GLU B O 1
ATOM 2921 N N . PHE B 1 125 ? -10.875 20.266 8.133 1 98.94 125 PHE B N 1
ATOM 2922 C CA . PHE B 1 125 ? -10.734 20.391 6.691 1 98.94 125 PHE B CA 1
ATOM 2923 C C . PHE B 1 125 ? -11.031 19.078 5.996 1 98.94 125 PHE B C 1
ATOM 2925 O O . PHE B 1 125 ? -11.773 19.047 5.008 1 98.94 125 PHE B O 1
ATOM 2932 N N . TRP B 1 126 ? -10.453 18 6.496 1 98.81 126 TRP B N 1
ATOM 2933 C CA . TRP B 1 126 ? -10.703 16.688 5.902 1 98.81 126 TRP B CA 1
ATOM 2934 C C . TRP B 1 126 ? -12.172 16.297 6.031 1 98.81 126 TRP B C 1
ATOM 2936 O O . TRP B 1 126 ? -12.773 15.797 5.078 1 98.81 126 TRP B O 1
ATOM 2946 N N . LEU B 1 127 ? -12.773 16.5 7.191 1 98.56 127 LEU B N 1
ATOM 2947 C CA . LEU B 1 127 ? -14.18 16.156 7.387 1 98.56 127 LEU B CA 1
ATOM 2948 C C . LEU B 1 127 ? -15.055 16.922 6.395 1 98.56 127 LEU B C 1
ATOM 2950 O O . LEU B 1 127 ? -15.953 16.328 5.781 1 98.56 127 LEU B O 1
ATOM 2954 N N . ARG B 1 128 ? -14.781 18.156 6.316 1 98.44 128 ARG B N 1
ATOM 2955 C CA . ARG B 1 128 ? -15.555 18.984 5.398 1 98.44 128 ARG B CA 1
ATOM 2956 C C . ARG B 1 128 ? -15.453 18.469 3.969 1 98.44 128 ARG B C 1
ATOM 2958 O O . ARG B 1 128 ? -16.469 18.312 3.289 1 98.44 128 ARG B O 1
ATOM 2965 N N . LEU B 1 129 ? -14.266 18.188 3.52 1 98.25 129 LEU B N 1
ATOM 2966 C CA . LEU B 1 129 ? -14.031 17.797 2.131 1 98.25 129 LEU B CA 1
ATOM 2967 C C . LEU B 1 129 ? -14.422 16.344 1.891 1 98.25 129 LEU B C 1
ATOM 2969 O O . LEU B 1 129 ? -15.18 16.047 0.965 1 98.25 129 LEU B O 1
ATOM 2973 N N . TRP B 1 130 ? -14.023 15.453 2.734 1 97.88 130 TRP B N 1
ATOM 2974 C CA . TRP B 1 130 ? -14.055 14.031 2.42 1 97.88 130 TRP B CA 1
ATOM 2975 C C . TRP B 1 130 ? -15.188 13.328 3.17 1 97.88 130 TRP B C 1
ATOM 2977 O O . TRP B 1 130 ? -15.43 12.141 2.975 1 97.88 130 TRP B O 1
ATOM 2987 N N . SER B 1 131 ? -15.828 13.938 4.062 1 97.5 131 SER B N 1
ATOM 2988 C CA . SER B 1 131 ? -16.969 13.336 4.75 1 97.5 131 SER B CA 1
ATOM 2989 C C . SER B 1 131 ? -18.266 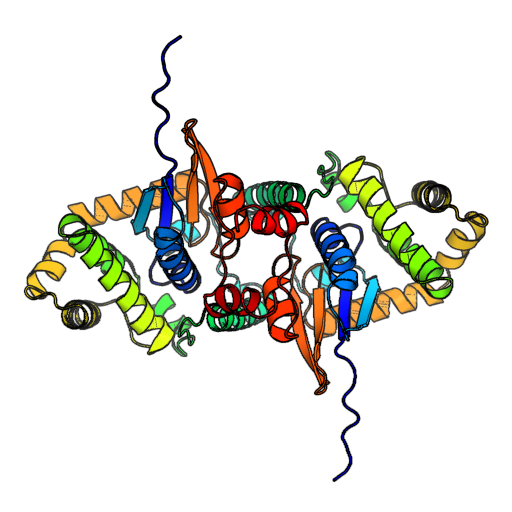14.039 4.379 1 97.5 131 SER B C 1
ATOM 2991 O O . SER B 1 131 ? -19.297 13.383 4.184 1 97.5 131 SER B O 1
ATOM 2993 N N . ARG B 1 132 ? -18.172 15.367 4.195 1 98 132 ARG B N 1
ATOM 2994 C CA . ARG B 1 132 ? -19.391 16.141 3.984 1 98 132 ARG B CA 1
ATOM 2995 C C . ARG B 1 132 ? -19.453 16.688 2.561 1 98 132 ARG B C 1
ATOM 2997 O O . ARG B 1 132 ? -20.438 17.297 2.168 1 98 132 ARG B O 1
ATOM 3004 N N . SER B 1 133 ? -18.469 16.5 1.785 1 97.5 133 SER B N 1
ATOM 3005 C CA . SER B 1 133 ? -18.406 16.953 0.402 1 97.5 133 SER B CA 1
ATOM 3006 C C . SER B 1 133 ? -18.609 18.469 0.311 1 97.5 133 SER B C 1
ATOM 3008 O O . SER B 1 133 ? -19.391 18.938 -0.507 1 97.5 133 SER B O 1
ATOM 3010 N N . GLU B 1 134 ? -17.859 19.156 1.207 1 98.12 134 GLU B N 1
ATOM 3011 C CA . GLU B 1 134 ? -17.875 20.609 1.236 1 98.12 134 GLU B CA 1
ATOM 3012 C C . GLU B 1 134 ? -16.516 21.188 0.859 1 98.12 134 GLU B C 1
ATOM 3014 O O . GLU B 1 134 ? -15.477 20.578 1.133 1 98.12 134 GLU B O 1
ATOM 3019 N N . LYS B 1 135 ? -16.516 22.406 0.34 1 98.12 135 LYS B N 1
ATOM 3020 C CA . LYS B 1 135 ? -15.305 23.047 -0.143 1 98.12 135 LYS B CA 1
ATOM 3021 C C . LYS B 1 135 ? -14.406 23.469 1.019 1 98.12 135 LYS B C 1
ATOM 3023 O O . LYS B 1 135 ? -14.891 23.75 2.113 1 98.12 135 LYS B O 1
ATOM 3028 N N . ILE B 1 136 ? -13.078 23.578 0.702 1 98.75 136 ILE B N 1
ATOM 3029 C CA . ILE B 1 136 ? -12.117 23.984 1.717 1 98.75 136 ILE B CA 1
ATOM 3030 C C . ILE B 1 136 ? -11.133 25 1.124 1 98.75 136 ILE B C 1
ATOM 3032 O O . ILE B 1 136 ? -9.984 25.094 1.564 1 98.75 136 ILE B O 1
ATOM 3036 N N . PHE B 1 137 ? -11.43 25.797 0.135 1 98.38 137 PHE B N 1
ATOM 3037 C CA . PHE B 1 137 ? -10.438 26.438 -0.718 1 98.38 137 PHE B CA 1
ATOM 3038 C C . PHE B 1 137 ? -10.453 27.953 -0.535 1 98.38 137 PHE B C 1
ATOM 3040 O O . PHE B 1 137 ? -9.461 28.625 -0.819 1 98.38 137 PHE B O 1
ATOM 3047 N N . GLU B 1 138 ? -11.547 28.484 -0.058 1 98.12 138 GLU B N 1
ATOM 3048 C CA . GLU B 1 138 ? -11.727 29.922 -0.062 1 98.12 138 GLU B CA 1
ATOM 3049 C C . GLU B 1 138 ? -12.016 30.453 1.343 1 98.12 138 GLU B C 1
ATOM 3051 O O . GLU B 1 138 ? -12.336 29.672 2.246 1 98.12 138 GLU B O 1
ATOM 3056 N N . ASP B 1 139 ? -11.945 31.781 1.459 1 98.31 139 ASP B N 1
ATOM 3057 C CA . ASP B 1 139 ? -12.086 32.438 2.762 1 98.31 139 ASP B CA 1
ATOM 3058 C C . ASP B 1 139 ? -13.375 32 3.457 1 98.31 139 ASP B C 1
ATOM 3060 O O . ASP B 1 139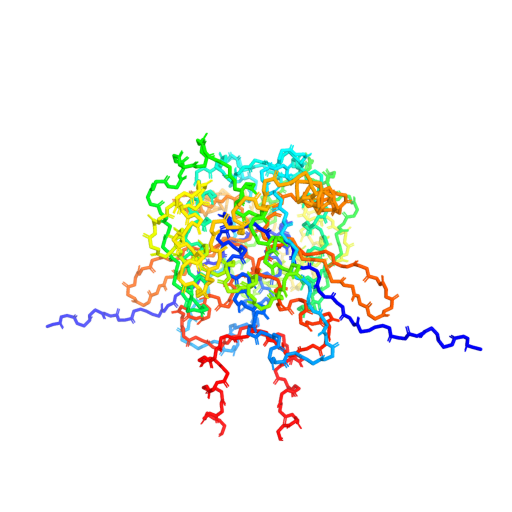 ? -13.375 31.734 4.66 1 98.31 139 ASP B O 1
ATOM 3064 N N . LEU B 1 140 ? -14.422 31.922 2.705 1 98.31 140 LEU B N 1
ATOM 3065 C CA . LEU B 1 140 ? -15.695 31.531 3.303 1 98.31 140 LEU B CA 1
ATOM 3066 C C . LEU B 1 140 ? -15.633 30.109 3.852 1 98.31 140 LEU B C 1
ATOM 3068 O O . LEU B 1 140 ? -16.266 29.797 4.867 1 98.31 140 LEU B O 1
ATOM 3072 N N . ASP B 1 141 ? -14.953 29.234 3.172 1 98.69 141 ASP B N 1
ATOM 3073 C CA . ASP B 1 141 ? -14.734 27.875 3.668 1 98.69 141 ASP B CA 1
ATOM 3074 C C . ASP B 1 141 ? -13.93 27.891 4.969 1 98.69 141 ASP B C 1
ATOM 3076 O O . ASP B 1 141 ? -14.234 27.141 5.898 1 98.69 141 ASP B O 1
ATOM 3080 N N . PHE B 1 142 ? -12.898 28.766 5 1 98.88 142 PHE B N 1
ATOM 3081 C CA . PHE B 1 142 ? -12.031 28.844 6.172 1 98.88 142 PHE B CA 1
ATOM 3082 C C . PHE B 1 142 ? -12.812 29.344 7.387 1 98.88 142 PHE B C 1
ATOM 3084 O O . PHE B 1 142 ? -12.578 28.875 8.508 1 98.88 142 PHE B O 1
ATOM 3091 N N . VAL B 1 143 ? -13.695 30.281 7.156 1 98.75 143 VAL B N 1
ATOM 3092 C CA . VAL B 1 143 ? -14.547 30.797 8.227 1 98.75 143 VAL B CA 1
ATOM 3093 C C . VAL B 1 143 ? -15.305 29.641 8.875 1 98.75 143 VAL B C 1
ATOM 3095 O O . VAL B 1 143 ? -15.352 29.531 10.102 1 98.75 143 VAL B O 1
ATOM 3098 N N . GLU B 1 144 ? -15.883 28.781 8.047 1 98.69 144 GLU B N 1
ATOM 3099 C CA . GLU B 1 144 ? -16.672 27.656 8.547 1 98.69 144 GLU B CA 1
ATOM 3100 C C . GLU B 1 144 ? -15.812 26.672 9.344 1 98.69 144 GLU B C 1
ATOM 3102 O O . GLU B 1 144 ? -16.234 26.172 10.383 1 98.69 144 GLU B O 1
ATOM 3107 N N . VAL B 1 145 ? -14.641 26.406 8.875 1 98.81 145 VAL B N 1
ATOM 3108 C CA . VAL B 1 145 ? -13.734 25.484 9.555 1 98.81 145 VAL B CA 1
ATOM 3109 C C . VAL B 1 145 ? -13.336 26.062 10.914 1 98.81 145 VAL B C 1
ATOM 3111 O O . VAL B 1 145 ? -13.391 25.359 11.93 1 98.81 145 VAL B O 1
ATOM 3114 N N . LEU B 1 146 ? -12.922 27.344 10.93 1 98.81 146 LEU B N 1
ATOM 3115 C CA . LEU B 1 146 ? -12.438 27.984 12.141 1 98.81 146 LEU B CA 1
ATOM 3116 C C . LEU B 1 146 ? -13.547 28.078 13.188 1 98.81 146 LEU B C 1
ATOM 3118 O O . LEU B 1 146 ? -13.312 27.844 14.375 1 98.81 146 LEU B O 1
ATOM 3122 N N . LYS B 1 147 ? -14.742 28.359 12.734 1 98.56 147 LYS B N 1
ATOM 3123 C CA . LYS B 1 147 ? -15.883 28.391 13.641 1 98.56 147 LYS B CA 1
ATOM 3124 C C . LYS B 1 147 ? -16.156 27.016 14.234 1 98.56 147 LYS B C 1
ATOM 3126 O O . LYS B 1 147 ? -16.438 26.891 15.43 1 98.56 147 LYS B O 1
ATOM 3131 N N . ALA B 1 148 ? -16.109 26.047 13.438 1 98.31 148 ALA B N 1
ATOM 3132 C CA . ALA B 1 148 ? -16.422 24.672 13.844 1 98.31 148 ALA B CA 1
ATOM 3133 C C . ALA B 1 148 ? -15.477 24.203 14.945 1 98.31 148 ALA B C 1
ATOM 3135 O O . ALA B 1 148 ? -15.859 23.406 15.805 1 98.31 148 ALA B O 1
ATOM 3136 N N . ILE B 1 149 ? -14.242 24.75 14.945 1 98 149 ILE B N 1
ATOM 3137 C CA . ILE B 1 149 ? -13.281 24.25 15.922 1 98 149 ILE B CA 1
ATOM 3138 C C . ILE B 1 149 ? -13.164 25.25 17.078 1 98 149 ILE B C 1
ATOM 3140 O O . ILE B 1 149 ? -12.266 25.125 17.922 1 98 149 ILE B O 1
ATOM 3144 N N . GLY B 1 150 ? -13.914 26.25 17.078 1 97.38 150 GLY B N 1
ATOM 3145 C CA . GLY B 1 150 ? -14.07 27.109 18.25 1 97.38 150 GLY B CA 1
ATOM 3146 C C . GLY B 1 150 ? -13.141 28.312 18.234 1 97.38 150 GLY B C 1
ATOM 3147 O O . GLY B 1 150 ? -12.898 28.922 19.281 1 97.38 150 GLY B O 1
ATOM 3148 N N . VAL B 1 151 ? -12.609 28.656 17.141 1 97.62 151 VAL B N 1
ATOM 3149 C CA . VAL B 1 151 ? -11.758 29.828 17.047 1 97.62 151 VAL B CA 1
ATOM 3150 C C . VAL B 1 151 ? -12.617 31.094 17.125 1 97.62 151 VAL B C 1
ATOM 3152 O O . VAL B 1 151 ? -13.609 31.234 16.406 1 97.62 151 VAL B O 1
ATOM 3155 N N . LYS B 1 152 ? -12.227 31.969 17.969 1 95.56 152 LYS B N 1
ATOM 3156 C CA . LYS B 1 152 ? -13.016 33.188 18.203 1 95.56 152 LYS B CA 1
ATOM 3157 C C . LYS B 1 152 ? -12.617 34.281 17.234 1 95.56 152 LYS B C 1
ATOM 3159 O O . LYS B 1 152 ? -13.484 35 16.719 1 95.56 152 LYS B O 1
ATOM 3164 N N . ASN B 1 153 ? -11.359 34.438 17 1 96.19 153 ASN B N 1
ATOM 3165 C CA . ASN B 1 153 ? -10.875 35.5 16.125 1 96.19 153 ASN B CA 1
ATOM 3166 C C . ASN B 1 153 ? -10.695 35 14.695 1 96.19 153 ASN B C 1
ATOM 3168 O O . ASN B 1 153 ? -9.617 35.156 14.117 1 96.19 153 ASN B O 1
ATOM 3172 N N . VAL B 1 154 ? -11.75 34.625 14.117 1 98.25 154 VAL B N 1
ATOM 3173 C CA . VAL B 1 154 ? -11.773 33.969 12.82 1 98.25 154 VAL B CA 1
ATOM 3174 C C . VAL B 1 154 ? -11.164 34.875 11.758 1 98.25 154 VAL B C 1
ATOM 3176 O O . VAL B 1 154 ? -10.242 34.469 11.039 1 98.25 154 VAL B O 1
ATOM 3179 N N . GLU B 1 155 ? -11.617 36.094 11.648 1 97.44 155 GLU B N 1
ATOM 3180 C CA . GLU B 1 155 ? -11.172 37.031 10.625 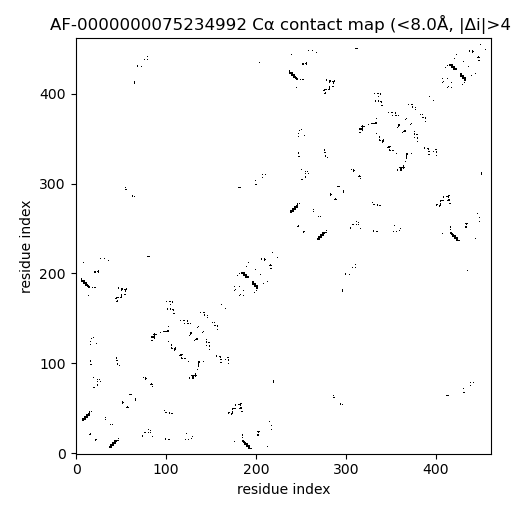1 97.44 155 GLU B CA 1
ATOM 3181 C C . GLU B 1 155 ? -9.68 37.312 10.773 1 97.44 155 GLU B C 1
ATOM 3183 O O . GLU B 1 155 ? -8.969 37.469 9.773 1 97.44 155 GLU B O 1
ATOM 3188 N N . GLU B 1 156 ? -9.281 37.406 11.977 1 97.75 156 GLU B N 1
ATOM 3189 C CA . GLU B 1 156 ? -7.871 37.688 12.234 1 97.75 156 GLU B CA 1
ATOM 3190 C C . GLU B 1 156 ? -6.988 36.531 11.75 1 97.75 156 GLU B C 1
ATOM 3192 O O . GLU B 1 156 ? -5.922 36.781 11.172 1 97.75 156 GLU B O 1
ATOM 3197 N N . VAL B 1 157 ? -7.398 35.344 12.031 1 98.44 157 VAL B N 1
ATOM 3198 C CA . VAL B 1 157 ? -6.641 34.156 11.602 1 98.44 157 VAL B CA 1
ATOM 3199 C C . VAL B 1 157 ? -6.535 34.156 10.078 1 98.44 157 VAL B C 1
ATOM 3201 O O . VAL B 1 157 ? -5.461 33.906 9.531 1 98.44 157 VAL B O 1
ATOM 3204 N N . ILE B 1 158 ? -7.617 34.406 9.367 1 98.69 158 ILE B N 1
ATOM 3205 C CA . ILE B 1 158 ? -7.652 34.375 7.914 1 98.69 158 ILE B CA 1
ATOM 3206 C C . ILE B 1 158 ? -6.754 35.469 7.348 1 98.69 158 ILE B C 1
ATOM 3208 O O . ILE B 1 158 ? -5.969 35.219 6.426 1 98.69 158 ILE B O 1
ATOM 3212 N N . GLU B 1 159 ? -6.855 36.625 7.934 1 98.31 159 GLU B N 1
ATOM 3213 C CA . GLU B 1 159 ? -6.016 37.75 7.473 1 98.31 159 GLU B CA 1
ATOM 3214 C C . GLU B 1 159 ? -4.535 37.438 7.703 1 98.31 159 GLU B C 1
ATOM 3216 O O . GLU B 1 159 ? -3.695 37.781 6.863 1 98.31 159 GLU B O 1
ATOM 3221 N N . LYS B 1 160 ? -4.223 36.938 8.844 1 98.25 160 LYS B N 1
ATOM 3222 C CA . LYS B 1 160 ? -2.844 36.562 9.164 1 98.25 160 LYS B CA 1
ATOM 3223 C C . LYS B 1 160 ? -2.301 35.531 8.172 1 98.25 160 LYS B C 1
ATOM 3225 O O . LYS B 1 160 ? -1.119 35.594 7.82 1 98.25 160 LYS B O 1
ATOM 3230 N N . SER B 1 161 ? -3.107 34.625 7.773 1 98.5 161 SER B N 1
ATOM 3231 C CA . SER B 1 161 ? -2.686 33.594 6.863 1 98.5 161 SER B CA 1
ATOM 3232 C C . SER B 1 161 ? -2.23 34.156 5.523 1 98.5 161 SER B C 1
ATOM 3234 O O . SER B 1 161 ? -1.548 33.469 4.754 1 98.5 161 SER B O 1
ATOM 3236 N N . LYS B 1 162 ? -2.578 35.375 5.23 1 98.31 162 LYS B N 1
ATOM 3237 C CA . LYS B 1 162 ? -2.232 36 3.961 1 98.31 162 LYS B CA 1
ATOM 3238 C C . LYS B 1 162 ? -0.883 36.719 4.051 1 98.31 162 LYS B C 1
ATOM 3240 O O . LYS B 1 162 ? -0.367 37.219 3.043 1 98.31 162 LYS B O 1
ATOM 3245 N N . GLU B 1 163 ? -0.344 36.719 5.273 1 98.31 163 GLU B N 1
ATOM 3246 C CA . GLU B 1 163 ? 0.987 37.312 5.445 1 98.31 163 GLU B CA 1
ATOM 3247 C C . GLU B 1 163 ? 2.037 36.5 4.676 1 98.31 163 GLU B C 1
ATOM 3249 O O . GLU B 1 163 ? 1.941 35.281 4.578 1 98.31 163 GLU B O 1
ATOM 3254 N N . GLU B 1 164 ? 3.066 37.188 4.207 1 98.25 164 GLU B N 1
ATOM 3255 C CA . GLU B 1 164 ? 4.141 36.594 3.422 1 98.25 164 GLU B CA 1
ATOM 3256 C C . GLU B 1 164 ? 4.867 35.5 4.215 1 98.25 164 GLU B C 1
ATOM 3258 O O . GLU B 1 164 ? 5.332 34.5 3.641 1 98.25 164 GLU B O 1
ATOM 3263 N N . LYS B 1 165 ? 4.895 35.719 5.449 1 98.12 165 LYS B N 1
ATOM 3264 C CA . LYS B 1 165 ? 5.578 34.781 6.332 1 98.12 165 LYS B CA 1
ATOM 3265 C C . LYS B 1 165 ? 5.043 33.344 6.148 1 98.12 165 LYS B C 1
ATOM 3267 O O . LYS B 1 165 ? 5.816 32.406 6.066 1 98.12 165 LYS B O 1
ATOM 3272 N N . TYR B 1 166 ? 3.789 33.219 6.086 1 98.62 166 TYR B N 1
ATOM 3273 C CA . TYR B 1 166 ? 3.191 31.875 6.027 1 98.62 166 TYR B CA 1
ATOM 3274 C C . TYR B 1 166 ? 3.314 31.281 4.629 1 98.62 166 TYR B C 1
ATOM 3276 O O . TYR B 1 166 ? 3.422 30.062 4.469 1 98.62 166 TYR B O 1
ATOM 3284 N N . ALA B 1 167 ? 3.289 32.125 3.57 1 98.56 167 ALA B N 1
ATOM 3285 C CA . ALA B 1 167 ? 3.609 31.641 2.227 1 98.56 167 ALA B CA 1
ATOM 3286 C C . ALA B 1 167 ? 5.031 31.094 2.162 1 98.56 167 ALA B C 1
ATOM 3288 O O . ALA B 1 167 ? 5.285 30.078 1.515 1 98.56 167 ALA B O 1
ATOM 3289 N N . LYS B 1 168 ? 5.914 31.812 2.795 1 98.69 168 LYS B N 1
ATOM 3290 C CA . LYS B 1 168 ? 7.312 31.391 2.822 1 98.69 168 LYS B CA 1
ATOM 3291 C C . LYS B 1 168 ? 7.473 30.062 3.553 1 98.69 168 LYS B C 1
ATOM 3293 O O . LYS B 1 168 ? 8.172 29.172 3.076 1 98.69 168 LYS B O 1
ATOM 3298 N N . ILE B 1 169 ? 6.82 29.906 4.703 1 98.81 169 ILE B N 1
ATOM 3299 C CA . ILE B 1 169 ? 6.895 28.672 5.48 1 98.81 169 ILE B CA 1
ATOM 3300 C C . ILE B 1 169 ? 6.34 27.516 4.656 1 98.81 169 ILE B C 1
ATOM 3302 O O . ILE B 1 169 ? 6.949 26.438 4.598 1 98.81 169 ILE B O 1
ATOM 3306 N N . LEU B 1 170 ? 5.191 27.75 4.039 1 98.88 170 LEU B N 1
ATOM 3307 C CA . LEU B 1 170 ? 4.59 26.703 3.223 1 98.88 170 LEU B CA 1
ATOM 3308 C C . LEU B 1 170 ? 5.52 26.297 2.084 1 98.88 170 LEU B C 1
ATOM 3310 O O . LEU B 1 170 ? 5.668 25.109 1.792 1 98.88 170 LEU B O 1
ATOM 3314 N N . THR B 1 171 ? 6.129 27.266 1.411 1 98.69 171 THR B N 1
ATOM 3315 C CA . THR B 1 171 ? 7.074 27.016 0.329 1 98.69 171 THR B CA 1
ATOM 3316 C C . THR B 1 171 ? 8.273 26.219 0.836 1 98.69 171 THR B C 1
ATOM 3318 O O . THR B 1 171 ? 8.719 25.266 0.181 1 98.69 171 THR B O 1
ATOM 3321 N N . GLU B 1 172 ? 8.742 26.578 1.965 1 98.75 172 GLU B N 1
ATOM 3322 C CA . GLU B 1 172 ? 9.891 25.891 2.553 1 98.75 172 GLU B CA 1
ATOM 3323 C C . GLU B 1 172 ? 9.547 24.453 2.92 1 98.75 172 GLU B C 1
ATOM 3325 O O . GLU B 1 172 ? 10.336 23.531 2.664 1 98.75 172 GLU B O 1
ATOM 3330 N N . ASN B 1 173 ? 8.414 24.281 3.605 1 98.81 173 ASN B N 1
ATOM 3331 C CA . ASN B 1 173 ? 7.957 22.922 3.904 1 98.81 173 ASN B CA 1
ATOM 3332 C C . ASN B 1 173 ? 7.852 22.078 2.641 1 98.81 173 ASN B C 1
ATOM 3334 O O . ASN B 1 173 ? 8.273 20.922 2.627 1 98.81 173 ASN B O 1
ATOM 3338 N N . THR B 1 174 ? 7.273 22.672 1.603 1 98.75 174 THR B N 1
ATOM 3339 C CA . THR B 1 174 ? 7.066 21.984 0.334 1 98.75 174 THR B CA 1
ATOM 3340 C C . THR B 1 174 ? 8.398 21.625 -0.31 1 98.75 174 THR B C 1
ATOM 3342 O O . THR B 1 174 ? 8.586 20.5 -0.773 1 98.75 174 THR B O 1
ATOM 3345 N N . GLN B 1 175 ? 9.312 22.578 -0.287 1 98.38 175 GLN B N 1
ATOM 3346 C CA . GLN B 1 175 ? 10.625 22.344 -0.868 1 98.38 175 GLN B CA 1
ATOM 3347 C C . GLN B 1 175 ? 11.375 21.25 -0.112 1 98.38 175 GLN B C 1
ATOM 3349 O O . GLN B 1 175 ? 12.094 20.453 -0.717 1 98.38 175 GLN B O 1
ATOM 3354 N N . ARG B 1 176 ? 11.242 21.234 1.181 1 98.25 176 ARG B N 1
ATOM 3355 C CA . ARG B 1 176 ? 11.859 20.172 1.961 1 98.25 176 ARG B CA 1
ATOM 3356 C C . ARG B 1 176 ? 11.336 18.812 1.531 1 98.25 176 ARG B C 1
ATOM 3358 O O . ARG B 1 176 ? 12.102 17.844 1.406 1 98.25 176 ARG B O 1
ATOM 3365 N N . GLY B 1 177 ? 9.984 18.672 1.361 1 97.75 177 GLY B N 1
ATOM 3366 C CA . GLY B 1 177 ? 9.414 17.438 0.827 1 97.75 177 GLY B CA 1
ATOM 3367 C C . GLY B 1 177 ? 9.992 17.047 -0.519 1 97.75 177 GLY B C 1
ATOM 3368 O O . GLY B 1 177 ? 10.398 15.898 -0.717 1 97.75 177 GLY B O 1
ATOM 3369 N N . VAL B 1 178 ? 10.094 18.047 -1.382 1 96.19 178 VAL B N 1
ATOM 3370 C CA . VAL B 1 178 ? 10.617 17.828 -2.725 1 96.19 178 VAL B CA 1
ATOM 3371 C C . VAL B 1 178 ? 12.078 17.375 -2.639 1 96.19 178 VAL B C 1
ATOM 3373 O O . VAL B 1 178 ? 12.492 16.469 -3.361 1 96.19 178 VAL B O 1
ATOM 3376 N N . ASP B 1 179 ? 12.805 18.016 -1.737 1 96.44 179 ASP B N 1
ATOM 3377 C CA . ASP B 1 179 ? 14.211 17.672 -1.554 1 96.44 179 ASP B CA 1
ATOM 3378 C C . ASP B 1 179 ? 14.375 16.234 -1.07 1 96.44 179 ASP B C 1
ATOM 3380 O O . ASP B 1 179 ? 15.406 15.609 -1.311 1 96.44 179 ASP B O 1
ATOM 3384 N N . MET B 1 180 ? 13.375 15.711 -0.409 1 95.88 180 MET B N 1
ATOM 3385 C CA . MET B 1 180 ? 13.375 14.32 0.042 1 95.88 180 MET B CA 1
ATOM 3386 C C . MET B 1 180 ? 12.797 13.398 -1.029 1 95.88 180 MET B C 1
ATOM 3388 O O . MET B 1 180 ? 12.492 12.242 -0.757 1 95.88 180 MET B O 1
ATOM 3392 N N . ASN B 1 181 ? 12.555 13.992 -2.199 1 94.31 181 ASN B N 1
ATOM 3393 C CA . ASN B 1 181 ? 12.062 13.266 -3.363 1 94.31 181 ASN B CA 1
ATOM 3394 C C . ASN B 1 181 ? 10.609 12.844 -3.182 1 94.31 181 ASN B C 1
ATOM 3396 O O . ASN B 1 181 ? 10.195 11.797 -3.684 1 94.31 181 ASN B O 1
ATOM 3400 N N . ALA B 1 182 ? 9.844 13.547 -2.383 1 96.69 182 ALA B N 1
ATOM 3401 C CA . ALA B 1 182 ? 8.414 13.289 -2.252 1 96.69 182 ALA B CA 1
ATOM 3402 C C . ALA B 1 182 ? 7.703 13.461 -3.59 1 96.69 182 ALA B C 1
ATOM 3404 O O . ALA B 1 182 ? 8.031 14.352 -4.367 1 96.69 182 ALA B O 1
ATOM 3405 N N . TYR B 1 183 ? 6.723 12.641 -3.869 1 95.19 183 TYR B N 1
ATOM 3406 C CA . TYR B 1 183 ? 5.957 12.711 -5.109 1 95.19 183 TYR B CA 1
ATOM 3407 C C . TYR B 1 183 ? 4.461 12.617 -4.832 1 95.19 183 TYR B C 1
ATOM 3409 O O . TYR B 1 183 ? 3.658 12.523 -5.762 1 95.19 183 TYR B O 1
ATOM 3417 N N . GLY B 1 184 ? 4.102 12.617 -3.592 1 95.38 184 GLY B N 1
ATOM 3418 C CA . GLY B 1 184 ? 2.717 12.516 -3.156 1 95.38 184 GLY B CA 1
ATOM 3419 C C . GLY B 1 184 ? 2.541 12.766 -1.67 1 95.38 184 GLY B C 1
ATOM 3420 O O . GLY B 1 184 ? 3.471 13.211 -0.995 1 95.38 184 GLY B O 1
ATOM 3421 N N . ALA B 1 185 ? 1.337 12.516 -1.146 1 97.25 185 ALA B N 1
ATOM 3422 C CA . ALA B 1 185 ? 1.009 12.711 0.264 1 97.25 185 ALA B CA 1
ATOM 3423 C C . ALA B 1 185 ? 0.15 11.57 0.792 1 97.25 185 ALA B C 1
ATOM 3425 O O . ALA B 1 185 ? -0.667 11.008 0.059 1 97.25 185 ALA B O 1
ATOM 3426 N N . PRO B 1 186 ? 0.34 11.195 1.984 1 98.56 186 PRO B N 1
ATOM 3427 C CA . PRO B 1 186 ? 1.316 11.766 2.916 1 98.56 186 PRO B CA 1
ATOM 3428 C C . PRO B 1 186 ? 2.74 11.281 2.648 1 98.56 186 PRO B C 1
ATOM 3430 O O . PRO B 1 186 ? 2.934 10.211 2.074 1 98.56 186 PRO B O 1
ATOM 3433 N N . TRP B 1 187 ? 3.631 12.133 2.877 1 98.75 187 TRP B N 1
ATOM 3434 C CA . TRP B 1 187 ? 5.039 11.758 2.941 1 98.75 187 TRP B CA 1
ATOM 3435 C C . TRP B 1 187 ? 5.523 11.703 4.387 1 98.75 187 TRP B C 1
ATOM 3437 O O . TRP B 1 187 ? 5.379 12.68 5.129 1 98.75 187 TRP B O 1
ATOM 3447 N N . ILE B 1 188 ? 6.066 10.586 4.805 1 98.81 188 ILE B N 1
ATOM 3448 C CA . ILE B 1 188 ? 6.426 10.367 6.199 1 98.81 188 ILE B CA 1
ATOM 3449 C C . ILE B 1 188 ? 7.93 10.125 6.312 1 98.81 188 ILE B C 1
ATOM 3451 O O . ILE B 1 188 ? 8.438 9.109 5.832 1 98.81 188 ILE B O 1
ATOM 3455 N N . ASN B 1 189 ? 8.594 11.031 6.879 1 98.62 189 ASN B N 1
ATOM 3456 C CA . ASN B 1 189 ? 10.023 10.859 7.125 1 98.62 189 ASN B CA 1
ATOM 3457 C C . ASN B 1 189 ? 10.297 10.492 8.578 1 98.62 189 ASN B C 1
ATOM 3459 O O . ASN B 1 189 ? 10.078 11.305 9.484 1 98.62 189 ASN B O 1
ATOM 3463 N N . VAL B 1 190 ? 10.758 9.305 8.852 1 98.56 190 VAL B N 1
ATOM 3464 C CA . VAL B 1 190 ? 11.094 8.844 10.188 1 98.56 190 VAL B CA 1
ATOM 3465 C C . VAL B 1 190 ? 12.586 9.062 10.453 1 98.56 190 VAL B C 1
ATOM 3467 O O . VAL B 1 190 ? 13.43 8.648 9.656 1 98.56 190 VAL B O 1
ATOM 3470 N N . VAL B 1 191 ? 12.844 9.773 11.484 1 97.69 191 VAL B N 1
ATOM 3471 C CA . VAL B 1 191 ? 14.219 9.961 11.945 1 97.69 191 VAL B CA 1
ATOM 3472 C C . VAL B 1 191 ? 14.453 9.102 13.195 1 97.69 191 VAL B C 1
ATOM 3474 O O . VAL B 1 191 ? 13.836 9.328 14.234 1 97.69 191 VAL B O 1
ATOM 3477 N N . THR B 1 192 ? 15.297 8.148 13.055 1 97.06 192 THR B N 1
ATOM 3478 C CA . THR B 1 192 ? 15.57 7.258 14.18 1 97.06 192 THR B CA 1
ATOM 3479 C C . THR B 1 192 ? 16.531 7.914 15.164 1 97.06 192 THR B C 1
ATOM 3481 O O . THR B 1 192 ? 17.062 9 14.906 1 97.06 192 THR B O 1
ATOM 3484 N N . SER B 1 193 ? 16.734 7.227 16.297 1 95 193 SER B N 1
ATOM 3485 C CA . SER B 1 193 ? 17.531 7.781 17.391 1 95 193 SER B CA 1
ATOM 3486 C C . SER B 1 193 ? 18.969 8.016 16.953 1 95 193 SER B C 1
ATOM 3488 O O . SER B 1 193 ? 19.656 8.898 17.484 1 95 193 SER B O 1
ATOM 3490 N N . ASP B 1 194 ? 19.453 7.312 15.992 1 94.25 194 ASP B N 1
ATOM 3491 C CA . ASP B 1 194 ? 20.828 7.438 15.516 1 94.25 194 ASP B CA 1
ATOM 3492 C C . ASP B 1 194 ? 20.953 8.531 14.453 1 94.25 194 ASP B C 1
ATOM 3494 O O . ASP B 1 194 ? 22.031 8.773 13.914 1 94.25 194 ASP B O 1
ATOM 3498 N N . GLY B 1 195 ? 19.812 9.109 14.117 1 94.38 195 GLY B N 1
ATOM 3499 C CA . GLY B 1 195 ? 19.812 10.258 13.219 1 94.38 195 GLY B CA 1
ATOM 3500 C C . GLY B 1 195 ? 19.562 9.875 11.773 1 94.38 195 GLY B C 1
ATOM 3501 O O . GLY B 1 195 ? 19.5 10.742 10.898 1 94.38 195 GLY B O 1
ATOM 3502 N N . GLU B 1 196 ? 19.359 8.633 11.516 1 96.31 196 GLU B N 1
ATOM 3503 C CA . GLU B 1 196 ? 19.078 8.188 10.156 1 96.31 196 GLU B CA 1
ATOM 3504 C C . GLU B 1 196 ? 17.656 8.539 9.734 1 96.31 196 GLU B C 1
ATOM 3506 O O . GLU B 1 196 ? 16.734 8.461 10.539 1 96.31 196 GLU B O 1
ATOM 3511 N N . GLU B 1 197 ? 17.516 8.898 8.453 1 97.31 197 GLU B N 1
ATOM 3512 C CA . GLU B 1 197 ? 16.203 9.25 7.906 1 97.31 197 GLU B CA 1
ATOM 3513 C C . GLU B 1 197 ? 15.648 8.109 7.059 1 97.31 197 GLU B C 1
ATOM 3515 O O . GLU B 1 197 ? 16.359 7.52 6.25 1 97.31 197 GLU B O 1
ATOM 3520 N N . HIS B 1 198 ? 14.438 7.812 7.285 1 97.94 198 HIS B N 1
ATOM 3521 C CA . HIS B 1 198 ? 13.711 6.754 6.59 1 97.94 198 HIS B CA 1
ATOM 3522 C C . HIS B 1 198 ? 12.391 7.266 6.031 1 97.94 198 HIS B C 1
ATOM 3524 O O . HIS B 1 198 ? 11.375 7.297 6.742 1 97.94 198 HIS B O 1
ATOM 3530 N N . PRO B 1 199 ? 12.359 7.609 4.723 1 98 199 PRO B N 1
ATOM 3531 C CA . PRO B 1 199 ? 11.117 8.102 4.137 1 98 199 PRO B CA 1
ATOM 3532 C C . PRO B 1 199 ? 10.133 6.984 3.812 1 98 199 PRO B C 1
ATOM 3534 O O . PRO B 1 199 ? 10.547 5.887 3.43 1 98 199 PRO B O 1
ATOM 3537 N N . PHE B 1 200 ? 8.922 7.23 4.012 1 98.25 200 PHE B N 1
ATOM 3538 C CA . PHE B 1 200 ? 7.801 6.395 3.609 1 98.25 200 PHE B CA 1
ATOM 3539 C C . PHE B 1 200 ? 6.77 7.203 2.832 1 98.25 200 PHE B C 1
ATOM 3541 O O . PHE B 1 200 ? 6.609 8.406 3.068 1 98.25 200 PHE B O 1
ATOM 3548 N N . PHE B 1 201 ? 6.152 6.578 1.902 1 96.81 201 PHE B N 1
ATOM 3549 C CA . PHE B 1 201 ? 5.059 7.195 1.157 1 96.81 201 PHE B CA 1
ATOM 3550 C C . PHE B 1 201 ? 3.736 6.508 1.464 1 96.81 201 PHE B C 1
ATOM 3552 O O . PHE B 1 201 ? 3.656 5.277 1.462 1 96.81 201 PHE B O 1
ATOM 3559 N N . GLY B 1 202 ? 2.719 7.336 1.713 1 96.62 202 GLY B N 1
ATOM 3560 C CA . GLY B 1 202 ? 1.373 6.805 1.856 1 96.62 202 GLY B CA 1
ATOM 3561 C C . GLY B 1 202 ? 1.014 6.469 3.291 1 96.62 202 GLY B C 1
ATOM 3562 O O . GLY B 1 202 ? 1.801 6.715 4.207 1 96.62 202 GLY B O 1
ATOM 3563 N N . SER B 1 203 ? -0.211 5.973 3.506 1 97.56 203 SER B N 1
ATOM 3564 C CA . SER B 1 203 ? -0.73 5.68 4.836 1 97.56 203 SER B CA 1
ATOM 3565 C C . SER B 1 203 ? -0.801 4.176 5.082 1 97.56 203 SER B C 1
ATOM 3567 O O . SER B 1 203 ? -1.422 3.729 6.051 1 97.56 203 SER B O 1
ATOM 3569 N N . ASP B 1 204 ? -0.164 3.414 4.23 1 96.5 204 ASP B N 1
ATOM 3570 C CA . ASP B 1 204 ? -0.319 1.963 4.293 1 96.5 204 ASP B CA 1
ATOM 3571 C C . ASP B 1 204 ? 0.97 1.293 4.762 1 96.5 204 ASP B C 1
ATOM 3573 O O . ASP B 1 204 ? 1.147 0.086 4.59 1 96.5 204 ASP B O 1
ATOM 3577 N N . ARG B 1 205 ? 1.884 2.055 5.293 1 98 205 ARG B N 1
ATOM 3578 C CA . ARG B 1 205 ? 3.146 1.455 5.707 1 98 205 ARG B CA 1
ATOM 3579 C C . ARG B 1 205 ? 3.391 1.663 7.199 1 98 205 ARG B C 1
ATOM 3581 O O . ARG B 1 205 ? 4.527 1.56 7.668 1 98 205 ARG B O 1
ATOM 3588 N N . PHE B 1 206 ? 2.371 1.96 7.953 1 98 206 PHE B N 1
ATOM 3589 C CA . PHE B 1 206 ? 2.541 2.203 9.383 1 98 206 PHE B CA 1
ATOM 3590 C C . PHE B 1 206 ? 3.027 0.945 10.086 1 98 206 PHE B C 1
ATOM 3592 O O . PHE B 1 206 ? 3.707 1.027 11.117 1 98 206 PHE B O 1
ATOM 3599 N N . HIS B 1 207 ? 2.725 -0.283 9.617 1 97.56 207 HIS B N 1
ATOM 3600 C CA . HIS B 1 207 ? 3.242 -1.512 10.203 1 97.56 207 HIS B CA 1
ATOM 3601 C C . HIS B 1 207 ? 4.762 -1.583 10.086 1 97.56 207 HIS B C 1
ATOM 3603 O O . HIS B 1 207 ? 5.438 -2.059 11 1 97.56 207 HIS B O 1
ATOM 3609 N N . LEU B 1 208 ? 5.309 -1.08 8.992 1 98.31 208 LEU B N 1
ATOM 3610 C CA . LEU B 1 208 ? 6.754 -1.043 8.812 1 98.31 208 LEU B CA 1
ATOM 3611 C C . LEU B 1 208 ? 7.391 0.012 9.711 1 98.31 208 LEU B C 1
ATOM 3613 O O . LEU B 1 208 ? 8.477 -0.201 10.25 1 98.31 208 LEU B O 1
ATOM 3617 N N . ILE B 1 209 ? 6.711 1.146 9.789 1 98.44 209 ILE B N 1
ATOM 3618 C CA . ILE B 1 209 ? 7.195 2.209 10.656 1 98.44 209 ILE B CA 1
ATOM 3619 C C . ILE B 1 209 ? 7.234 1.717 12.102 1 98.44 209 ILE B C 1
ATOM 3621 O O . ILE B 1 209 ? 8.211 1.943 12.812 1 98.44 209 ILE B O 1
ATOM 3625 N N . ALA B 1 210 ? 6.172 1.056 12.539 1 97.81 210 ALA B N 1
ATOM 3626 C CA . ALA B 1 210 ? 6.121 0.476 13.875 1 97.81 210 ALA B CA 1
ATOM 3627 C C . ALA B 1 210 ? 7.277 -0.491 14.102 1 97.81 210 ALA B C 1
ATOM 3629 O O . ALA B 1 210 ? 7.895 -0.495 15.172 1 97.81 210 ALA B O 1
ATOM 3630 N N . ASP B 1 211 ? 7.527 -1.293 13.125 1 97.38 211 ASP B N 1
ATOM 3631 C CA . ASP B 1 211 ? 8.617 -2.254 13.219 1 97.38 211 ASP B CA 1
ATOM 3632 C C . ASP B 1 211 ? 9.969 -1.544 13.352 1 97.38 211 ASP B C 1
ATOM 3634 O O . ASP B 1 211 ? 10.789 -1.905 14.195 1 97.38 211 ASP B O 1
ATOM 3638 N N . LEU B 1 212 ? 10.18 -0.576 12.492 1 97.5 212 LEU B N 1
ATOM 3639 C CA . LEU B 1 212 ? 11.414 0.212 12.5 1 97.5 212 LEU B CA 1
ATOM 3640 C C . LEU B 1 212 ? 11.656 0.84 13.867 1 97.5 212 LEU B C 1
ATOM 3642 O O . LEU B 1 212 ? 12.789 0.879 14.344 1 97.5 212 LEU B O 1
ATOM 3646 N N . LEU B 1 213 ? 10.594 1.266 14.484 1 97.19 213 LEU B N 1
ATOM 3647 C CA . LEU B 1 213 ? 10.688 2.01 15.734 1 97.19 213 LEU B CA 1
ATOM 3648 C C . LEU B 1 213 ? 10.461 1.093 16.938 1 97.19 213 LEU B C 1
ATOM 3650 O O . LEU B 1 213 ? 10.422 1.556 18.078 1 97.19 213 LEU B O 1
ATOM 3654 N N . GLN B 1 214 ? 10.281 -0.194 16.672 1 95.25 214 GLN B N 1
ATOM 3655 C CA . GLN B 1 214 ? 10.055 -1.191 17.719 1 95.25 214 GLN B CA 1
ATOM 3656 C C . GLN B 1 214 ? 8.859 -0.814 18.578 1 95.25 214 GLN B C 1
ATOM 3658 O O . GLN B 1 214 ? 8.953 -0.811 19.812 1 95.25 214 GLN B O 1
ATOM 3663 N N . GLN B 1 215 ? 7.738 -0.453 17.922 1 96.56 215 GLN B N 1
ATOM 3664 C CA . GLN B 1 215 ? 6.477 -0.085 18.562 1 96.56 215 GLN B CA 1
ATOM 3665 C C . GLN B 1 215 ? 5.395 -1.127 18.281 1 96.56 215 GLN B C 1
ATOM 3667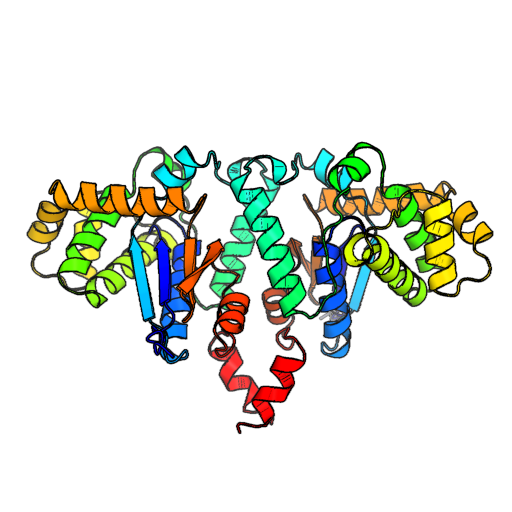 O O . GLN B 1 215 ? 5.543 -1.961 17.391 1 96.56 215 GLN B O 1
ATOM 3672 N N . PRO B 1 216 ? 4.309 -1.104 19.062 1 94.25 216 PRO B N 1
ATOM 3673 C CA . PRO B 1 216 ? 3.195 -2.008 18.766 1 94.25 216 PRO B CA 1
ATOM 3674 C C . PRO B 1 216 ? 2.615 -1.798 17.375 1 94.25 216 PRO B C 1
ATOM 3676 O O . PRO B 1 216 ? 2.561 -0.665 16.891 1 94.25 216 PRO B O 1
ATOM 3679 N N . GLN B 1 217 ? 2.158 -2.902 16.797 1 95.88 217 GLN B N 1
ATOM 3680 C CA . GLN B 1 217 ? 1.581 -2.852 15.461 1 95.88 217 GLN B CA 1
ATOM 3681 C C . GLN B 1 217 ? 0.309 -2.008 15.445 1 95.88 217 GLN B C 1
ATOM 3683 O O . GLN B 1 217 ? -0.489 -2.059 16.375 1 95.88 217 GLN B O 1
ATOM 3688 N N . PRO B 1 218 ? 0.138 -1.225 14.375 1 95.62 218 PRO B N 1
ATOM 3689 C CA . PRO B 1 218 ? -1.068 -0.404 14.25 1 95.62 218 PRO B CA 1
ATOM 3690 C C . PRO B 1 218 ? -2.301 -1.222 13.875 1 95.62 218 PRO B C 1
ATOM 3692 O O . PRO B 1 218 ? -2.338 -1.833 12.805 1 95.62 218 PRO B O 1
ATOM 3695 N N . LEU B 1 219 ? -3.27 -1.313 14.672 1 94.44 219 LEU B N 1
ATOM 3696 C CA . LEU B 1 219 ? -4.531 -2.01 14.461 1 94.44 219 LEU B CA 1
ATOM 3697 C C . LEU B 1 219 ? -5.711 -1.154 14.922 1 94.44 219 LEU B C 1
ATOM 3699 O O . LEU B 1 219 ? -5.578 -0.369 15.859 1 94.44 219 LEU B O 1
ATOM 3703 N N . PRO B 1 220 ? -6.809 -1.301 14.172 1 94.88 220 PRO B N 1
ATOM 3704 C CA . PRO B 1 220 ? -7.996 -0.635 14.711 1 94.88 220 PRO B CA 1
ATOM 3705 C C . PRO B 1 220 ? -8.391 -1.158 16.094 1 94.88 220 PRO B C 1
ATOM 3707 O O . PRO B 1 220 ? -8.062 -2.291 16.438 1 94.88 220 PRO B O 1
ATOM 3710 N N . ASP B 1 221 ? -9.148 -0.381 16.797 1 91.56 221 ASP B N 1
ATOM 3711 C CA . ASP B 1 221 ? -9.523 -0.702 18.172 1 91.56 221 ASP B CA 1
ATOM 3712 C C . ASP B 1 221 ? -10.289 -2.02 18.25 1 91.56 221 ASP B C 1
ATOM 3714 O O . ASP B 1 221 ? -10.086 -2.818 19.156 1 91.56 221 ASP B O 1
ATOM 3718 N N . ARG B 1 222 ? -11.141 -2.234 17.328 1 91.5 222 ARG B N 1
ATOM 3719 C CA . ARG B 1 222 ? -11.992 -3.42 17.344 1 91.5 222 ARG B CA 1
ATOM 3720 C C . ARG B 1 222 ? -11.156 -4.695 17.266 1 91.5 222 ARG B C 1
ATOM 3722 O O . ARG B 1 222 ? -11.617 -5.766 17.656 1 91.5 222 ARG B O 1
ATOM 3729 N N . LEU B 1 223 ? -9.945 -4.609 16.75 1 90.19 223 LEU B N 1
ATOM 3730 C CA . LEU B 1 223 ? -9.094 -5.785 16.609 1 90.19 223 LEU B CA 1
ATOM 3731 C C . LEU B 1 223 ? -8.148 -5.922 17.797 1 90.19 223 LEU B C 1
ATOM 3733 O O . LEU B 1 223 ? -7.5 -6.961 17.953 1 90.19 223 LEU B O 1
ATOM 3737 N N . LEU B 1 224 ? -8 -4.906 18.531 1 80.5 224 LEU B N 1
ATOM 3738 C CA . LEU B 1 224 ? -7.184 -4.977 19.734 1 80.5 224 LEU B CA 1
ATOM 3739 C C . LEU B 1 224 ? -7.941 -5.668 20.875 1 80.5 224 LEU B C 1
ATOM 3741 O O . LEU B 1 224 ? -7.352 -6.414 21.656 1 80.5 224 LEU B O 1
ATOM 3745 N N . PHE B 1 225 ? -9.242 -5.383 21.094 1 66.5 225 PHE B N 1
ATOM 3746 C CA . PHE B 1 225 ? -10.039 -5.898 22.188 1 66.5 225 PHE B CA 1
ATOM 3747 C C . PHE B 1 225 ? -10.547 -7.305 21.891 1 66.5 225 PHE B C 1
ATOM 3749 O O . PHE B 1 225 ? -10.797 -8.094 22.797 1 66.5 225 PHE B O 1
ATOM 3756 N N . GLY B 1 226 ? -10.859 -7.723 20.734 1 52.94 226 GLY B N 1
ATOM 3757 C CA . GLY B 1 226 ? -11.328 -9.07 20.438 1 52.94 226 GLY B CA 1
ATOM 3758 C C . GLY B 1 226 ? -10.281 -10.133 20.703 1 52.94 226 GLY B C 1
ATOM 3759 O O . GLY B 1 226 ? -10.602 -11.32 20.781 1 52.94 226 GLY B O 1
ATOM 3760 N N . GLN B 1 227 ? -9.07 -9.953 20.547 1 48.66 227 GLN B N 1
ATOM 3761 C CA . GLN B 1 227 ? -8.047 -10.922 20.922 1 48.66 227 GLN B CA 1
ATOM 3762 C C . GLN B 1 227 ? -8.055 -11.188 22.422 1 48.66 227 GLN B C 1
ATOM 3764 O O . GLN B 1 227 ? -7.566 -12.219 22.891 1 48.66 227 GLN B O 1
ATOM 3769 N N . LYS B 1 228 ? -8.453 -10.266 23.281 1 41.06 228 LYS B N 1
ATOM 3770 C CA . LYS B 1 228 ? -8.469 -10.57 24.719 1 41.06 228 LYS B CA 1
ATOM 3771 C C . LYS B 1 228 ? -9.5 -11.648 25.047 1 41.06 228 LYS B C 1
ATOM 3773 O O . LYS B 1 228 ? -9.438 -12.273 26.094 1 41.06 228 LYS B O 1
ATOM 3778 N N . SER B 1 229 ? -10.578 -11.664 24.438 1 35.09 229 SER B N 1
ATOM 3779 C CA . SER B 1 229 ? -11.602 -12.57 24.938 1 35.09 229 SER B CA 1
ATOM 3780 C C . SER B 1 229 ? -11.305 -14.016 24.547 1 35.09 229 SER B C 1
ATOM 3782 O O . SER B 1 229 ? -11.93 -14.945 25.062 1 35.09 229 SER B O 1
ATOM 3784 N N . LYS B 1 230 ? -10.75 -14.273 23.484 1 35.44 230 LYS B N 1
ATOM 3785 C CA . LYS B 1 230 ? -10.609 -15.695 23.188 1 35.44 230 LYS B CA 1
ATOM 3786 C C . LYS B 1 230 ? -9.438 -16.297 23.969 1 35.44 230 LYS B C 1
ATOM 3788 O O . LYS B 1 230 ? -9.07 -17.453 23.75 1 35.44 230 LYS B O 1
ATOM 3793 N N . LEU B 1 231 ? -8.609 -15.547 24.625 1 29.05 231 LEU B N 1
ATOM 3794 C CA . LEU B 1 231 ? -7.727 -16.25 25.547 1 29.05 231 LEU B CA 1
ATOM 3795 C C . LEU B 1 231 ? -8.398 -16.453 26.906 1 29.05 231 LEU B C 1
ATOM 3797 O O . LEU B 1 231 ? -9.016 -15.531 27.438 1 29.05 231 LEU B O 1
#

pLDDT: mean 92.49, std 13.89, range [28.56, 98.94]